Protein AF-0000000066872190 (afdb_homodimer)

Sequence (420 aa):
MRSRMASSSSAFLVICILHSLIAVTCGGLMMFYMKEVYTFGHGVQAATKLLGSTPHDQLLIKTSDSFSGLLLVAIGFLLFMVSFVKDRDFQVFFAKGCTLLHLFMAMWRVYFERKVEDLAWDWLRQTVGDFLLALSWVFFLVYSWRENWRRRCNPDGDDERVGLLSFGVLVLCAVKIQHLLYLKLLICNFTLICDCDLNIVNDHLMHFSRMRSRMASSSSAFLVICILHSLIAVTCGGLMMFYMKEVYTFGHGVQAATKLLGSTPHDQLLIKTSDSFSGLLLVAIGFLLFMVSFVKDRDFQVFFAKGCTLLHLFMAMWRVYFERKVEDLAWDWLRQTVGDFLLALSWVFFLVYSWRENWRRRCNPDGDDERVGLLSFGVLVLCAVKIQHLLYLKLLICNFTLICDCDLNIVNDHLMHFSR

Radius of gyration: 25.0 Å; Cα contacts (8 Å, |Δi|>4): 453; chains: 2; bounding box: 47×84×82 Å

Foldseek 3Di:
DVVQLVQLLVLLLLLLLLLLVLLLVVLVCQQPPVLLLLCLLQNDVLSVVQCDDDPVSNVVSNVVSNVVSVVSNVSSVVSNVCSPDSDVVVSLVVLVVLLVVLVVVLVCLVVPVVVVVSSPCSSVLVSVLSNLSSVLSVLSNVLSVVSVVCCVVPVPDPPRPPSNVVNVVSSVVNVVSSCVVVVSSVVSVVVVVVVVVVVVVVVVVVVVVD/DVVQLVQLLVLLLLLLLLLLVLLLVVLVCQQPPVLLLLCLLQNDVLSVVQCDDDPVSNVVSNVVSNVVSVVSNVSSVVSNVCSPDSDVVVSLVVLVVLLVVLVVVLVCLVVPVVVPVSC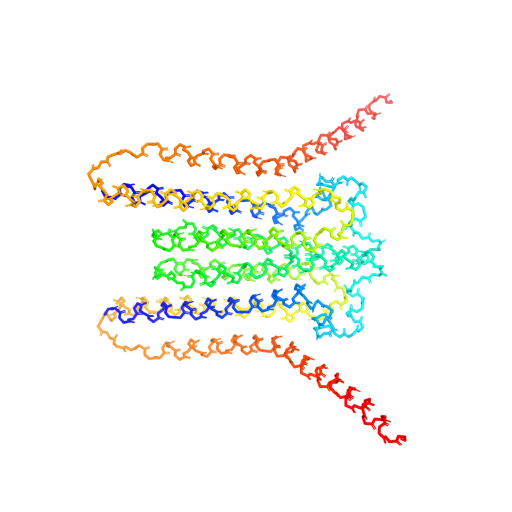PCSSVLVSVLSNLSSVLSVLSNVLSVVSVVCCVVPVPDPPRPPSNVVNVVSSVVNVVSSCVVVVSSVVSVVVVVVVVVVVVVVVVVVVVVD

Organism: Glycine max (NCBI:txid3847)

Secondary structure (DSSP, 8-state):
-HHHHHHHHHHHHHHHHHHHHHHHHHHHHHHH-HHHHHHHHH-HHHHHHHH-SSHHHHHHHHHHHHHHHHHHHHHHHHHHHHTT---HHHHHHHHHHHHHHHHHHHHHHHHTGGG-GGGTTHHHHHHHHHHHHHHHHHHHHHHHHHHHHHHHH-TT----HHHHHHHHHHHHHHHHHHHHHHHHHHHHHHHHHHHHHHHHHHHHHHHH--/-HHHHHHHHHHHHHHHHHHHHHHHHHHHHHHH-HHHHHHHHH-HHHHHHHH-SSHHHHHHHHHHHHHHHHHHHHHHHHHHHHTT---HHHHHHHHHHHHHHHHHHHHHHHHTGGG-GGGTTHHHHHHHHHHHHHHHHHHHHHHHHHHHHHHHH-TT----HHHHHHHHHHHHHHHHHHHHHHHHHHHHHHHHHHHHHHHHHHHHHHHH--

InterPro domains:
  IPR057187 Domain of unknown function DUF7865 [PF25266] (8-138)
  IPR057187 Domain of unknown function DUF7865 [PTHR34274] (8-149)

pLDDT: mean 73.6, std 22.57, range [24.55, 98.0]

Structure (mmCIF, N/CA/C/O backbone):
data_AF-0000000066872190-model_v1
#
loop_
_entity.id
_entity.type
_entity.pdbx_description
1 polymer 'DUF7865 domain-containing protein'
#
loop_
_atom_site.group_PDB
_atom_site.id
_atom_site.type_symbol
_atom_site.label_atom_id
_atom_site.label_alt_id
_atom_site.label_comp_id
_atom_site.label_asym_id
_atom_site.label_entity_id
_atom_site.label_seq_id
_atom_site.pdbx_PDB_ins_code
_atom_site.Cartn_x
_atom_site.Cartn_y
_atom_site.Cartn_z
_atom_site.occupancy
_atom_site.B_iso_or_equiv
_atom_site.auth_seq_id
_atom_site.auth_comp_id
_atom_site.auth_asym_id
_atom_site.auth_atom_id
_atom_site.pdbx_PDB_model_num
ATOM 1 N N . MET A 1 1 ? -8.445 23.25 26.359 1 37.09 1 MET A N 1
ATOM 2 C CA . MET A 1 1 ? -8.672 23.141 24.922 1 37.09 1 MET A CA 1
ATOM 3 C C . MET A 1 1 ? -7.637 22.219 24.297 1 37.09 1 MET A C 1
ATOM 5 O O . MET A 1 1 ? -7.957 21.453 23.375 1 37.09 1 MET A O 1
ATOM 9 N N . ARG A 1 2 ? -6.406 22.406 24.625 1 49 2 ARG A N 1
ATOM 10 C CA . ARG A 1 2 ? -5.215 21.719 24.125 1 49 2 ARG A CA 1
ATOM 11 C C . ARG A 1 2 ? -5.23 20.25 24.484 1 49 2 ARG A C 1
ATOM 13 O O . ARG A 1 2 ? -4.773 19.406 23.719 1 49 2 ARG A O 1
ATOM 20 N N . SER A 1 3 ? -5.887 19.891 25.594 1 46 3 SER A N 1
ATOM 21 C CA . SER A 1 3 ? -5.73 18.531 26.109 1 46 3 SER A CA 1
ATOM 22 C C . SER A 1 3 ? -6.562 17.531 25.297 1 46 3 SER A C 1
ATOM 24 O O . SER A 1 3 ? -6.113 16.422 25.031 1 46 3 SER A O 1
ATOM 26 N N . ARG A 1 4 ? -7.84 17.922 25.016 1 49.16 4 ARG A N 1
ATOM 27 C CA . ARG A 1 4 ? -8.789 17.016 24.375 1 49.16 4 ARG A CA 1
ATOM 28 C C . ARG A 1 4 ? -8.453 16.812 22.906 1 49.16 4 ARG A C 1
ATOM 30 O O . ARG A 1 4 ? -8.57 15.711 22.375 1 49.16 4 ARG A O 1
ATOM 37 N N . MET A 1 5 ? -8.156 17.891 22.172 1 52.16 5 MET A N 1
ATOM 38 C CA . MET A 1 5 ? -7.617 17.75 20.812 1 52.16 5 MET A CA 1
ATOM 39 C C . MET A 1 5 ? -6.473 16.75 20.781 1 52.16 5 MET A C 1
ATOM 41 O O . MET A 1 5 ? -6.309 16.016 19.797 1 52.16 5 MET A O 1
ATOM 45 N N . ALA A 1 6 ? -6.09 16.469 22.031 1 62.91 6 ALA A N 1
ATOM 46 C CA . ALA A 1 6 ? -4.957 15.578 22.234 1 62.91 6 ALA A CA 1
ATOM 47 C C . ALA A 1 6 ? -5.41 14.117 22.266 1 62.91 6 ALA A C 1
ATOM 49 O O . ALA A 1 6 ? -4.703 13.227 21.797 1 62.91 6 ALA A O 1
ATOM 50 N N . SER A 1 7 ? -6.816 14 22.688 1 73.06 7 SER A N 1
ATOM 51 C CA . SER A 1 7 ? -7.227 12.609 22.906 1 73.06 7 SER A CA 1
ATOM 52 C C . SER A 1 7 ? -7.512 11.914 21.578 1 73.06 7 SER A C 1
ATOM 54 O O . SER A 1 7 ? -7.039 10.797 21.344 1 73.06 7 SER A O 1
ATOM 56 N N . SER A 1 8 ? -8.344 12.555 20.719 1 78.25 8 SER A N 1
ATOM 57 C CA . SER A 1 8 ? -8.633 11.93 19.438 1 78.25 8 SER A CA 1
ATOM 58 C C . SER A 1 8 ? -7.363 11.766 18.609 1 78.25 8 SER A C 1
ATOM 60 O O . SER A 1 8 ? -7.195 10.758 17.922 1 78.25 8 SER A O 1
ATOM 62 N N . SER A 1 9 ? -6.555 12.609 18.75 1 83.56 9 SER A N 1
ATOM 63 C CA . SER A 1 9 ? -5.289 12.508 18.047 1 83.56 9 SER A CA 1
ATOM 64 C C . SER A 1 9 ? -4.453 11.344 18.562 1 83.56 9 SER A C 1
ATOM 66 O O . SER A 1 9 ? -3.77 10.664 17.797 1 83.56 9 SER A O 1
ATOM 68 N N . SER A 1 10 ? -4.613 11.195 19.859 1 85.62 10 SER A N 1
ATOM 69 C CA . SER A 1 10 ? -3.918 10.047 20.422 1 85.62 10 SER A CA 1
ATOM 70 C C . SER A 1 10 ? -4.516 8.734 19.922 1 85.62 10 SER A C 1
ATOM 72 O O . SER A 1 10 ? -3.785 7.781 19.641 1 85.62 10 SER A O 1
ATOM 74 N N . ALA A 1 11 ? -5.812 8.734 19.859 1 89.38 11 ALA A N 1
ATOM 75 C CA . ALA A 1 11 ? -6.469 7.543 19.328 1 89.38 11 ALA A CA 1
ATOM 76 C C . ALA A 1 11 ? -6.047 7.289 17.875 1 89.38 11 ALA A C 1
ATOM 78 O O . ALA A 1 11 ? -5.812 6.145 17.484 1 89.38 11 ALA A O 1
ATOM 79 N N . PHE A 1 12 ? -6.016 8.305 17.156 1 93.5 12 PHE A N 1
ATOM 80 C CA . PHE A 1 12 ? -5.578 8.188 15.766 1 93.5 12 PHE A CA 1
ATOM 81 C C . PHE A 1 12 ? -4.168 7.609 15.688 1 93.5 12 PHE A C 1
ATOM 83 O O . PHE A 1 12 ? -3.912 6.684 14.914 1 93.5 12 PHE A O 1
ATOM 90 N N . LEU A 1 13 ? -3.291 8.133 16.5 1 93.62 13 LEU A N 1
ATOM 91 C CA . LEU A 1 13 ? -1.912 7.66 16.531 1 93.62 13 LEU A CA 1
ATOM 92 C C . LEU A 1 13 ? -1.858 6.172 16.859 1 93.62 13 LEU A C 1
ATOM 94 O O . LEU A 1 13 ? -1.176 5.406 16.188 1 93.62 13 LEU A O 1
ATOM 98 N N . VAL A 1 14 ? -2.58 5.762 17.781 1 90.88 14 VAL A N 1
ATOM 99 C CA . VAL A 1 14 ? -2.543 4.379 18.25 1 90.88 14 VAL A CA 1
ATOM 100 C C . VAL A 1 14 ? -3.084 3.453 17.172 1 90.88 14 VAL A C 1
ATOM 102 O O . VAL A 1 14 ? -2.482 2.418 16.875 1 90.88 14 VAL A O 1
ATOM 105 N N . ILE A 1 15 ? -4.16 3.824 16.562 1 93.5 15 ILE A N 1
ATOM 106 C CA . ILE A 1 15 ? -4.766 2.988 15.531 1 93.5 15 ILE A CA 1
ATOM 107 C C . ILE A 1 15 ? -3.836 2.9 14.32 1 93.5 15 ILE A C 1
ATOM 109 O O . ILE A 1 15 ? -3.619 1.817 13.773 1 93.5 15 ILE A O 1
ATOM 113 N N . CYS A 1 16 ? -3.262 3.973 13.969 1 94.75 16 CYS A N 1
ATOM 114 C CA . CYS A 1 16 ? -2.324 3.977 12.852 1 94.75 16 CYS A CA 1
ATOM 115 C C . CYS A 1 16 ? -1.13 3.074 13.141 1 94.75 16 CYS A C 1
ATOM 117 O O . CYS A 1 16 ? -0.734 2.271 12.297 1 94.75 16 CYS A O 1
ATOM 119 N N . ILE A 1 17 ? -0.599 3.172 14.352 1 94.25 17 ILE A N 1
ATOM 120 C CA . ILE A 1 17 ? 0.58 2.387 14.703 1 94.25 17 ILE A CA 1
ATOM 121 C C . ILE A 1 17 ? 0.216 0.904 14.758 1 94.25 17 ILE A C 1
ATOM 123 O O . ILE A 1 17 ? 0.984 0.054 14.297 1 94.25 17 ILE A O 1
ATOM 127 N N . LEU A 1 18 ? -0.917 0.657 15.273 1 91.19 18 LEU A N 1
ATOM 128 C CA . LEU A 1 18 ? -1.369 -0.729 15.32 1 91.19 18 LEU A CA 1
ATOM 129 C C . LEU A 1 18 ? -1.511 -1.299 13.914 1 91.19 18 LEU A C 1
ATOM 131 O O . LEU A 1 18 ? -0.988 -2.377 13.617 1 91.19 18 LEU A O 1
ATOM 135 N N . HIS A 1 19 ? -2.238 -0.612 13.109 1 93.88 19 HIS A N 1
ATOM 136 C CA . HIS A 1 19 ? -2.406 -1.055 11.727 1 93.88 19 HIS A CA 1
ATOM 137 C C . HIS A 1 19 ? -1.062 -1.148 11.016 1 93.88 19 HIS A C 1
ATOM 139 O O . HIS A 1 19 ? -0.846 -2.057 10.203 1 93.88 19 HIS A O 1
ATOM 145 N N . SER A 1 20 ? -0.175 -0.269 11.297 1 95.19 20 SER A N 1
ATOM 146 C CA . SER A 1 20 ? 1.164 -0.295 10.711 1 95.19 20 SER A CA 1
ATOM 147 C C . SER A 1 20 ? 1.919 -1.555 11.125 1 95.19 20 SER A C 1
ATOM 149 O O . SER A 1 20 ? 2.471 -2.258 10.281 1 95.19 20 SER A O 1
ATOM 151 N N . LEU A 1 21 ? 1.897 -1.819 12.359 1 93.12 21 LEU A N 1
ATOM 152 C CA . LEU A 1 21 ? 2.611 -2.984 12.875 1 93.12 21 LEU A CA 1
ATOM 153 C C . LEU A 1 21 ? 2.053 -4.27 12.273 1 93.12 21 LEU A C 1
ATOM 155 O O . LEU A 1 21 ? 2.812 -5.172 11.906 1 93.12 21 LEU A O 1
ATOM 159 N N . ILE A 1 22 ? 0.803 -4.34 12.148 1 91.38 22 ILE A N 1
ATOM 160 C CA . ILE A 1 22 ? 0.165 -5.512 11.555 1 91.38 22 ILE A CA 1
ATOM 161 C C . ILE A 1 22 ? 0.606 -5.664 10.102 1 91.38 22 ILE A C 1
ATOM 163 O O . ILE A 1 22 ? 1.016 -6.746 9.68 1 91.38 22 ILE A O 1
ATOM 167 N N . ALA A 1 23 ? 0.556 -4.625 9.375 1 93.75 23 ALA A N 1
ATOM 168 C CA . ALA A 1 23 ? 0.906 -4.668 7.957 1 93.75 23 ALA A CA 1
ATOM 169 C C . ALA A 1 23 ? 2.381 -5.008 7.77 1 93.75 23 ALA A C 1
ATOM 171 O O . ALA A 1 23 ? 2.727 -5.871 6.957 1 93.75 23 ALA A O 1
ATOM 172 N N . VAL A 1 24 ? 3.238 -4.426 8.57 1 94.19 24 VAL A N 1
ATOM 173 C CA . VAL A 1 24 ? 4.676 -4.629 8.414 1 94.19 24 VAL A CA 1
ATOM 174 C C . VAL A 1 24 ? 5.043 -6.055 8.805 1 94.19 24 VAL A C 1
ATOM 176 O O . VAL A 1 24 ? 5.836 -6.711 8.125 1 94.19 24 VAL A O 1
ATOM 179 N N . THR A 1 25 ? 4.465 -6.492 9.859 1 90.31 25 THR A N 1
ATOM 180 C CA . THR A 1 25 ? 4.781 -7.84 10.312 1 90.31 25 THR A CA 1
ATOM 181 C C . THR A 1 25 ? 4.25 -8.883 9.32 1 90.31 25 THR A C 1
ATOM 183 O O . THR A 1 25 ? 4.977 -9.789 8.922 1 90.31 25 THR A O 1
ATOM 186 N N . CYS A 1 26 ? 2.994 -8.742 8.891 1 88.88 26 CYS A N 1
ATOM 187 C CA . CYS A 1 26 ? 2.426 -9.664 7.906 1 88.88 26 CYS A CA 1
ATOM 188 C C . CYS A 1 26 ? 3.207 -9.609 6.598 1 88.88 26 CYS A C 1
ATOM 190 O O . CYS A 1 26 ? 3.525 -10.656 6.02 1 88.88 26 CYS A O 1
ATOM 192 N N . GLY A 1 27 ? 3.525 -8.391 6.203 1 91.38 27 GLY A N 1
ATOM 193 C CA . GLY A 1 27 ? 4.289 -8.234 4.973 1 91.38 27 GLY A CA 1
ATOM 194 C C . GLY A 1 27 ? 5.676 -8.844 5.055 1 91.38 27 GLY A C 1
ATOM 195 O O . GLY A 1 27 ? 6.121 -9.516 4.121 1 91.38 27 GLY A O 1
ATOM 196 N N . GLY A 1 28 ? 6.348 -8.578 6.121 1 91.5 28 GLY A N 1
ATOM 197 C CA . GLY A 1 28 ? 7.664 -9.172 6.312 1 91.5 28 GLY A CA 1
ATOM 198 C C . GLY A 1 28 ? 7.641 -10.688 6.305 1 91.5 28 GLY A C 1
ATOM 199 O O . GLY A 1 28 ? 8.492 -11.328 5.676 1 91.5 28 GLY A O 1
ATOM 200 N N . LEU A 1 29 ? 6.684 -11.227 6.883 1 88.06 29 LEU A N 1
ATOM 201 C CA . LEU A 1 29 ? 6.57 -12.68 6.926 1 88.06 29 LEU A CA 1
ATOM 202 C C . LEU A 1 29 ? 6.266 -13.242 5.539 1 88.06 29 LEU A C 1
ATOM 204 O O . LEU A 1 29 ? 6.812 -14.281 5.152 1 88.06 29 LEU A O 1
ATOM 208 N N . MET A 1 30 ? 5.43 -12.578 4.859 1 86.81 30 MET A N 1
ATOM 209 C CA . MET A 1 30 ? 5.082 -13.023 3.51 1 86.81 30 MET A CA 1
ATOM 210 C C . MET A 1 30 ? 6.297 -12.953 2.59 1 86.81 30 MET A C 1
ATOM 212 O O . MET A 1 30 ? 6.449 -13.789 1.696 1 86.81 30 MET A O 1
ATOM 216 N N . MET A 1 31 ? 7.148 -11.977 2.826 1 88.75 31 MET A N 1
ATOM 217 C CA . MET A 1 31 ? 8.289 -11.766 1.939 1 88.75 31 MET A CA 1
ATOM 218 C C . MET A 1 31 ? 9.367 -12.812 2.18 1 88.75 31 MET A C 1
ATOM 220 O O . MET A 1 31 ? 9.977 -13.312 1.23 1 88.75 31 MET A O 1
ATOM 224 N N . PHE A 1 32 ? 9.523 -13.266 3.414 1 87 32 PHE A N 1
ATOM 225 C CA . PHE A 1 32 ? 10.727 -14.031 3.705 1 87 32 PHE A CA 1
ATOM 226 C C . PHE A 1 32 ? 10.367 -15.406 4.27 1 87 32 PHE A C 1
ATOM 228 O O . PHE A 1 32 ? 11.211 -16.312 4.297 1 87 32 PHE A O 1
ATOM 235 N N . TYR A 1 33 ? 9.188 -15.602 4.637 1 83.56 33 TYR A N 1
ATOM 236 C CA . TYR A 1 33 ? 8.82 -16.859 5.281 1 83.56 33 TYR A CA 1
ATOM 237 C C . TYR A 1 33 ? 7.496 -17.375 4.73 1 83.56 33 TYR A C 1
ATOM 239 O O . TYR A 1 33 ? 6.605 -17.75 5.496 1 83.56 33 TYR A O 1
ATOM 247 N N . MET A 1 34 ? 7.41 -17.406 3.449 1 81.12 34 MET A N 1
ATOM 248 C CA . MET A 1 34 ? 6.16 -17.766 2.785 1 81.12 34 MET A CA 1
ATOM 249 C C . MET A 1 34 ? 5.742 -19.188 3.156 1 81.12 34 MET A C 1
ATOM 251 O O . MET A 1 34 ? 4.582 -19.422 3.498 1 81.12 34 MET A O 1
ATOM 255 N N . LYS A 1 35 ? 6.672 -20.125 3.07 1 81.5 35 LYS A N 1
ATOM 256 C CA . LYS A 1 35 ? 6.344 -21.516 3.348 1 81.5 35 LYS A CA 1
ATOM 257 C C . LYS A 1 35 ? 5.785 -21.672 4.758 1 81.5 35 LYS A C 1
ATOM 259 O O . LYS A 1 35 ? 4.797 -22.391 4.961 1 81.5 35 LYS A O 1
ATOM 264 N N . GLU A 1 36 ? 6.414 -21.031 5.625 1 77.31 36 GLU A N 1
ATOM 265 C CA . GLU A 1 36 ? 5.984 -21.109 7.02 1 77.31 36 GLU A CA 1
ATOM 266 C C . GLU A 1 36 ? 4.613 -20.469 7.207 1 77.31 36 GLU A C 1
ATOM 268 O O . GLU A 1 36 ? 3.773 -20.984 7.945 1 77.31 36 GLU A O 1
ATOM 273 N N . VAL A 1 37 ? 4.402 -19.438 6.496 1 77.19 37 VAL A N 1
ATOM 274 C CA . VAL A 1 37 ? 3.129 -18.734 6.602 1 77.19 37 VAL A CA 1
ATOM 275 C C . VAL A 1 37 ? 2.01 -19.609 6.027 1 77.19 37 VAL A C 1
ATOM 277 O O . VAL A 1 37 ? 0.928 -19.703 6.609 1 77.19 37 VAL A O 1
ATOM 280 N N . TYR A 1 38 ? 2.289 -20.234 4.949 1 79.19 38 TYR A N 1
ATOM 281 C CA . TYR A 1 38 ? 1.28 -21.094 4.328 1 79.19 38 TYR A CA 1
ATOM 282 C C . TYR A 1 38 ? 1.001 -22.312 5.188 1 79.19 38 TYR A C 1
ATOM 284 O O . TYR A 1 38 ? -0.154 -22.719 5.352 1 79.19 38 TYR A O 1
ATOM 292 N N . THR A 1 39 ? 2.045 -22.891 5.629 1 79.75 39 THR A N 1
ATOM 293 C CA . THR A 1 39 ? 1.884 -24.094 6.449 1 79.75 39 THR A CA 1
ATOM 294 C C . THR A 1 39 ? 1.144 -23.766 7.742 1 79.75 39 THR A C 1
ATOM 296 O O . THR A 1 39 ? 0.251 -24.516 8.156 1 79.75 39 THR A O 1
ATOM 299 N N . PHE A 1 40 ? 1.491 -22.719 8.242 1 70.44 40 PHE A N 1
ATOM 300 C CA . PHE A 1 40 ? 0.87 -22.281 9.484 1 70.44 40 PHE A CA 1
ATOM 301 C C . PHE A 1 40 ? -0.572 -21.844 9.25 1 70.44 40 PHE A C 1
ATOM 303 O O . PHE A 1 40 ? -1.453 -22.125 10.062 1 70.44 40 PHE A O 1
ATOM 310 N N . GLY A 1 41 ? -0.776 -21.141 8.281 1 69 41 GLY A N 1
ATOM 311 C CA . GLY A 1 41 ? -2.076 -20.562 8 1 69 41 GLY A CA 1
ATOM 312 C C . GLY A 1 41 ? -3.072 -21.562 7.441 1 69 41 GLY A C 1
ATOM 313 O O . GLY A 1 41 ? -4.262 -21.5 7.77 1 69 41 GLY A O 1
ATOM 314 N N . HIS A 1 42 ? -2.582 -22.547 6.68 1 72.44 42 HIS A N 1
ATOM 315 C CA . HIS A 1 42 ? -3.516 -23.359 5.918 1 72.44 42 HIS A CA 1
ATOM 316 C C . HIS A 1 42 ? -3.295 -24.844 6.188 1 72.44 42 HIS A C 1
ATOM 318 O O . HIS A 1 42 ? -4.094 -25.688 5.77 1 72.44 42 HIS A O 1
ATOM 324 N N . GLY A 1 43 ? -2.182 -25.234 6.969 1 73.81 43 GLY A N 1
ATOM 325 C CA . GLY A 1 43 ? -1.813 -26.641 7.16 1 73.81 43 GLY A CA 1
ATOM 326 C C . GLY A 1 43 ? -0.823 -27.141 6.125 1 73.81 43 GLY A C 1
ATOM 327 O O . GLY A 1 43 ? -0.646 -26.516 5.078 1 73.81 43 GLY A O 1
ATOM 328 N N . VAL A 1 44 ? -0.249 -28.172 6.348 1 78.62 44 VAL A N 1
ATOM 329 C CA . VAL A 1 44 ? 0.84 -28.703 5.535 1 78.62 44 VAL A CA 1
ATOM 330 C C . VAL A 1 44 ? 0.307 -29.125 4.172 1 78.62 44 VAL A C 1
ATOM 332 O O . VAL A 1 44 ? 0.917 -28.828 3.139 1 78.62 44 VAL A O 1
ATOM 335 N N . GLN A 1 45 ? -0.805 -29.797 4.141 1 78.25 45 GLN A N 1
ATOM 336 C CA . GLN A 1 45 ? -1.342 -30.297 2.881 1 78.25 45 GLN A CA 1
ATOM 337 C C . GLN A 1 45 ? -1.728 -29.156 1.952 1 78.25 45 GLN A C 1
ATOM 339 O O . GLN A 1 45 ? -1.354 -29.141 0.777 1 78.25 45 GLN A O 1
ATOM 344 N N . ALA A 1 46 ? -2.414 -28.266 2.494 1 77.19 46 ALA A N 1
ATOM 345 C CA . ALA A 1 46 ? -2.826 -27.109 1.703 1 77.19 46 ALA A CA 1
ATOM 346 C C . ALA A 1 46 ? -1.62 -26.281 1.283 1 77.19 46 ALA A C 1
ATOM 348 O O . ALA A 1 46 ? -1.562 -25.781 0.154 1 77.19 46 ALA A O 1
ATOM 349 N N . ALA A 1 47 ? -0.652 -26.203 2.158 1 81.75 47 ALA A N 1
ATOM 350 C CA . ALA A 1 47 ? 0.539 -25.406 1.868 1 81.75 47 ALA A CA 1
ATOM 351 C C . ALA A 1 47 ? 1.294 -25.969 0.667 1 81.75 47 ALA A C 1
ATOM 353 O O . ALA A 1 47 ? 1.745 -25.203 -0.198 1 81.75 47 ALA A O 1
ATOM 354 N N . THR A 1 48 ? 1.408 -27.203 0.604 1 81.31 48 THR A N 1
ATOM 355 C CA . THR A 1 48 ? 2.125 -27.828 -0.501 1 81.31 48 THR A CA 1
ATOM 356 C C . THR A 1 48 ? 1.434 -27.531 -1.829 1 81.31 48 THR A C 1
ATOM 358 O O . THR A 1 48 ? 2.096 -27.281 -2.838 1 81.31 48 THR A O 1
ATOM 361 N N . LYS A 1 49 ? 0.16 -27.547 -1.763 1 81.88 49 LYS A N 1
ATOM 362 C CA . LYS A 1 49 ? -0.598 -27.266 -2.979 1 81.88 49 LYS A CA 1
ATOM 363 C C . LYS A 1 49 ? -0.515 -25.781 -3.35 1 81.88 49 LYS A C 1
ATOM 365 O O . LYS A 1 49 ? -0.538 -25.438 -4.531 1 81.88 49 LYS A O 1
ATOM 370 N N . LEU A 1 50 ? -0.385 -25.031 -2.342 1 82.62 50 LEU A N 1
ATOM 371 C CA . LEU A 1 50 ? -0.39 -23.578 -2.553 1 82.62 50 LEU A CA 1
ATOM 372 C C . LEU A 1 50 ? 0.983 -23.094 -3.004 1 82.62 50 LEU A C 1
ATOM 374 O O . LEU A 1 50 ? 1.108 -22 -3.547 1 82.62 50 LEU A O 1
ATOM 378 N N . LEU A 1 51 ? 1.997 -23.859 -2.84 1 85 51 LEU A N 1
ATOM 379 C CA . LEU A 1 51 ? 3.352 -23.453 -3.199 1 85 51 LEU A CA 1
ATOM 380 C C . LEU A 1 51 ? 3.598 -23.641 -4.691 1 85 51 LEU A C 1
ATOM 382 O O . LEU A 1 51 ? 4.523 -23.062 -5.25 1 85 51 LEU A O 1
ATOM 386 N N . GLY A 1 52 ? 2.752 -24.422 -5.379 1 85.62 52 GLY A N 1
ATOM 387 C CA . GLY A 1 52 ? 2.916 -24.641 -6.809 1 85.62 52 GLY A CA 1
ATOM 388 C C . GLY A 1 52 ? 3.354 -26.062 -7.152 1 85.62 52 GLY A C 1
ATOM 389 O O . GLY A 1 52 ? 3.951 -26.75 -6.324 1 85.62 52 GLY A O 1
ATOM 390 N N . SER A 1 53 ? 3.162 -26.438 -8.383 1 86.31 53 SER A N 1
ATOM 391 C CA . SER A 1 53 ? 3.342 -27.812 -8.789 1 86.31 53 SER A CA 1
ATOM 392 C C . SER A 1 53 ? 4.75 -28.062 -9.336 1 86.31 53 SER A C 1
ATOM 394 O O . SER A 1 53 ? 5.285 -29.156 -9.219 1 86.31 53 SER A O 1
ATOM 396 N N . THR A 1 54 ? 5.371 -27.078 -9.969 1 86.88 54 THR A N 1
ATOM 397 C CA . THR A 1 54 ? 6.719 -27.188 -10.523 1 86.88 54 THR A CA 1
ATOM 398 C C . THR A 1 54 ? 7.656 -26.188 -9.852 1 86.88 54 THR A C 1
ATOM 400 O O . THR A 1 54 ? 7.211 -25.188 -9.297 1 86.88 54 THR A O 1
ATOM 403 N N . PRO A 1 55 ? 8.977 -26.516 -9.883 1 87.44 55 PRO A N 1
ATOM 404 C CA . PRO A 1 55 ? 9.938 -25.547 -9.328 1 87.44 55 PRO A CA 1
ATOM 405 C C . PRO A 1 55 ? 9.797 -24.172 -9.961 1 87.44 55 PRO A C 1
ATOM 407 O O . PRO A 1 55 ? 9.969 -23.156 -9.273 1 87.44 55 PRO A O 1
ATOM 410 N N . HIS A 1 56 ? 9.539 -24.125 -11.172 1 86.88 56 HIS A N 1
ATOM 411 C CA . HIS A 1 56 ? 9.336 -22.844 -11.852 1 86.88 56 HIS A CA 1
ATOM 412 C C . HIS A 1 56 ? 8.109 -22.125 -11.32 1 86.88 56 HIS A C 1
ATOM 414 O O . HIS A 1 56 ? 8.164 -20.922 -11.023 1 86.88 56 HIS A O 1
ATOM 420 N N . ASP A 1 57 ? 7.008 -22.812 -11.211 1 87.25 57 ASP A N 1
ATOM 421 C CA . ASP A 1 57 ? 5.789 -22.203 -10.688 1 87.25 57 ASP A CA 1
ATOM 422 C C . ASP A 1 57 ? 5.973 -21.766 -9.234 1 87.25 57 ASP A C 1
ATOM 424 O O . ASP A 1 57 ? 5.434 -20.734 -8.812 1 87.25 57 ASP A O 1
ATOM 428 N N . GLN A 1 58 ? 6.695 -22.562 -8.531 1 84.94 58 GLN A N 1
ATOM 429 C CA . GLN A 1 58 ? 6.973 -22.219 -7.145 1 84.94 58 GLN A CA 1
ATOM 430 C C . GLN A 1 58 ? 7.742 -20.891 -7.043 1 84.94 58 GLN A C 1
ATOM 432 O O . GLN A 1 58 ? 7.453 -20.062 -6.18 1 84.94 58 GLN A O 1
ATOM 437 N N . LEU A 1 59 ? 8.727 -20.797 -7.871 1 88.12 59 LEU A N 1
ATOM 438 C CA . LEU A 1 59 ? 9.492 -19.547 -7.887 1 88.12 59 LEU A CA 1
ATOM 439 C C . LEU A 1 59 ? 8.594 -18.359 -8.242 1 88.12 59 LEU A C 1
ATOM 441 O O . LEU A 1 59 ? 8.711 -17.297 -7.641 1 88.12 59 LEU A O 1
ATOM 445 N N . LEU A 1 60 ? 7.688 -18.562 -9.18 1 85.62 60 LEU A N 1
ATOM 446 C CA . LEU A 1 60 ? 6.777 -17.484 -9.578 1 85.62 60 LEU A CA 1
ATOM 447 C C . LEU A 1 60 ? 5.855 -17.109 -8.422 1 85.62 60 LEU A C 1
ATOM 449 O O . LEU A 1 60 ? 5.668 -15.922 -8.148 1 85.62 60 LEU A O 1
ATOM 453 N N . ILE A 1 61 ? 5.332 -18.047 -7.793 1 85.12 61 ILE A N 1
ATOM 454 C CA . ILE A 1 61 ? 4.414 -17.812 -6.684 1 85.12 61 ILE A CA 1
ATOM 455 C C . ILE A 1 61 ? 5.164 -17.156 -5.527 1 85.12 61 ILE A C 1
ATOM 457 O O . ILE A 1 61 ? 4.684 -16.188 -4.934 1 85.12 61 ILE A O 1
ATOM 461 N N . LYS A 1 62 ? 6.332 -17.641 -5.254 1 85.56 62 LYS A N 1
ATOM 462 C CA . LYS A 1 62 ? 7.156 -17.047 -4.199 1 85.56 62 LYS A CA 1
ATOM 463 C C . LYS A 1 62 ? 7.473 -15.586 -4.492 1 85.56 62 LYS A C 1
ATOM 465 O O . LYS A 1 62 ? 7.422 -14.742 -3.596 1 85.56 62 LYS A O 1
ATOM 470 N N . THR A 1 63 ? 7.82 -15.32 -5.672 1 87.12 63 THR A N 1
ATOM 471 C CA . THR A 1 63 ? 8.141 -13.953 -6.055 1 87.12 63 THR A CA 1
ATOM 472 C C . THR A 1 63 ? 6.914 -13.055 -5.957 1 87.12 63 THR A C 1
ATOM 474 O O . THR A 1 63 ? 6.996 -11.93 -5.457 1 87.12 63 THR A O 1
ATOM 477 N N . SER A 1 64 ? 5.805 -13.555 -6.406 1 86.88 64 SER A N 1
ATOM 478 C CA . SER A 1 64 ? 4.57 -12.789 -6.324 1 86.88 64 SER A CA 1
ATOM 479 C C . SER A 1 64 ? 4.172 -12.531 -4.875 1 86.88 64 SER A C 1
ATOM 481 O O . SER A 1 64 ? 3.781 -11.414 -4.523 1 86.88 64 SER A O 1
ATOM 483 N N . ASP A 1 65 ? 4.32 -13.492 -4.074 1 87.44 65 ASP A N 1
ATOM 484 C CA . ASP A 1 65 ? 4.004 -13.344 -2.658 1 87.44 65 ASP A CA 1
ATOM 485 C C . ASP A 1 65 ? 4.973 -12.383 -1.977 1 87.44 65 ASP A C 1
ATOM 487 O O . ASP A 1 65 ? 4.574 -11.602 -1.112 1 87.44 65 ASP A O 1
ATOM 491 N N . SER A 1 66 ? 6.195 -12.539 -2.334 1 90.31 66 SER A N 1
ATOM 492 C CA . SER A 1 66 ? 7.188 -11.625 -1.784 1 90.31 66 SER A CA 1
ATOM 493 C C . SER A 1 66 ? 6.883 -10.18 -2.174 1 90.31 66 SER A C 1
ATOM 495 O O . SER A 1 66 ? 7.082 -9.258 -1.379 1 90.31 66 SER A O 1
ATOM 497 N N . PHE A 1 67 ? 6.414 -9.977 -3.361 1 91.62 67 PHE A N 1
ATOM 498 C CA . PHE A 1 67 ? 6.035 -8.648 -3.814 1 91.62 67 PHE A CA 1
ATOM 499 C C . PHE A 1 67 ? 4.84 -8.125 -3.021 1 91.62 67 PHE A C 1
ATOM 501 O O . PHE A 1 67 ? 4.832 -6.973 -2.586 1 91.62 67 PHE A O 1
ATOM 508 N N . SER A 1 68 ? 3.857 -8.945 -2.859 1 90.56 68 SER A N 1
ATOM 509 C CA . SER A 1 68 ? 2.721 -8.57 -2.023 1 90.56 68 SER A CA 1
ATOM 510 C C . SER A 1 68 ? 3.172 -8.18 -0.618 1 90.56 68 SER A C 1
ATOM 512 O O . SER A 1 68 ? 2.664 -7.219 -0.04 1 90.56 68 SER A O 1
ATOM 514 N N . GLY A 1 69 ? 4.113 -8.992 -0.13 1 92.31 69 GLY A N 1
ATOM 515 C CA . GLY A 1 69 ? 4.664 -8.68 1.178 1 92.31 69 GLY A CA 1
ATOM 516 C C . GLY A 1 69 ? 5.328 -7.312 1.23 1 92.31 69 GLY A C 1
ATOM 517 O O . GLY A 1 69 ? 5.133 -6.559 2.184 1 92.31 69 GLY A O 1
ATOM 518 N N . LEU A 1 70 ? 6.102 -6.996 0.284 1 94.06 70 LEU A N 1
ATOM 519 C CA . LEU A 1 70 ? 6.746 -5.688 0.208 1 94.06 70 LEU A CA 1
ATOM 520 C C . LEU A 1 70 ? 5.707 -4.57 0.19 1 94.06 70 LEU A C 1
ATOM 522 O O . LEU A 1 70 ? 5.871 -3.553 0.863 1 94.06 70 LEU A O 1
ATOM 526 N N . LEU A 1 71 ? 4.656 -4.75 -0.583 1 94.19 71 LEU A N 1
ATOM 527 C CA . LEU A 1 71 ? 3.611 -3.736 -0.671 1 94.19 71 LEU A CA 1
ATOM 528 C C . LEU A 1 71 ? 2.906 -3.566 0.67 1 94.19 71 LEU A C 1
ATOM 530 O O . LEU A 1 71 ? 2.543 -2.449 1.047 1 94.19 71 LEU A O 1
ATOM 534 N N . LEU A 1 72 ? 2.75 -4.652 1.39 1 94.75 72 LEU A N 1
ATOM 535 C CA . LEU A 1 72 ? 2.174 -4.559 2.727 1 94.75 72 LEU A CA 1
ATOM 536 C C . LEU A 1 72 ? 3.096 -3.783 3.662 1 94.75 72 LEU A C 1
ATOM 538 O O . LEU A 1 72 ? 2.633 -2.955 4.449 1 94.75 72 LEU A O 1
ATOM 542 N N . VAL A 1 73 ? 4.312 -4.023 3.58 1 95.12 73 VAL A N 1
ATOM 543 C CA . VAL A 1 73 ? 5.277 -3.283 4.387 1 95.12 73 VAL A CA 1
ATOM 544 C C . VAL A 1 73 ? 5.223 -1.801 4.027 1 95.12 73 VAL A C 1
ATOM 546 O O . VAL A 1 73 ? 5.277 -0.939 4.906 1 95.12 73 VAL A O 1
ATOM 549 N N . ALA A 1 74 ? 5.133 -1.553 2.754 1 96.62 74 ALA A N 1
ATOM 550 C CA . ALA A 1 74 ? 5.02 -0.165 2.312 1 96.62 74 ALA A CA 1
ATOM 551 C C . ALA A 1 74 ? 3.777 0.497 2.898 1 96.62 74 ALA A C 1
ATOM 553 O O . ALA A 1 74 ? 3.836 1.632 3.375 1 96.62 74 ALA A O 1
ATOM 554 N N . ILE A 1 75 ? 2.666 -0.173 2.875 1 97.25 75 ILE A N 1
ATOM 555 C CA . ILE A 1 75 ? 1.43 0.345 3.449 1 97.25 75 ILE A CA 1
ATOM 556 C C . ILE A 1 75 ? 1.622 0.598 4.941 1 97.25 75 ILE A C 1
ATOM 558 O O . ILE A 1 75 ? 1.221 1.644 5.457 1 97.25 75 ILE A O 1
ATOM 562 N N . GLY A 1 76 ? 2.227 -0.381 5.598 1 97.19 76 GLY A N 1
ATOM 563 C CA . GLY A 1 76 ? 2.516 -0.178 7.008 1 97.19 76 GLY A CA 1
ATOM 564 C C . GLY A 1 76 ? 3.385 1.037 7.273 1 97.19 76 GLY A C 1
ATOM 565 O O . GLY A 1 76 ? 3.145 1.785 8.219 1 97.19 76 GLY A O 1
ATOM 566 N N . PHE A 1 77 ? 4.359 1.212 6.473 1 97.44 77 PHE A N 1
ATOM 567 C CA . PHE A 1 77 ? 5.258 2.352 6.602 1 97.44 77 PHE A CA 1
ATOM 568 C C . PHE A 1 77 ? 4.512 3.66 6.371 1 97.44 77 PHE A C 1
ATOM 570 O O . PHE A 1 77 ? 4.738 4.641 7.078 1 97.44 77 PHE A O 1
ATOM 577 N N . LEU A 1 78 ? 3.664 3.688 5.398 1 97.94 78 LEU A N 1
ATOM 578 C CA . LEU A 1 78 ? 2.861 4.875 5.137 1 97.94 78 LEU A CA 1
ATOM 579 C C . LEU A 1 78 ? 1.95 5.188 6.32 1 97.94 78 LEU A C 1
ATOM 581 O O . LEU A 1 78 ? 1.838 6.348 6.73 1 97.94 78 LEU A O 1
ATOM 585 N N . LEU A 1 79 ? 1.333 4.145 6.859 1 97.81 79 LEU A N 1
ATOM 586 C CA . LEU A 1 79 ? 0.471 4.332 8.016 1 97.81 79 LEU A CA 1
ATOM 587 C C . LEU A 1 79 ? 1.268 4.855 9.211 1 97.81 79 LEU A C 1
ATOM 589 O O . LEU A 1 79 ? 0.783 5.707 9.961 1 97.81 79 LEU A O 1
ATOM 593 N N . PHE A 1 80 ? 2.477 4.355 9.367 1 97.94 80 PHE A N 1
ATOM 594 C CA . PHE A 1 80 ? 3.346 4.848 10.43 1 97.94 80 PHE A CA 1
ATOM 595 C C . PHE A 1 80 ? 3.607 6.34 10.273 1 97.94 80 PHE A C 1
ATOM 597 O O . PHE A 1 80 ? 3.492 7.102 11.234 1 97.94 80 PHE A O 1
ATOM 604 N N . MET A 1 81 ? 3.926 6.738 9.094 1 97.56 81 MET A N 1
ATOM 605 C CA . MET A 1 81 ? 4.219 8.148 8.852 1 97.56 81 MET A CA 1
ATOM 606 C C . MET A 1 81 ? 2.975 9.008 9.07 1 97.56 81 MET A C 1
ATOM 608 O O . MET A 1 81 ? 3.051 10.078 9.672 1 97.56 81 MET A O 1
ATOM 612 N N . VAL A 1 82 ? 1.802 8.555 8.586 1 97.56 82 VAL A N 1
ATOM 613 C CA . VAL A 1 82 ? 0.558 9.312 8.672 1 97.56 82 VAL A CA 1
ATOM 614 C C . VAL A 1 82 ? 0.142 9.453 10.133 1 97.56 82 VAL A C 1
ATOM 616 O O . VAL A 1 82 ? -0.59 10.375 10.492 1 97.56 82 VAL A O 1
ATOM 619 N N . SER A 1 83 ? 0.683 8.57 10.969 1 96.25 83 SER A N 1
ATOM 620 C CA . SER A 1 83 ? 0.305 8.609 12.375 1 96.25 83 SER A CA 1
ATOM 621 C C . SER A 1 83 ? 0.762 9.906 13.039 1 96.25 83 SER A C 1
ATOM 623 O O . SER A 1 83 ? 0.244 10.281 14.086 1 96.25 83 SER A O 1
ATOM 625 N N . PHE A 1 84 ? 1.629 10.625 12.438 1 94.88 84 PHE A N 1
ATOM 626 C CA . PHE A 1 84 ? 2.197 11.82 13.055 1 94.88 84 PHE A CA 1
ATOM 627 C C . PHE A 1 84 ? 1.436 13.07 12.617 1 94.88 84 PHE A C 1
ATOM 629 O O . PHE A 1 84 ? 1.742 14.172 13.062 1 94.88 84 PHE A O 1
ATOM 636 N N . VAL A 1 85 ? 0.461 12.891 11.758 1 94.25 85 VAL A N 1
ATOM 637 C CA . VAL A 1 85 ? -0.355 14.031 11.359 1 94.25 85 VAL A CA 1
ATOM 638 C C . VAL A 1 85 ? -1.263 14.445 12.516 1 94.25 85 VAL A C 1
ATOM 640 O O . VAL A 1 85 ? -1.977 13.617 13.086 1 94.25 85 VAL A O 1
ATOM 643 N N . LYS A 1 86 ? -1.312 15.719 12.797 1 90 86 LYS A N 1
ATOM 644 C CA . LYS A 1 86 ? -2.049 16.203 13.961 1 90 86 LYS A CA 1
ATOM 645 C C . LYS A 1 86 ? -3.346 16.891 13.547 1 90 86 LYS A C 1
ATOM 647 O O . LYS A 1 86 ? -4.227 17.125 14.375 1 90 86 LYS A O 1
ATOM 652 N N . ASP A 1 87 ? -3.494 17.203 12.289 1 91.56 87 ASP A N 1
ATOM 653 C CA . ASP A 1 87 ? -4.699 17.844 11.789 1 91.56 87 ASP A CA 1
ATOM 654 C C . ASP A 1 87 ? -5.918 16.938 11.93 1 91.56 87 ASP A C 1
ATOM 656 O O . ASP A 1 87 ? -6.008 15.906 11.266 1 91.56 87 ASP A O 1
ATOM 660 N N . ARG A 1 88 ? -6.852 17.312 12.711 1 90.06 88 ARG A N 1
ATOM 661 C CA . ARG A 1 88 ? -8.008 16.484 13.047 1 90.06 88 ARG A CA 1
ATOM 662 C C . ARG A 1 88 ? -8.898 16.281 11.82 1 90.06 88 ARG A C 1
ATOM 664 O O . ARG A 1 88 ? -9.484 15.203 11.648 1 90.06 88 ARG A O 1
ATOM 671 N N . ASP A 1 89 ? -9.047 17.328 11.078 1 91.5 89 ASP A N 1
ATOM 672 C CA . ASP A 1 89 ? -9.859 17.172 9.875 1 91.5 89 ASP A CA 1
ATOM 673 C C . ASP A 1 89 ? -9.273 16.125 8.945 1 91.5 89 ASP A C 1
ATOM 675 O O . ASP A 1 89 ? -10.016 15.328 8.352 1 91.5 89 ASP A O 1
ATOM 679 N N . PHE A 1 90 ? -8.008 16.156 8.805 1 94.69 90 PHE A N 1
ATOM 680 C CA . PHE A 1 90 ? -7.355 15.133 7.984 1 94.69 90 PHE A CA 1
ATOM 681 C C . PHE A 1 90 ? -7.535 13.75 8.602 1 94.69 90 PHE A C 1
ATOM 683 O O . PHE A 1 90 ? -7.773 12.781 7.883 1 94.69 90 PHE A O 1
ATOM 690 N N . GLN A 1 91 ? -7.398 13.719 9.906 1 95 91 GLN A N 1
ATOM 691 C CA . GLN A 1 91 ? 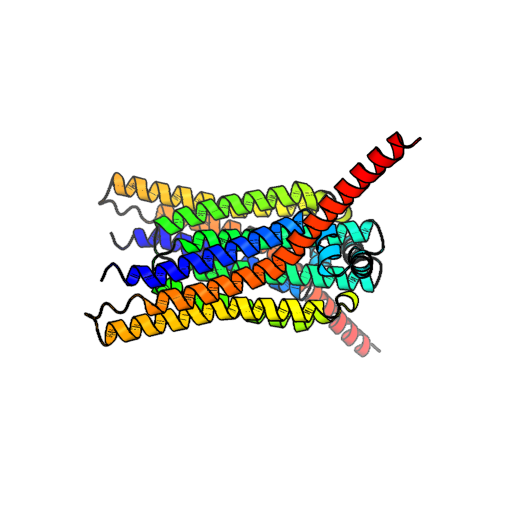-7.516 12.43 10.578 1 95 91 GLN A CA 1
ATOM 692 C C . GLN A 1 91 ? -8.883 11.797 10.32 1 95 91 GLN A C 1
ATOM 694 O O . GLN A 1 91 ? -8.969 10.594 10.047 1 95 91 GLN A O 1
ATOM 699 N N . VAL A 1 92 ? -9.914 12.547 10.383 1 94.31 92 VAL A N 1
ATOM 700 C CA . VAL A 1 92 ? -11.258 12.055 10.109 1 94.31 92 VAL A CA 1
ATOM 701 C C . VAL A 1 92 ? -11.375 11.641 8.641 1 94.31 92 VAL A C 1
ATOM 703 O O . VAL A 1 92 ? -11.891 10.57 8.328 1 94.31 92 VAL A O 1
ATOM 706 N N . PHE A 1 93 ? -10.883 12.438 7.785 1 96.19 93 PHE A N 1
ATOM 707 C CA . PHE A 1 93 ? -10.859 12.148 6.355 1 96.19 93 PHE A CA 1
ATOM 708 C C . PHE A 1 93 ? -10.109 10.852 6.078 1 96.19 93 PHE A C 1
ATOM 710 O O . PHE A 1 93 ? -10.594 10 5.332 1 96.19 93 PHE A O 1
ATOM 717 N N . PHE A 1 94 ? -9.008 10.711 6.656 1 97.56 94 PHE A N 1
ATOM 718 C CA . PHE A 1 94 ? -8.148 9.547 6.449 1 97.56 94 PHE A CA 1
ATOM 719 C C . PHE A 1 94 ? -8.812 8.289 6.988 1 97.56 94 PHE A C 1
ATOM 721 O O . PHE A 1 94 ? -8.75 7.23 6.359 1 97.56 94 PHE A O 1
ATOM 728 N N . ALA A 1 95 ? -9.438 8.406 8.102 1 96.5 95 ALA A N 1
ATOM 729 C CA . ALA A 1 95 ? -10.117 7.262 8.711 1 96.5 95 ALA A CA 1
ATOM 730 C C . ALA A 1 95 ? -11.258 6.766 7.828 1 96.5 95 ALA A C 1
ATOM 732 O O . ALA A 1 95 ? -11.469 5.559 7.691 1 96.5 95 ALA A O 1
ATOM 733 N N . LYS A 1 96 ? -12.016 7.645 7.281 1 96.81 96 LYS A N 1
ATOM 734 C CA . LYS A 1 96 ? -13.078 7.262 6.355 1 96.81 96 LYS A CA 1
ATOM 735 C C . LYS A 1 96 ? -12.516 6.477 5.172 1 96.81 96 LYS A C 1
ATOM 737 O O . LYS A 1 96 ? -13.086 5.465 4.762 1 96.81 96 LYS A O 1
ATOM 742 N N . GLY A 1 97 ? -11.445 7.012 4.672 1 96.69 97 GLY A N 1
ATOM 743 C CA . GLY A 1 97 ? -10.797 6.324 3.566 1 96.69 97 GLY A CA 1
ATOM 744 C C . GLY A 1 97 ? -10.305 4.938 3.936 1 96.69 97 GLY A C 1
ATOM 745 O O . GLY A 1 97 ? -10.461 3.99 3.164 1 96.69 97 GLY A O 1
ATOM 746 N N . CYS A 1 98 ? -9.711 4.797 5.055 1 96.25 98 CYS A N 1
ATOM 747 C CA . CYS A 1 98 ? -9.211 3.502 5.504 1 96.25 98 CYS A CA 1
ATOM 748 C C . CYS A 1 98 ? -10.359 2.518 5.707 1 96.25 98 CYS A C 1
ATOM 750 O O . CYS A 1 98 ? -10.211 1.324 5.434 1 96.25 98 CYS A O 1
ATOM 752 N N . THR A 1 99 ? -11.5 3.014 6.262 1 95.38 99 THR A N 1
ATOM 753 C CA . THR A 1 99 ? -12.672 2.158 6.383 1 95.38 99 THR A CA 1
ATOM 754 C C . THR A 1 99 ? -13.07 1.595 5.02 1 95.38 99 THR A C 1
ATOM 756 O O . THR A 1 99 ? -13.281 0.388 4.879 1 95.38 99 THR A O 1
ATOM 759 N N . LEU A 1 100 ? -13.117 2.467 4.062 1 96.31 100 LEU A N 1
ATOM 760 C CA . LEU A 1 100 ? -13.484 2.062 2.711 1 96.31 100 LEU A CA 1
ATOM 761 C C . LEU A 1 100 ? -12.484 1.053 2.154 1 96.31 100 LEU A C 1
ATOM 763 O O . LEU A 1 100 ? -12.875 0.07 1.521 1 96.31 100 LEU A O 1
ATOM 767 N N . LEU A 1 101 ? -11.242 1.292 2.391 1 95.69 101 LEU A N 1
ATOM 768 C CA . LEU A 1 101 ? -10.203 0.397 1.895 1 95.69 101 LEU A CA 1
ATOM 769 C C . LEU A 1 101 ? -10.367 -1.003 2.475 1 95.69 101 LEU A C 1
ATOM 771 O O . LEU A 1 101 ? -10.219 -1.998 1.762 1 95.69 101 LEU A O 1
ATOM 775 N N . HIS A 1 102 ? -10.664 -1.086 3.717 1 93.69 102 HIS A N 1
ATOM 776 C CA . HIS A 1 102 ? -10.828 -2.398 4.332 1 93.69 102 HIS A CA 1
ATOM 777 C C . HIS A 1 102 ? -12.07 -3.105 3.807 1 93.69 102 HIS A C 1
ATOM 779 O O . HIS A 1 102 ? -12.086 -4.332 3.682 1 93.69 102 HIS A O 1
ATOM 785 N N . LEU A 1 103 ? -13.086 -2.393 3.488 1 93.5 103 LEU A N 1
ATOM 786 C CA . LEU A 1 103 ? -14.273 -2.998 2.885 1 93.5 103 LEU A CA 1
ATOM 787 C C . LEU A 1 103 ? -13.953 -3.531 1.49 1 93.5 103 LEU A C 1
ATOM 789 O O . LEU A 1 103 ? -14.406 -4.617 1.121 1 93.5 103 LEU A O 1
ATOM 793 N N . PHE A 1 104 ? -13.164 -2.799 0.788 1 93.56 104 PHE A N 1
ATOM 794 C CA . PHE A 1 104 ? -12.742 -3.256 -0.529 1 93.56 104 PHE A CA 1
ATOM 795 C C . PHE A 1 104 ? -11.898 -4.523 -0.415 1 93.56 104 PHE A C 1
ATOM 797 O O . PHE A 1 104 ? -12.031 -5.438 -1.234 1 93.56 104 PHE A O 1
ATOM 804 N N . MET A 1 105 ? -11.062 -4.547 0.565 1 92.62 105 MET A N 1
ATOM 805 C CA . MET A 1 105 ? -10.25 -5.738 0.785 1 92.62 105 MET A CA 1
ATOM 806 C C . MET A 1 105 ? -11.125 -6.957 1.06 1 92.62 105 MET A C 1
ATOM 808 O O . MET A 1 105 ? -10.883 -8.039 0.519 1 92.62 105 MET A O 1
ATOM 812 N N . ALA A 1 106 ? -12.102 -6.793 1.864 1 90.31 106 ALA A N 1
ATOM 813 C CA . ALA A 1 106 ? -13.023 -7.879 2.17 1 90.31 106 ALA A CA 1
ATOM 814 C C . ALA A 1 106 ? -13.75 -8.352 0.913 1 90.31 106 ALA A C 1
ATOM 816 O O . ALA A 1 106 ? -13.875 -9.562 0.677 1 90.31 106 ALA A O 1
ATOM 817 N N . MET A 1 107 ? -14.18 -7.434 0.131 1 92.19 107 MET A N 1
ATOM 818 C CA . MET A 1 107 ? -14.859 -7.77 -1.115 1 92.19 107 MET A CA 1
ATOM 819 C C . MET A 1 107 ? -13.93 -8.516 -2.062 1 92.19 107 MET A C 1
ATOM 821 O O . MET A 1 107 ? -14.344 -9.469 -2.727 1 92.19 107 MET A O 1
ATOM 825 N N . TRP A 1 108 ? -12.742 -8.055 -2.16 1 90 108 TRP A N 1
ATOM 826 C CA . TRP A 1 108 ? -11.742 -8.711 -2.998 1 90 108 TRP A CA 1
ATOM 827 C C . TRP A 1 108 ? -11.57 -10.172 -2.582 1 90 108 TRP A C 1
ATOM 829 O O . TRP A 1 108 ? -11.461 -11.055 -3.434 1 90 108 TRP A O 1
ATOM 839 N N . ARG A 1 109 ? -11.555 -10.43 -1.296 1 87.31 109 ARG A N 1
ATOM 840 C CA . ARG A 1 109 ? -11.375 -11.797 -0.805 1 87.31 109 ARG A CA 1
ATOM 841 C C . ARG A 1 109 ? -12.531 -12.688 -1.227 1 87.31 109 ARG A C 1
ATOM 843 O O . ARG A 1 109 ? -12.32 -13.82 -1.68 1 87.31 109 ARG A O 1
ATOM 850 N N . VAL A 1 110 ? -13.695 -12.188 -1.113 1 86.38 110 VAL A N 1
ATOM 851 C CA . VAL A 1 110 ? -14.883 -12.953 -1.477 1 86.38 110 VAL A CA 1
ATOM 852 C C . VAL A 1 110 ? -14.891 -13.211 -2.98 1 86.38 110 VAL A C 1
ATOM 854 O O . VAL A 1 110 ? -15.211 -14.32 -3.426 1 86.38 110 VAL A O 1
ATOM 857 N N . TYR A 1 111 ? -14.422 -12.289 -3.695 1 86.38 111 TYR A N 1
ATOM 858 C CA . TYR A 1 111 ? -14.516 -12.383 -5.148 1 86.38 111 TYR A CA 1
ATOM 859 C C . TYR A 1 111 ? -13.344 -13.18 -5.719 1 86.38 111 TYR A C 1
ATOM 861 O O . TYR A 1 111 ? -13.523 -13.961 -6.656 1 86.38 111 TYR A O 1
ATOM 869 N N . PHE A 1 112 ? -12.195 -13.07 -5.188 1 84.38 112 PHE A N 1
ATOM 870 C CA . PHE A 1 112 ? -11.008 -13.664 -5.793 1 84.38 112 PHE A CA 1
ATOM 871 C C . PHE A 1 112 ? -10.492 -14.82 -4.953 1 84.38 112 PHE A C 1
ATOM 873 O O . PHE A 1 112 ? -10.25 -15.914 -5.477 1 84.38 112 PHE A O 1
ATOM 880 N N . GLU A 1 113 ? -10.328 -14.656 -3.699 1 84.06 113 GLU A N 1
ATOM 881 C CA . GLU A 1 113 ? -9.695 -15.656 -2.846 1 84.06 113 GLU A CA 1
ATOM 882 C C . GLU A 1 113 ? -10.594 -16.875 -2.656 1 84.06 113 GLU A C 1
ATOM 884 O O . GLU A 1 113 ? -10.109 -18 -2.512 1 84.06 113 GLU A O 1
ATOM 889 N N . ARG A 1 114 ? -11.836 -16.688 -2.705 1 83.56 114 ARG A N 1
ATOM 890 C CA . ARG A 1 114 ? -12.781 -17.781 -2.531 1 83.56 114 ARG A CA 1
ATOM 891 C C . ARG A 1 114 ? -12.656 -18.797 -3.662 1 83.56 114 ARG A C 1
ATOM 893 O O . ARG A 1 114 ? -12.977 -19.984 -3.48 1 83.56 114 ARG A O 1
ATOM 900 N N . LYS A 1 115 ? -12.188 -18.422 -4.754 1 86 115 LYS A N 1
ATOM 901 C CA . LYS A 1 115 ? -12.07 -19.312 -5.914 1 86 115 LYS A CA 1
ATOM 902 C C . LYS A 1 115 ? -10.953 -20.328 -5.711 1 86 115 LYS A C 1
ATOM 904 O O . LYS A 1 115 ? -10.906 -21.344 -6.414 1 86 115 LYS A O 1
ATOM 909 N N . VAL A 1 116 ? -10.047 -19.969 -4.812 1 84.44 116 VAL A N 1
ATOM 910 C CA . VAL A 1 116 ? -8.969 -20.906 -4.52 1 84.44 116 VAL A CA 1
ATOM 911 C C . VAL A 1 116 ? -9.461 -21.953 -3.523 1 84.44 116 VAL A C 1
ATOM 913 O O . VAL A 1 116 ? -9.43 -21.734 -2.312 1 84.44 116 VAL A O 1
ATOM 916 N N . GLU A 1 117 ? -9.82 -23.094 -4.031 1 76 117 GLU A N 1
ATOM 917 C CA . GLU A 1 117 ? -10.477 -24.141 -3.25 1 76 117 GLU A CA 1
ATOM 918 C C . GLU A 1 117 ? -9.578 -24.609 -2.113 1 76 117 GLU A C 1
ATOM 920 O O . GLU A 1 117 ? -10.062 -24.938 -1.027 1 76 117 GLU A O 1
ATOM 925 N N . ASP A 1 118 ? -8.344 -24.625 -2.379 1 75.56 118 ASP A N 1
ATOM 926 C CA . ASP A 1 118 ? -7.422 -25.156 -1.372 1 75.56 118 ASP A CA 1
ATOM 927 C C . ASP A 1 118 ? -7.387 -24.25 -0.139 1 75.56 118 ASP A C 1
ATOM 929 O O . ASP A 1 118 ? -6.93 -24.672 0.927 1 75.56 118 ASP A O 1
ATOM 933 N N . LEU A 1 119 ? -7.844 -23 -0.322 1 71.19 119 LEU A N 1
ATOM 934 C CA . LEU A 1 119 ? -7.875 -22.094 0.813 1 71.19 119 LEU A CA 1
ATOM 935 C C . LEU A 1 119 ? -9.094 -22.344 1.69 1 71.19 119 LEU A C 1
ATOM 937 O O . LEU A 1 119 ? -9.156 -21.875 2.828 1 71.19 119 LEU A O 1
ATOM 941 N N . ALA A 1 120 ? -9.945 -23.219 1.368 1 67.81 120 ALA A N 1
ATOM 942 C CA . ALA A 1 120 ? -11.117 -23.641 2.125 1 67.81 120 ALA A CA 1
ATOM 943 C C . ALA A 1 120 ? -11.734 -22.469 2.891 1 67.81 120 ALA A C 1
ATOM 945 O O . ALA A 1 120 ? -12.195 -21.5 2.285 1 67.81 120 ALA A O 1
ATOM 946 N N . TRP A 1 121 ? -11.625 -22.438 4.203 1 72.94 121 TRP A N 1
ATOM 947 C CA . TRP A 1 121 ? -12.297 -21.484 5.09 1 72.94 121 TRP A CA 1
ATOM 948 C C . TRP A 1 121 ? -11.352 -20.359 5.492 1 72.94 121 TRP A C 1
ATOM 950 O O . TRP A 1 121 ? -11.758 -19.422 6.18 1 72.94 121 TRP A O 1
ATOM 960 N N . ASP A 1 122 ? -10.258 -20.344 4.957 1 74.38 122 ASP A N 1
ATOM 961 C CA . ASP A 1 122 ? -9.289 -19.312 5.32 1 74.38 122 ASP A CA 1
ATOM 962 C C . ASP A 1 122 ? -9.719 -17.953 4.781 1 74.38 122 ASP A C 1
ATOM 964 O O . ASP A 1 122 ? -9.477 -16.922 5.414 1 74.38 122 ASP A O 1
ATOM 968 N N . TRP A 1 123 ? -10.375 -18 3.646 1 77.62 123 TRP A N 1
ATOM 969 C CA . TRP A 1 123 ? -10.836 -16.734 3.09 1 77.62 123 TRP A CA 1
ATOM 970 C C . TRP A 1 123 ? -11.859 -16.078 4.008 1 77.62 123 TRP A C 1
ATOM 972 O O . TRP A 1 123 ? -11.867 -14.852 4.172 1 77.62 123 TRP A O 1
ATOM 982 N N . LEU A 1 124 ? -12.688 -16.828 4.695 1 80.06 124 LEU A N 1
ATOM 983 C CA . LEU A 1 124 ? -13.688 -16.297 5.609 1 80.06 124 LEU A CA 1
ATOM 984 C C . LEU A 1 124 ? -13.023 -15.672 6.836 1 80.06 124 LEU A C 1
ATOM 986 O O . LEU A 1 124 ? -13.406 -14.586 7.27 1 80.06 124 LEU A O 1
ATOM 990 N N . ARG A 1 125 ? -12.102 -16.328 7.344 1 77.75 125 ARG A N 1
ATOM 991 C CA . ARG A 1 125 ? -11.367 -15.805 8.492 1 77.75 125 ARG A CA 1
ATOM 992 C C . ARG A 1 125 ? -10.695 -14.484 8.164 1 77.75 125 ARG A C 1
ATOM 994 O O . ARG A 1 125 ? -10.742 -13.539 8.953 1 77.75 125 ARG A O 1
ATOM 1001 N N . GLN A 1 126 ? -10.086 -14.414 7.055 1 80.5 126 GLN A N 1
ATOM 1002 C CA . GLN A 1 126 ? -9.414 -13.188 6.641 1 80.5 126 GLN A CA 1
ATOM 1003 C C . GLN A 1 126 ? -10.422 -12.07 6.387 1 80.5 126 GLN A C 1
ATOM 1005 O O . GLN A 1 126 ? -10.148 -10.906 6.676 1 80.5 126 GLN A O 1
ATOM 1010 N N . THR A 1 127 ? -11.547 -12.422 5.898 1 86.12 127 THR A N 1
ATOM 1011 C CA . THR A 1 127 ? -12.602 -11.438 5.68 1 86.12 127 THR A CA 1
ATOM 1012 C C . THR A 1 127 ? -13.078 -10.852 7.004 1 86.12 127 THR A C 1
ATOM 1014 O O . THR A 1 127 ? -13.258 -9.641 7.125 1 86.12 127 THR A O 1
ATOM 1017 N N . VAL A 1 128 ? -13.188 -11.648 7.953 1 84.25 128 VAL A N 1
ATOM 1018 C CA . VAL A 1 128 ? -13.57 -11.195 9.289 1 84.25 128 VAL A CA 1
ATOM 1019 C C . VAL A 1 128 ? -12.492 -10.258 9.836 1 84.25 128 VAL A C 1
ATOM 1021 O O . VAL A 1 128 ? -12.812 -9.227 10.43 1 84.25 128 VAL A O 1
ATOM 1024 N N . GLY A 1 129 ? -11.258 -10.594 9.625 1 84.31 129 GLY A N 1
ATOM 1025 C CA . GLY A 1 129 ? -10.164 -9.719 10.016 1 84.31 129 GLY A CA 1
ATOM 1026 C C . GLY A 1 129 ? -10.242 -8.352 9.367 1 84.31 129 GLY A C 1
ATOM 1027 O O . GLY A 1 129 ? -10.047 -7.332 10.031 1 84.31 129 GLY A O 1
ATOM 1028 N N . ASP A 1 130 ? -10.555 -8.336 8.102 1 88.94 130 ASP A N 1
ATOM 1029 C CA . ASP A 1 130 ? -10.711 -7.074 7.383 1 88.94 130 ASP A CA 1
ATOM 1030 C C . ASP A 1 130 ? -11.836 -6.234 7.988 1 88.94 130 ASP A C 1
ATOM 1032 O O . ASP A 1 130 ? -11.695 -5.016 8.133 1 88.94 130 ASP A O 1
ATOM 1036 N N . PHE A 1 131 ? -12.898 -6.891 8.359 1 88.88 131 PHE A N 1
ATOM 1037 C CA . PHE A 1 131 ? -14.023 -6.184 8.953 1 88.88 131 PHE A CA 1
ATOM 1038 C C . PHE A 1 131 ? -13.648 -5.617 10.32 1 88.88 131 PHE A C 1
ATOM 1040 O O . PHE A 1 131 ? -14.039 -4.5 10.664 1 88.88 131 PHE A O 1
ATOM 1047 N N . LEU A 1 132 ? -12.914 -6.34 11.031 1 88.38 132 LEU A N 1
ATOM 1048 C CA . LEU A 1 132 ? -12.477 -5.867 12.336 1 88.38 132 LEU A CA 1
ATOM 1049 C C . LEU A 1 132 ? -11.57 -4.652 12.203 1 88.38 132 LEU A C 1
ATOM 1051 O O . LEU A 1 132 ? -11.688 -3.693 12.977 1 88.38 132 LEU A O 1
ATOM 1055 N N . LEU A 1 133 ? -10.688 -4.699 11.305 1 91.31 133 LEU A N 1
ATOM 1056 C CA . LEU A 1 133 ? -9.812 -3.555 11.078 1 91.31 133 LEU A CA 1
ATOM 1057 C C . LEU A 1 133 ? -10.617 -2.342 10.617 1 91.31 133 LEU A C 1
ATOM 1059 O O . LEU A 1 133 ? -10.367 -1.221 11.062 1 91.31 133 LEU A O 1
ATOM 1063 N N . ALA A 1 134 ? -11.609 -2.582 9.758 1 92.69 134 ALA A N 1
ATOM 1064 C CA . ALA A 1 134 ? -12.5 -1.498 9.359 1 92.69 134 ALA A CA 1
ATOM 1065 C C . ALA A 1 134 ? -13.242 -0.92 10.562 1 92.69 134 ALA A C 1
ATOM 1067 O O . ALA A 1 134 ? -13.383 0.298 10.68 1 92.69 134 ALA A O 1
ATOM 1068 N N . LEU A 1 135 ? -13.648 -1.779 11.414 1 92.38 135 LEU A N 1
ATOM 1069 C CA . LEU A 1 135 ? -14.422 -1.366 12.586 1 92.38 135 LEU A CA 1
ATOM 1070 C C . LEU A 1 135 ? -13.578 -0.485 13.508 1 92.38 135 LEU A C 1
ATOM 1072 O O . LEU A 1 135 ? -14.102 0.432 14.141 1 92.38 135 LEU A O 1
ATOM 1076 N N . SER A 1 136 ? -12.297 -0.752 13.609 1 90.88 136 SER A N 1
ATOM 10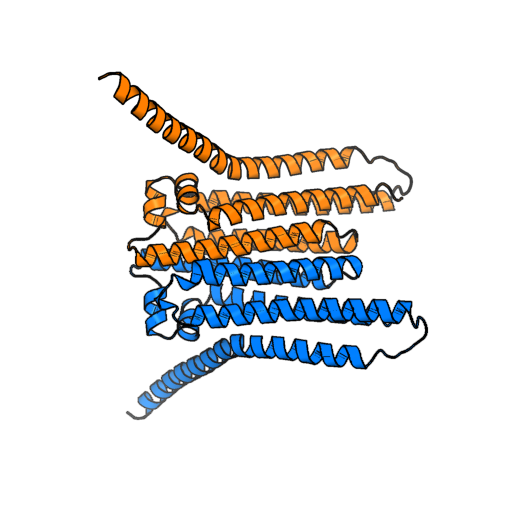77 C CA . SER A 1 136 ? -11.445 0.1 14.438 1 90.88 136 SER A CA 1
ATOM 1078 C C . SER A 1 136 ? -11.453 1.54 13.938 1 90.88 136 SER A C 1
ATOM 1080 O O . SER A 1 136 ? -11.453 2.48 14.734 1 90.88 136 SER A O 1
ATOM 1082 N N . TRP A 1 137 ? -11.484 1.749 12.617 1 93.31 137 TRP A N 1
ATOM 1083 C CA . TRP A 1 137 ? -11.562 3.096 12.062 1 93.31 137 TRP A CA 1
ATOM 1084 C C . TRP A 1 137 ? -12.938 3.703 12.305 1 93.31 137 TRP A C 1
ATOM 1086 O O . TRP A 1 137 ? -13.062 4.902 12.562 1 93.31 137 TRP A O 1
ATOM 1096 N N . VAL A 1 138 ? -13.961 2.893 12.18 1 92.69 138 VAL A N 1
ATOM 1097 C CA . VAL A 1 138 ? -15.312 3.373 12.453 1 92.69 138 VAL A CA 1
ATOM 1098 C C . VAL A 1 138 ? -15.414 3.824 13.906 1 92.69 138 VAL A C 1
ATOM 1100 O O . VAL A 1 138 ? -16.031 4.852 14.203 1 92.69 138 VAL A O 1
ATOM 1103 N N . PHE A 1 139 ? -14.875 3.086 14.758 1 90.19 139 PHE A N 1
ATOM 1104 C CA . PHE A 1 139 ? -14.852 3.465 16.172 1 90.19 139 PHE A CA 1
ATOM 1105 C C . PHE A 1 139 ? -14.156 4.809 16.359 1 90.19 139 PHE A C 1
ATOM 1107 O O . PHE A 1 139 ? -14.609 5.645 17.141 1 90.19 139 PHE A O 1
ATOM 1114 N N . PHE A 1 140 ? -13.07 4.938 15.719 1 92.31 140 PHE A N 1
ATOM 1115 C CA . PHE A 1 140 ? -12.391 6.227 15.766 1 92.31 140 PHE A CA 1
ATOM 1116 C C . PHE A 1 140 ? -13.312 7.344 15.289 1 92.31 140 PHE A C 1
ATOM 1118 O O . PHE A 1 140 ? -13.367 8.414 15.898 1 92.31 140 PHE A O 1
ATOM 1125 N N . LEU A 1 141 ? -14 7.113 14.195 1 92.62 141 LEU A N 1
ATOM 1126 C CA . LEU A 1 141 ? -14.891 8.125 13.633 1 92.62 141 LEU A CA 1
ATOM 1127 C C . LEU A 1 141 ? -16.016 8.469 14.617 1 92.62 141 LEU A C 1
ATOM 1129 O O . LEU A 1 141 ? -16.328 9.641 14.812 1 92.62 141 LEU A O 1
ATOM 1133 N N . VAL A 1 142 ? -16.562 7.48 15.172 1 90.44 142 VAL A N 1
ATOM 1134 C CA . VAL A 1 142 ? -17.625 7.695 16.156 1 90.44 142 VAL A CA 1
ATOM 1135 C C . VAL A 1 142 ? -17.078 8.461 17.359 1 90.44 142 VAL A C 1
ATOM 1137 O O . VAL A 1 142 ? -17.703 9.406 17.828 1 90.44 142 VAL A O 1
ATOM 1140 N N . TYR A 1 143 ? -15.914 8.039 17.781 1 85.19 143 TYR A N 1
ATOM 1141 C CA . TYR A 1 143 ? -15.266 8.703 18.891 1 85.19 143 TYR A CA 1
ATOM 1142 C C . TYR A 1 143 ? -14.984 10.172 18.562 1 85.19 143 TYR A C 1
ATOM 1144 O O . TYR A 1 143 ? -15.242 11.055 19.391 1 85.19 143 TYR A O 1
ATOM 1152 N N . SER A 1 144 ? -14.469 10.375 17.453 1 86.25 144 SER A N 1
ATOM 1153 C CA . SER A 1 144 ? -14.172 11.734 17.016 1 86.25 144 SER A CA 1
ATOM 1154 C C . SER A 1 144 ? -15.445 12.57 16.922 1 86.25 144 SER A C 1
ATOM 1156 O O . SER A 1 144 ? -15.445 13.758 17.281 1 86.25 144 SER A O 1
ATOM 1158 N N . TRP A 1 145 ? -16.484 11.992 16.422 1 86.62 145 TRP A N 1
ATOM 1159 C CA . TRP A 1 145 ? -17.766 12.68 16.297 1 86.62 145 TRP A CA 1
ATOM 1160 C C . TRP A 1 145 ? -18.312 13.039 17.672 1 86.62 145 TRP A C 1
ATOM 1162 O O . TRP A 1 145 ? -18.797 14.148 17.891 1 86.62 145 TRP A O 1
ATOM 1172 N N . ARG A 1 146 ? -18.266 12.164 18.578 1 83.25 146 ARG A N 1
ATOM 1173 C CA . ARG A 1 146 ? -18.75 12.398 19.938 1 83.25 146 ARG A CA 1
ATOM 1174 C C . ARG A 1 146 ? -17.969 13.516 20.609 1 83.25 146 ARG A C 1
ATOM 1176 O O . ARG A 1 146 ? -18.562 14.359 21.297 1 83.25 146 ARG A O 1
ATOM 1183 N N . GLU A 1 147 ? -16.703 13.398 20.422 1 80.62 147 GLU A N 1
ATOM 1184 C CA . GLU A 1 147 ? -15.859 14.445 21 1 80.62 147 GLU A CA 1
ATOM 1185 C C . GLU A 1 147 ? -16.219 15.812 20.422 1 80.62 147 GLU A C 1
ATOM 1187 O O . GLU A 1 147 ? -16.266 16.812 21.156 1 80.62 147 GLU A O 1
ATOM 1192 N N . ASN A 1 148 ? -16.438 15.812 19.172 1 80.75 148 ASN A N 1
ATOM 1193 C CA . ASN A 1 148 ? -16.812 17.062 18.547 1 80.75 148 ASN A CA 1
ATOM 1194 C C . ASN A 1 148 ? -18.156 17.562 19.062 1 80.75 148 ASN A C 1
ATOM 1196 O O . ASN A 1 148 ? -18.344 18.766 19.281 1 80.75 148 ASN A O 1
ATOM 1200 N N . TRP A 1 149 ? -19.062 16.688 19.141 1 77.44 149 TRP A N 1
ATOM 1201 C CA . TRP A 1 149 ? -20.375 17.031 19.656 1 77.44 149 TRP A CA 1
ATOM 1202 C C . TRP A 1 149 ? -20.297 17.547 21.094 1 77.44 149 TRP A C 1
ATOM 1204 O O . TRP A 1 149 ? -20.938 18.547 21.438 1 77.44 149 TRP A O 1
ATOM 1214 N N . ARG A 1 150 ? -19.672 16.859 21.906 1 74.31 150 ARG A N 1
ATOM 1215 C CA . ARG A 1 150 ? -19.516 17.266 23.297 1 74.31 150 ARG A CA 1
ATOM 1216 C C . ARG A 1 150 ? -18.875 18.656 23.391 1 74.31 150 ARG A C 1
ATOM 1218 O O . ARG A 1 150 ? -19.266 19.469 24.219 1 74.31 150 ARG A O 1
ATOM 1225 N N . ARG A 1 151 ? -17.859 18.891 22.562 1 73.56 151 ARG A N 1
ATOM 1226 C CA . ARG A 1 151 ? -17.203 20.188 22.531 1 73.56 151 ARG A CA 1
ATOM 1227 C C . ARG A 1 151 ? -18.188 21.297 22.156 1 73.56 151 ARG A C 1
ATOM 1229 O O . ARG A 1 151 ? -18.109 22.406 22.672 1 73.56 151 ARG A O 1
ATOM 1236 N N . ARG A 1 152 ? -18.984 20.922 21.281 1 71.56 152 ARG A N 1
ATOM 1237 C CA . ARG A 1 152 ? -19.969 21.906 20.828 1 71.56 152 ARG A CA 1
ATOM 1238 C C . ARG A 1 152 ? -21 22.188 21.938 1 71.56 152 ARG A C 1
ATOM 1240 O O . ARG A 1 152 ? -21.406 23.328 22.125 1 71.56 152 ARG A O 1
ATOM 1247 N N . CYS A 1 153 ? -21.359 21.141 22.625 1 72.19 153 CYS A N 1
ATOM 1248 C CA . CYS A 1 153 ? -22.406 21.266 23.656 1 72.19 153 CYS A CA 1
ATOM 1249 C C . CYS A 1 153 ? -21.812 21.797 24.953 1 72.19 153 CYS A C 1
ATOM 1251 O O . CYS A 1 153 ? -22.484 22.5 25.703 1 72.19 153 CYS A O 1
ATOM 1253 N N . ASN A 1 154 ? -20.75 21.109 25.484 1 62.47 154 ASN A N 1
ATOM 1254 C CA . ASN A 1 154 ? -20.141 21.562 26.734 1 62.47 154 ASN A CA 1
ATOM 1255 C C . ASN A 1 154 ? -18.703 22.031 26.516 1 62.47 154 ASN A C 1
ATOM 1257 O O . ASN A 1 154 ? -17.766 21.281 26.797 1 62.47 154 ASN A O 1
ATOM 1261 N N . PRO A 1 155 ? -18.453 23.141 25.906 1 59.69 155 PRO A N 1
ATOM 1262 C CA . PRO A 1 155 ? -17.078 23.594 25.688 1 59.69 155 PRO A CA 1
ATOM 1263 C C . PRO A 1 155 ? -16.219 23.516 26.953 1 59.69 155 PRO A C 1
ATOM 1265 O O . PRO A 1 155 ? -15 23.391 26.875 1 59.69 155 PRO A O 1
ATOM 1268 N N . ASP A 1 156 ? -16.828 23.562 28.156 1 55.06 156 ASP A N 1
ATOM 1269 C CA . ASP A 1 156 ? -16.109 23.641 29.422 1 55.06 156 ASP A CA 1
ATOM 1270 C C . ASP A 1 156 ? -15.922 22.266 30.031 1 55.06 156 ASP A C 1
ATOM 1272 O O . ASP A 1 156 ? -15.234 22.109 31.047 1 55.06 156 ASP A O 1
ATOM 1276 N N . GLY A 1 157 ? -16.578 21.125 29.734 1 51.25 157 GLY A N 1
ATOM 1277 C CA . GLY A 1 157 ? -16.703 19.953 30.594 1 51.25 157 GLY A CA 1
ATOM 1278 C C . GLY A 1 157 ? -15.641 18.906 30.328 1 51.25 157 GLY A C 1
ATOM 1279 O O . GLY A 1 157 ? -15.188 18.734 29.203 1 51.25 157 GLY A O 1
ATOM 1280 N N . ASP A 1 158 ? -14.773 18.438 31.344 1 46.91 158 ASP A N 1
ATOM 1281 C CA . ASP A 1 158 ? -13.617 17.578 31.578 1 46.91 158 ASP A CA 1
ATOM 1282 C C . ASP A 1 158 ? -13.969 16.125 31.312 1 46.91 158 ASP A C 1
ATOM 1284 O O . ASP A 1 158 ? -13.266 15.219 31.797 1 46.91 158 ASP A O 1
ATOM 1288 N N . ASP A 1 159 ? -15.031 15.719 30.797 1 47.09 159 ASP A N 1
ATOM 1289 C CA . ASP A 1 159 ? -15.344 14.289 30.875 1 47.09 159 ASP A CA 1
ATOM 1290 C C . ASP A 1 159 ? -14.406 13.477 29.984 1 47.09 159 ASP A C 1
ATOM 1292 O O . ASP A 1 159 ? -14.812 12.992 28.922 1 47.09 159 ASP A O 1
ATOM 1296 N N . GLU A 1 160 ? -13.148 13.57 29.969 1 49.12 160 GLU A N 1
ATOM 1297 C CA . GLU A 1 160 ? -12.102 13.016 29.109 1 49.12 160 GLU A CA 1
ATOM 1298 C C . GLU A 1 160 ? -11.992 11.5 29.281 1 49.12 160 GLU A C 1
ATOM 1300 O O . GLU A 1 160 ? -11.43 10.812 28.438 1 49.12 160 GLU A O 1
ATOM 1305 N N . ARG A 1 161 ? -12.25 10.977 30.406 1 46.56 161 ARG A N 1
ATOM 1306 C CA . ARG A 1 161 ? -11.758 9.656 30.812 1 46.56 161 ARG A CA 1
ATOM 1307 C C . ARG A 1 161 ? -12.531 8.547 30.109 1 46.56 161 ARG A C 1
ATOM 1309 O O . ARG A 1 161 ? -11.961 7.5 29.781 1 46.56 161 ARG A O 1
ATOM 1316 N N . VAL A 1 162 ? -13.758 8.539 29.891 1 45.62 162 VAL A N 1
ATOM 1317 C CA . VAL A 1 162 ? -14.539 7.391 29.438 1 45.62 162 VAL A CA 1
ATOM 1318 C C . VAL A 1 162 ? -14.195 7.074 27.984 1 45.62 162 VAL A C 1
ATOM 1320 O O . VAL A 1 162 ? -14.297 5.926 27.547 1 45.62 162 VAL A O 1
ATOM 1323 N N . GLY A 1 163 ? -13.914 7.969 27.219 1 45.91 163 GLY A N 1
ATOM 1324 C CA . GLY A 1 163 ? -13.672 7.758 25.797 1 45.91 163 GLY A CA 1
ATOM 1325 C C . GLY A 1 163 ? -12.367 7.023 25.531 1 45.91 163 GLY A C 1
ATOM 1326 O O . GLY A 1 163 ? -12.289 6.227 24.578 1 45.91 163 GLY A O 1
ATOM 1327 N N . LEU A 1 164 ? -11.414 7.199 26.344 1 47.56 164 LEU A N 1
ATOM 1328 C CA . LEU A 1 164 ? -10.117 6.559 26.172 1 47.56 164 LEU A CA 1
ATOM 1329 C C . LEU A 1 164 ? -10.203 5.066 26.484 1 47.56 164 LEU A C 1
ATOM 1331 O O . LEU A 1 164 ? -9.57 4.25 25.828 1 47.56 164 LEU A O 1
ATOM 1335 N N . LEU A 1 165 ? -10.938 4.66 27.453 1 45.97 165 LEU A N 1
ATOM 1336 C CA . LEU A 1 165 ? -11.055 3.258 27.828 1 45.97 165 LEU A CA 1
ATOM 1337 C C . LEU A 1 165 ? -11.719 2.445 26.719 1 45.97 165 LEU A C 1
ATOM 1339 O O . LEU A 1 165 ? -11.289 1.329 26.422 1 45.97 165 LEU A O 1
ATOM 1343 N N . SER A 1 166 ? -12.711 3 26.219 1 45.12 166 SER A N 1
ATOM 1344 C CA . SER A 1 166 ? -13.398 2.246 25.172 1 45.12 166 SER A CA 1
ATOM 1345 C C . SER A 1 166 ? -12.516 2.096 23.938 1 45.12 166 SER A C 1
ATOM 1347 O O . SER A 1 166 ? -12.516 1.045 23.297 1 45.12 166 SER A O 1
ATOM 1349 N N . PHE A 1 167 ? -11.805 3.049 23.703 1 52.59 167 PHE A N 1
ATOM 1350 C CA . PHE A 1 167 ? -10.891 2.986 22.562 1 52.59 167 PHE A CA 1
ATOM 1351 C C . PHE A 1 167 ? -9.766 1.989 22.844 1 52.59 167 PHE A C 1
ATOM 1353 O O . PHE A 1 167 ? -9.344 1.26 21.938 1 52.59 167 PHE A O 1
ATOM 1360 N N . GLY A 1 168 ? -9.391 1.904 24.047 1 48.69 168 GLY A N 1
ATOM 1361 C CA . GLY A 1 168 ? -8.383 0.937 24.438 1 48.69 168 GLY A CA 1
ATOM 1362 C C . GLY A 1 168 ? -8.836 -0.501 24.266 1 48.69 168 GLY A C 1
ATOM 1363 O O . GLY A 1 168 ? -8.07 -1.347 23.797 1 48.69 168 GLY A O 1
ATOM 1364 N N . VAL A 1 169 ? -10.023 -0.729 24.562 1 49.06 169 VAL A N 1
ATOM 1365 C CA . VAL A 1 169 ? -10.555 -2.078 24.406 1 49.06 169 VAL A CA 1
ATOM 1366 C C . VAL A 1 169 ? -10.617 -2.438 22.922 1 49.06 169 VAL A C 1
ATOM 1368 O O . VAL A 1 169 ? -10.305 -3.566 22.531 1 49.06 169 VAL A O 1
ATOM 1371 N N . LEU A 1 170 ? -11 -1.538 22.219 1 49.69 170 LEU A N 1
ATOM 1372 C CA . LEU A 1 170 ? -11.109 -1.806 20.781 1 49.69 170 LEU A CA 1
ATOM 1373 C C . LEU A 1 170 ? -9.742 -2.047 20.172 1 49.69 170 LEU A C 1
ATOM 1375 O O . LEU A 1 170 ? -9.578 -2.938 19.328 1 49.69 170 LEU A O 1
ATOM 1379 N N . VAL A 1 171 ? -8.797 -1.248 20.688 1 52.25 171 VAL A N 1
ATOM 1380 C CA . VAL A 1 171 ? -7.418 -1.454 20.25 1 52.25 171 VAL A CA 1
ATOM 1381 C C . VAL A 1 171 ? -6.926 -2.82 20.734 1 52.25 171 VAL A C 1
ATOM 1383 O O . VAL A 1 171 ? -6.273 -3.547 19.969 1 52.25 171 VAL A O 1
ATOM 1386 N N . LEU A 1 172 ? -7.281 -3.148 21.844 1 47.06 172 LEU A N 1
ATOM 1387 C CA . LEU A 1 172 ? -6.879 -4.445 22.375 1 47.06 172 LEU A CA 1
ATOM 1388 C C . LEU A 1 172 ? -7.531 -5.582 21.594 1 47.06 172 LEU A C 1
ATOM 1390 O O . LEU A 1 172 ? -6.891 -6.598 21.312 1 47.06 172 LEU A O 1
ATOM 1394 N N . CYS A 1 173 ? -8.68 -5.367 21.281 1 44.34 173 CYS A N 1
ATOM 1395 C CA . CYS A 1 173 ? -9.367 -6.391 20.5 1 44.34 173 CYS A CA 1
ATOM 1396 C C . CYS A 1 173 ? -8.75 -6.52 19.109 1 44.34 173 CYS A C 1
ATOM 1398 O O . CYS A 1 173 ? -8.578 -7.633 18.594 1 44.34 173 CYS A O 1
ATOM 1400 N N . ALA A 1 174 ? -8.492 -5.434 18.641 1 45.56 174 ALA A N 1
ATOM 1401 C CA . ALA A 1 174 ? -7.832 -5.473 17.328 1 45.56 174 ALA A CA 1
ATOM 1402 C C . ALA A 1 174 ? -6.465 -6.137 17.438 1 45.56 174 ALA A C 1
ATOM 1404 O O . ALA A 1 174 ? -6.082 -6.918 16.547 1 45.56 174 ALA A O 1
ATOM 1405 N N . VAL A 1 175 ? -5.77 -5.855 18.562 1 46 175 VAL A N 1
ATOM 1406 C CA . VAL A 1 175 ? -4.477 -6.492 18.797 1 46 175 VAL A CA 1
ATOM 1407 C C . VAL A 1 175 ? -4.672 -7.988 19.016 1 46 175 VAL A C 1
ATOM 1409 O O . VAL A 1 175 ? -3.889 -8.805 18.516 1 46 175 VAL A O 1
ATOM 1412 N N . LYS A 1 176 ? -5.664 -8.328 19.75 1 41.41 176 LYS A N 1
ATOM 1413 C CA . LYS A 1 176 ? -5.922 -9.75 19.969 1 41.41 176 LYS A CA 1
ATOM 1414 C C . LYS A 1 176 ? -6.262 -10.469 18.672 1 41.41 176 LYS A C 1
ATOM 1416 O O . LYS A 1 176 ? -5.828 -11.602 18.453 1 41.41 176 LYS A O 1
ATOM 1421 N N . ILE A 1 177 ? -7.055 -9.766 18.031 1 42.47 177 ILE A N 1
ATOM 1422 C CA . ILE A 1 177 ? -7.367 -10.375 16.75 1 42.47 177 ILE A CA 1
ATOM 1423 C C . ILE A 1 177 ? -6.105 -10.445 15.891 1 42.47 177 ILE A C 1
ATOM 1425 O O . ILE A 1 177 ? -5.859 -11.453 15.227 1 42.47 177 ILE A O 1
ATOM 1429 N N . GLN A 1 178 ? -5.324 -9.438 16.031 1 39.12 178 GLN A N 1
ATOM 1430 C CA . GLN A 1 178 ? -4.008 -9.461 15.391 1 39.12 178 GLN A CA 1
ATOM 1431 C C . GLN A 1 178 ? -3.111 -10.516 16.047 1 39.12 178 GLN A C 1
ATOM 1433 O O . GLN A 1 178 ? -2.355 -11.203 15.352 1 39.12 178 GLN A O 1
ATOM 1438 N N . HIS A 1 179 ? -3.145 -10.531 17.297 1 38.94 179 HIS A N 1
ATOM 1439 C CA . HIS A 1 179 ? -2.447 -11.617 17.984 1 38.94 179 HIS A CA 1
ATOM 1440 C C . HIS A 1 179 ? -2.99 -12.977 17.562 1 38.94 179 HIS A C 1
ATOM 1442 O O . HIS A 1 179 ? -2.227 -13.93 17.406 1 38.94 179 HIS A O 1
ATOM 1448 N N . LEU A 1 180 ? -4.242 -13.07 17.5 1 35.97 180 LEU A N 1
ATOM 1449 C CA . LEU A 1 180 ? -4.75 -14.336 17 1 35.97 180 LEU A CA 1
ATOM 1450 C C . LEU A 1 180 ? -4.262 -14.586 15.57 1 35.97 180 LEU A C 1
ATOM 1452 O O . LEU A 1 180 ? -3.896 -15.711 15.227 1 35.97 180 LEU A O 1
ATOM 1456 N N . LEU A 1 181 ? -4.293 -13.562 14.93 1 39.22 181 LEU A N 1
ATOM 1457 C CA . LEU A 1 181 ? -3.752 -13.75 13.586 1 39.22 181 LEU A CA 1
ATOM 1458 C C . LEU A 1 181 ? -2.236 -13.906 13.633 1 39.22 181 LEU A C 1
ATOM 1460 O O . LEU A 1 181 ? -1.679 -14.766 12.945 1 39.22 181 LEU A O 1
ATOM 1464 N N . TYR A 1 182 ? -1.604 -13.07 14.406 1 36.97 182 TYR A N 1
ATOM 1465 C CA . TYR A 1 182 ? -0.169 -13.18 14.641 1 36.97 182 TYR A CA 1
ATOM 1466 C C . TYR A 1 182 ? 0.139 -14.367 15.547 1 36.97 182 TYR A C 1
ATOM 1468 O O . TYR A 1 182 ? 1.123 -15.086 15.336 1 36.97 182 TYR A O 1
ATOM 1476 N N . LEU A 1 183 ? -0.598 -14.531 16.625 1 34.22 183 LEU A N 1
ATOM 1477 C CA . LEU A 1 183 ? -0.378 -15.688 17.5 1 34.22 183 LEU A CA 1
ATOM 1478 C C . LEU A 1 183 ? -0.492 -16.984 16.703 1 34.22 183 LEU A C 1
ATOM 1480 O O . LEU A 1 183 ? 0.292 -17.906 16.906 1 34.22 183 LEU A O 1
ATOM 1484 N N . LYS A 1 184 ? -1.388 -17.062 15.945 1 35.56 184 LYS A N 1
ATOM 1485 C CA . LYS A 1 184 ? -1.334 -18.266 15.125 1 35.56 184 LYS A CA 1
ATOM 1486 C C . LYS A 1 184 ? -0.042 -18.312 14.312 1 35.56 184 LYS A C 1
ATOM 1488 O O . LYS A 1 184 ? 0.56 -19.375 14.164 1 35.56 184 LYS A O 1
ATOM 1493 N N . LEU A 1 185 ? 0.321 -17.203 14 1 34.5 185 LEU A N 1
ATOM 1494 C CA . LEU A 1 185 ? 1.616 -17.188 13.328 1 34.5 185 LEU A CA 1
ATOM 1495 C C . LEU A 1 185 ? 2.75 -17.375 14.328 1 34.5 185 LEU A C 1
ATOM 1497 O O . LEU A 1 185 ? 3.709 -18.109 14.055 1 34.5 185 LEU A O 1
ATOM 1501 N N . LEU A 1 186 ? 2.721 -16.688 15.445 1 31.25 186 LEU A N 1
ATOM 1502 C CA . LEU A 1 186 ? 3.719 -16.859 16.5 1 31.25 186 LEU A CA 1
ATOM 1503 C C . LEU A 1 186 ? 3.609 -18.234 17.141 1 31.25 186 LEU A C 1
ATOM 1505 O O . LEU A 1 186 ? 4.625 -18.875 17.406 1 31.25 186 LEU A O 1
ATOM 1509 N N . ILE A 1 187 ? 2.484 -18.688 17.438 1 32.03 187 ILE A N 1
ATOM 1510 C CA . ILE A 1 187 ? 2.373 -20 18.047 1 32.03 187 ILE A CA 1
ATOM 1511 C C . ILE A 1 187 ? 2.93 -21.062 17.094 1 32.03 187 ILE A C 1
ATOM 1513 O O . ILE A 1 187 ? 3.646 -21.969 17.516 1 32.03 187 ILE A O 1
ATOM 1517 N N . CYS A 1 188 ? 2.664 -20.922 15.93 1 29.88 188 CYS A N 1
ATOM 1518 C CA . CYS A 1 188 ? 3.236 -21.938 15.055 1 29.88 188 CYS A CA 1
ATOM 1519 C C . CYS A 1 188 ? 4.75 -21.781 14.945 1 29.88 188 CYS A C 1
ATOM 1521 O O . CYS A 1 188 ? 5.469 -22.766 14.773 1 29.88 188 CYS A O 1
ATOM 1523 N N . ASN A 1 189 ? 5.266 -20.578 15.047 1 33.38 189 ASN A N 1
ATOM 1524 C CA . ASN A 1 189 ? 6.715 -20.484 15.141 1 33.38 189 ASN A CA 1
ATOM 1525 C C . ASN A 1 189 ? 7.227 -21.016 16.469 1 33.38 189 ASN A C 1
ATOM 1527 O O . ASN A 1 189 ? 8.312 -21.594 16.547 1 33.38 189 ASN A O 1
ATOM 1531 N N . PHE A 1 190 ? 6.52 -20.844 17.5 1 31.36 190 PHE A N 1
ATOM 1532 C CA . PHE A 1 190 ? 6.949 -21.453 18.766 1 31.36 190 PHE A CA 1
ATOM 1533 C C . PHE A 1 190 ? 6.867 -22.969 18.688 1 31.36 190 PHE A C 1
ATOM 1535 O O . PHE A 1 190 ? 7.746 -23.672 19.188 1 31.36 190 PHE A O 1
ATOM 1542 N N . THR A 1 191 ? 5.918 -23.453 18.016 1 31.88 191 THR A N 1
ATOM 1543 C CA . THR A 1 191 ? 5.875 -24.906 17.891 1 31.88 191 THR A CA 1
ATOM 1544 C C . THR A 1 191 ? 6.918 -25.391 16.891 1 31.88 191 THR A C 1
ATOM 1546 O O . THR A 1 191 ? 7.523 -26.453 17.094 1 31.88 191 THR A O 1
ATOM 1549 N N . LEU A 1 192 ? 7.219 -24.656 15.93 1 31.94 192 LEU A N 1
ATOM 1550 C CA . LEU A 1 192 ? 8.273 -25.062 15.016 1 31.94 192 LEU A CA 1
ATOM 1551 C C . LEU A 1 192 ? 9.648 -24.844 15.633 1 31.94 192 LEU A C 1
ATOM 1553 O O . LEU A 1 192 ? 10.555 -25.656 15.461 1 31.94 192 LEU A O 1
ATOM 1557 N N . ILE A 1 193 ? 9.836 -23.797 16.359 1 33.28 193 ILE A N 1
ATOM 1558 C CA . ILE A 1 193 ? 11.086 -23.672 17.109 1 33.28 193 ILE A CA 1
ATOM 1559 C C . ILE A 1 193 ? 11.156 -24.781 18.156 1 33.28 193 ILE A C 1
ATOM 1561 O O . ILE A 1 193 ? 12.203 -25.391 18.344 1 33.28 193 ILE A O 1
ATOM 1565 N N . CYS A 1 194 ? 10.031 -25.062 18.703 1 31.11 194 CYS A N 1
ATOM 1566 C CA . CYS A 1 194 ? 10.031 -26.125 19.688 1 31.11 194 CYS A CA 1
ATOM 1567 C C . CYS A 1 194 ? 10.203 -27.484 19.016 1 31.11 194 CYS A C 1
ATOM 1569 O O . CYS A 1 194 ? 10.922 -28.344 19.516 1 31.11 194 CYS A O 1
ATOM 1571 N N . ASP A 1 195 ? 9.609 -27.625 17.922 1 34.41 195 ASP A N 1
ATOM 1572 C CA . ASP A 1 195 ? 9.812 -28.922 17.266 1 34.41 195 ASP A CA 1
ATOM 1573 C C . ASP A 1 195 ? 11.195 -29 16.625 1 34.41 195 ASP A C 1
ATOM 1575 O O . ASP A 1 195 ? 11.836 -30.062 16.672 1 34.41 195 ASP A O 1
ATOM 1579 N N . CYS A 1 196 ? 11.703 -27.891 16.125 1 33.03 196 CYS A N 1
ATOM 1580 C CA . CYS A 1 196 ? 13.078 -27.938 15.641 1 33.03 196 CYS A CA 1
ATOM 1581 C C . CYS A 1 196 ? 14.062 -28.078 16.797 1 33.03 196 CYS A C 1
ATOM 1583 O O . CYS A 1 196 ? 15.031 -28.828 16.703 1 33.03 196 CYS A O 1
ATOM 1585 N N . ASP A 1 197 ? 13.805 -27.359 17.844 1 34.41 197 ASP A N 1
ATOM 1586 C CA . ASP A 1 197 ? 14.656 -27.578 19.016 1 34.41 197 ASP A CA 1
ATOM 1587 C C . ASP A 1 197 ? 14.438 -28.969 19.609 1 34.41 197 ASP A C 1
ATOM 1589 O O . ASP A 1 197 ? 15.391 -29.625 20.047 1 34.41 197 ASP A O 1
ATOM 1593 N N . LEU A 1 198 ? 13.203 -29.406 19.469 1 32.97 198 LEU A N 1
ATOM 1594 C CA . LEU A 1 198 ? 12.969 -30.766 19.953 1 32.97 198 LEU A CA 1
ATOM 1595 C C . LEU A 1 198 ? 13.617 -31.797 19.047 1 32.97 198 LEU A C 1
ATOM 1597 O O . LEU A 1 198 ? 14.148 -32.812 19.516 1 32.97 198 LEU A O 1
ATOM 1601 N N . ASN A 1 199 ? 13.547 -31.453 17.781 1 37.03 199 ASN A N 1
ATOM 1602 C CA . ASN A 1 199 ? 14.227 -32.406 16.922 1 37.03 199 ASN A CA 1
ATOM 1603 C C . ASN A 1 199 ? 15.742 -32.344 17.078 1 37.03 199 ASN A C 1
ATOM 1605 O O . ASN A 1 199 ? 16.438 -33.375 17.062 1 37.03 199 ASN A O 1
ATOM 1609 N N . ILE A 1 200 ? 16.234 -31.141 17.25 1 35.97 200 ILE A N 1
ATOM 1610 C CA . ILE A 1 200 ? 17.672 -31.031 17.516 1 35.97 200 ILE A CA 1
ATOM 1611 C C . ILE A 1 200 ? 17.984 -31.641 18.875 1 35.97 200 ILE A C 1
ATOM 1613 O O . ILE A 1 200 ? 18.984 -32.375 19.016 1 35.97 200 ILE A O 1
ATOM 1617 N N . VAL A 1 201 ? 17.062 -31.312 19.781 1 35.94 201 VAL A N 1
ATOM 1618 C CA . VAL A 1 201 ? 17.281 -31.906 21.094 1 35.94 201 VAL A CA 1
ATOM 1619 C C . VAL A 1 201 ? 17.094 -33.406 21.016 1 35.94 201 VAL A C 1
ATOM 1621 O O . VAL A 1 201 ? 17.859 -34.188 21.609 1 35.94 201 VAL A O 1
ATOM 1624 N N . ASN A 1 202 ? 16.109 -33.75 20.266 1 35.31 202 ASN A N 1
ATOM 1625 C CA . ASN A 1 202 ? 15.898 -35.188 20.141 1 35.31 202 ASN A CA 1
ATOM 1626 C C . ASN A 1 202 ? 17.047 -35.875 19.391 1 35.31 202 ASN A C 1
ATOM 1628 O O . ASN A 1 202 ? 17.469 -36.969 19.75 1 35.31 202 ASN A O 1
ATOM 1632 N N . ASP A 1 203 ? 17.516 -35.125 18.391 1 38.59 203 ASP A N 1
ATOM 1633 C CA . ASP A 1 203 ? 18.641 -35.719 17.672 1 38.59 203 ASP A CA 1
ATOM 1634 C C . ASP A 1 203 ? 19.891 -35.781 18.562 1 38.59 203 ASP A C 1
ATOM 1636 O O . ASP A 1 203 ? 20.641 -36.75 18.516 1 38.59 203 ASP A O 1
ATOM 1640 N N . HIS A 1 204 ? 20.062 -34.719 19.312 1 36.81 204 HIS A N 1
ATOM 1641 C CA . HIS A 1 204 ? 21.219 -34.75 20.219 1 36.81 204 HIS A CA 1
ATOM 1642 C C . HIS A 1 204 ? 21.031 -35.812 21.297 1 36.81 204 HIS A C 1
ATOM 1644 O O . HIS A 1 204 ? 22.016 -36.406 21.766 1 36.81 204 HIS A O 1
ATOM 1650 N N . LEU A 1 205 ? 19.797 -35.906 21.719 1 34 205 LEU A N 1
ATOM 1651 C CA . LEU A 1 205 ? 19.562 -36.906 22.75 1 34 205 LEU A CA 1
ATOM 1652 C C . LEU A 1 205 ? 19.719 -38.312 22.188 1 34 205 LEU A C 1
ATOM 1654 O O . LEU A 1 205 ? 20.188 -39.219 22.891 1 34 205 LEU A O 1
ATOM 1658 N N . MET A 1 206 ? 19.328 -38.438 20.984 1 36.16 206 MET A N 1
ATOM 1659 C CA . MET A 1 206 ? 19.469 -39.781 20.453 1 36.16 206 MET A CA 1
ATOM 1660 C C . MET A 1 206 ? 20.938 -40.125 20.234 1 36.16 206 MET A C 1
ATOM 1662 O O . MET A 1 206 ? 21.281 -41.312 20.078 1 36.16 206 MET A O 1
ATOM 1666 N N . HIS A 1 207 ? 21.766 -39.125 19.922 1 38.41 207 HIS A N 1
ATOM 1667 C CA . HIS A 1 207 ? 23.156 -39.5 19.734 1 38.41 207 HIS A CA 1
ATOM 1668 C C . HIS A 1 207 ? 23.812 -39.906 21.047 1 38.41 207 HIS A C 1
ATOM 1670 O O . HIS A 1 207 ? 24.859 -40.562 21.047 1 38.41 207 HIS A O 1
ATOM 1676 N N . PHE A 1 208 ? 23.312 -39.375 22.141 1 34.03 208 PHE A N 1
ATOM 1677 C CA . PHE A 1 208 ? 23.969 -39.75 23.391 1 34.03 208 PHE A CA 1
ATOM 1678 C C . PHE A 1 208 ? 23.547 -41.156 23.781 1 34.03 208 PHE A C 1
ATOM 1680 O O . PHE A 1 208 ? 24.188 -41.781 24.641 1 34.03 208 PHE A O 1
ATOM 1687 N N . SER A 1 209 ? 22.406 -41.594 23.406 1 27.64 209 SER A N 1
ATOM 1688 C CA . SER A 1 209 ? 22 -42.875 23.938 1 27.64 209 SER A CA 1
ATOM 1689 C C . SER A 1 209 ? 22.672 -44.031 23.172 1 27.64 209 SER A C 1
ATOM 1691 O O . SER A 1 209 ? 22.453 -45.188 23.484 1 27.64 209 SER A O 1
ATOM 1693 N N . ARG A 1 210 ? 23.391 -43.781 22.125 1 24.67 210 ARG A N 1
ATOM 1694 C CA . ARG A 1 210 ? 24.172 -44.938 21.688 1 24.67 210 ARG A CA 1
ATOM 1695 C C . ARG A 1 210 ? 25.531 -45 22.359 1 24.67 210 ARG A C 1
ATOM 1697 O O . ARG A 1 210 ? 26.172 -43.938 22.531 1 24.67 210 ARG A O 1
ATOM 1704 N N . MET B 1 1 ? 3.537 35.812 2.414 1 37.22 1 MET B N 1
ATOM 1705 C CA . MET B 1 1 ? 3.861 34.688 3.252 1 37.22 1 MET B CA 1
ATOM 1706 C C . MET B 1 1 ? 3.025 33.469 2.857 1 37.22 1 MET B C 1
ATOM 1708 O O . MET B 1 1 ? 3.529 32.344 2.83 1 37.22 1 MET B O 1
ATOM 1712 N N . ARG B 1 2 ? 1.771 33.656 2.678 1 48.16 2 ARG B N 1
ATOM 1713 C CA . ARG B 1 2 ? 0.735 32.688 2.383 1 48.16 2 ARG B CA 1
ATOM 1714 C C . ARG B 1 2 ? 0.936 32.062 1.001 1 48.16 2 ARG B C 1
ATOM 1716 O O . ARG B 1 2 ? 0.651 30.875 0.79 1 48.16 2 ARG B O 1
ATOM 1723 N N . SER B 1 3 ? 1.551 32.812 0.116 1 45.78 3 SER B N 1
ATOM 1724 C CA . SER B 1 3 ? 1.566 32.344 -1.271 1 45.78 3 SER B CA 1
ATOM 1725 C C . SER B 1 3 ? 2.594 31.234 -1.482 1 45.78 3 SER B C 1
ATOM 1727 O O . SER B 1 3 ? 2.344 30.281 -2.223 1 45.78 3 SER B O 1
ATOM 1729 N N . ARG B 1 4 ? 3.803 31.438 -0.886 1 50.12 4 ARG B N 1
ATOM 1730 C CA . ARG B 1 4 ? 4.918 30.531 -1.123 1 50.12 4 ARG B CA 1
ATOM 1731 C C . ARG B 1 4 ? 4.723 29.219 -0.377 1 50.12 4 ARG B C 1
ATOM 1733 O O . ARG B 1 4 ? 5.035 28.141 -0.902 1 50.12 4 ARG B O 1
ATOM 1740 N N . MET B 1 5 ? 4.324 29.266 0.884 1 52.09 5 MET B N 1
ATOM 1741 C CA . MET B 1 5 ? 3.9 28.062 1.588 1 52.09 5 MET B CA 1
ATOM 1742 C C . MET B 1 5 ? 2.924 27.25 0.743 1 52.09 5 MET B C 1
ATOM 1744 O O . MET B 1 5 ? 2.936 26.016 0.78 1 52.09 5 MET B O 1
ATOM 1748 N N . ALA B 1 6 ? 2.518 27.984 -0.285 1 62.97 6 ALA B N 1
ATOM 1749 C CA . ALA B 1 6 ? 1.521 27.422 -1.194 1 62.97 6 ALA B CA 1
ATOM 1750 C C . ALA B 1 6 ? 2.186 26.625 -2.316 1 62.97 6 ALA B C 1
ATOM 1752 O O . ALA B 1 6 ? 1.653 25.609 -2.762 1 62.97 6 ALA B O 1
ATOM 1753 N N . SER B 1 7 ? 3.566 27.078 -2.576 1 73.25 7 SER B N 1
ATOM 1754 C CA . SER B 1 7 ? 4.164 26.453 -3.752 1 73.25 7 SER B CA 1
ATOM 1755 C C . SER B 1 7 ? 4.648 25.047 -3.443 1 73.25 7 SER B C 1
ATOM 1757 O O . SER B 1 7 ? 4.375 24.109 -4.195 1 73.25 7 SER B O 1
ATOM 1759 N N . SER B 1 8 ? 5.426 24.906 -2.348 1 78.44 8 SER B N 1
ATOM 1760 C CA . SER B 1 8 ? 5.898 23.578 -2.008 1 78.44 8 SER B CA 1
ATOM 1761 C C . SER B 1 8 ? 4.734 22.641 -1.701 1 78.44 8 SER B C 1
ATOM 1763 O O . SER B 1 8 ? 4.766 21.453 -2.059 1 78.44 8 SER B O 1
ATOM 1765 N N . SER B 1 9 ? 3.799 23.156 -1.182 1 83.75 9 SER B N 1
ATOM 1766 C CA . SER B 1 9 ? 2.617 22.344 -0.905 1 83.75 9 SER B CA 1
ATOM 1767 C C . SER B 1 9 ? 1.925 21.922 -2.195 1 83.75 9 SER B C 1
ATOM 1769 O O . SER B 1 9 ? 1.408 20.797 -2.287 1 83.75 9 SER B O 1
ATOM 1771 N N . SER B 1 10 ? 2.016 22.844 -3.1 1 85.5 10 SER B N 1
ATOM 1772 C CA . SER B 1 10 ? 1.458 22.484 -4.398 1 85.5 10 SER B CA 1
ATOM 1773 C C . SER B 1 10 ? 2.275 21.375 -5.062 1 85.5 10 SER B C 1
ATOM 1775 O O . SER B 1 10 ? 1.714 20.453 -5.664 1 85.5 10 SER B O 1
ATOM 1777 N N . ALA B 1 11 ? 3.557 21.516 -4.941 1 89.19 11 ALA B N 1
ATOM 1778 C CA . ALA B 1 11 ? 4.414 20.469 -5.484 1 89.19 11 ALA B CA 1
ATOM 1779 C C . ALA B 1 11 ? 4.145 19.125 -4.801 1 89.19 11 ALA B C 1
ATOM 1781 O O . ALA B 1 11 ? 4.105 18.078 -5.453 1 89.19 11 ALA B O 1
ATOM 1782 N N . PHE B 1 12 ? 4.012 19.172 -3.557 1 93.44 12 PHE B N 1
ATOM 1783 C CA . PHE B 1 12 ? 3.697 17.969 -2.807 1 93.44 12 PHE B CA 1
ATOM 1784 C C . PHE B 1 12 ? 2.398 17.344 -3.301 1 93.44 12 PHE B C 1
ATOM 1786 O O . PHE B 1 12 ? 2.336 16.141 -3.551 1 93.44 12 PHE B O 1
ATOM 1793 N N . LEU B 1 13 ? 1.396 18.156 -3.455 1 93.69 13 LEU B N 1
ATOM 1794 C CA . LEU B 1 13 ? 0.101 17.703 -3.947 1 93.69 13 LEU B CA 1
ATOM 1795 C C . LEU B 1 13 ? 0.242 17.031 -5.309 1 93.69 13 LEU B C 1
ATOM 1797 O O . LEU B 1 13 ? -0.272 15.938 -5.523 1 93.69 13 LEU B O 1
ATOM 1801 N N . VAL B 1 14 ? 0.945 17.609 -6.156 1 90.81 14 VAL B N 1
ATOM 1802 C CA . VAL B 1 14 ? 1.077 17.109 -7.523 1 90.81 14 VAL B CA 1
ATOM 1803 C C . VAL B 1 14 ? 1.827 15.781 -7.523 1 90.81 14 VAL B C 1
ATOM 1805 O O . VAL B 1 14 ? 1.409 14.828 -8.18 1 90.81 14 VAL B O 1
ATOM 1808 N N . ILE B 1 15 ? 2.877 15.695 -6.781 1 93.31 15 ILE B N 1
ATOM 1809 C CA . ILE B 1 15 ? 3.674 14.469 -6.734 1 93.31 15 ILE B CA 1
ATOM 1810 C C . ILE B 1 15 ? 2.857 13.344 -6.109 1 93.31 15 ILE B C 1
ATOM 1812 O O . ILE B 1 15 ? 2.846 12.219 -6.617 1 93.31 15 ILE B O 1
ATOM 1816 N N . CYS B 1 16 ? 2.158 13.641 -5.094 1 94.69 16 CYS B N 1
ATOM 1817 C CA . CYS B 1 16 ? 1.312 12.641 -4.461 1 94.69 16 CYS B CA 1
ATOM 1818 C C . CYS B 1 16 ? 0.248 12.133 -5.426 1 94.69 16 CYS B C 1
ATOM 1820 O O . CYS B 1 16 ? 0.039 10.922 -5.543 1 94.69 16 CYS B O 1
ATOM 1822 N N . ILE B 1 17 ? -0.373 13.047 -6.148 1 94.31 17 ILE B N 1
ATOM 1823 C CA . ILE B 1 17 ? -1.441 12.664 -7.062 1 94.31 17 ILE B CA 1
ATOM 1824 C C . ILE B 1 17 ? -0.864 11.844 -8.211 1 94.31 17 ILE B C 1
ATOM 1826 O O . ILE B 1 17 ? -1.463 10.852 -8.641 1 94.31 17 ILE B O 1
ATOM 1830 N N . LEU B 1 18 ? 0.252 12.273 -8.664 1 91.25 18 LEU B N 1
ATOM 1831 C CA . LEU B 1 18 ? 0.904 11.523 -9.734 1 91.25 18 LEU B CA 1
ATOM 1832 C C . LEU B 1 18 ? 1.228 10.102 -9.281 1 91.25 18 LEU B C 1
ATOM 1834 O O . LEU B 1 18 ? 0.896 9.133 -9.969 1 91.25 18 LEU B O 1
ATOM 1838 N N . HIS B 1 19 ? 1.903 10.008 -8.172 1 93.81 19 HIS B N 1
ATOM 1839 C CA . HIS B 1 19 ? 2.232 8.695 -7.641 1 93.81 19 HIS B CA 1
ATOM 1840 C C . HIS B 1 19 ? 0.972 7.883 -7.359 1 93.81 19 HIS B C 1
ATOM 1842 O O . HIS B 1 19 ? 0.952 6.668 -7.57 1 93.81 19 HIS B O 1
ATOM 1848 N N . SER B 1 20 ? -0.061 8.508 -6.922 1 95.19 20 SER B N 1
ATOM 1849 C CA . SER B 1 20 ? -1.337 7.84 -6.676 1 95.19 20 SER B CA 1
ATOM 1850 C C . SER B 1 20 ? -1.924 7.277 -7.965 1 95.19 20 SER B C 1
ATOM 1852 O O . SER B 1 20 ? -2.307 6.105 -8.023 1 95.19 20 SER B O 1
ATOM 1854 N N . LEU B 1 21 ? -1.957 8.07 -8.945 1 93.06 21 LEU B N 1
ATOM 1855 C CA . LEU B 1 21 ? -2.521 7.652 -10.219 1 93.06 21 LEU B CA 1
ATOM 1856 C C . LEU B 1 21 ? -1.74 6.477 -10.805 1 93.06 21 LEU B C 1
ATOM 1858 O O . LEU B 1 21 ? -2.332 5.531 -11.328 1 93.06 21 LEU B O 1
ATOM 1862 N N . ILE B 1 22 ? -0.478 6.52 -10.688 1 91.38 22 ILE B N 1
ATOM 1863 C CA . ILE B 1 22 ? 0.365 5.434 -11.18 1 91.38 22 ILE B CA 1
ATOM 1864 C C . ILE B 1 22 ? 0.056 4.152 -10.414 1 91.38 22 ILE B C 1
ATOM 1866 O O . ILE B 1 22 ? -0.157 3.098 -11.023 1 91.38 22 ILE B O 1
ATOM 1870 N N . ALA B 1 23 ? -0.001 4.234 -9.148 1 93.81 23 ALA B N 1
ATOM 1871 C CA . ALA B 1 23 ? -0.237 3.057 -8.32 1 93.81 23 ALA B CA 1
ATOM 1872 C C . ALA B 1 23 ? -1.628 2.48 -8.57 1 93.81 23 ALA B C 1
ATOM 1874 O O . ALA B 1 23 ? -1.782 1.271 -8.75 1 93.81 23 ALA B O 1
ATOM 1875 N N . VAL B 1 24 ? -2.617 3.33 -8.68 1 94.19 24 VAL B N 1
ATOM 1876 C CA . VAL B 1 24 ? -3.994 2.869 -8.844 1 94.19 24 VAL B CA 1
ATOM 1877 C C . VAL B 1 24 ? -4.172 2.248 -10.227 1 94.19 24 VAL B C 1
ATOM 1879 O O . VAL B 1 24 ? -4.805 1.199 -10.367 1 94.19 24 VAL B O 1
ATOM 1882 N N . THR B 1 25 ? -3.607 2.893 -11.172 1 90.38 25 THR B N 1
ATOM 1883 C CA . THR B 1 25 ? -3.746 2.369 -12.523 1 90.38 25 THR B CA 1
ATOM 1884 C C . THR B 1 25 ? -3 1.047 -12.672 1 90.38 25 THR B C 1
ATOM 1886 O O . THR B 1 25 ? -3.553 0.068 -13.18 1 90.38 25 THR B O 1
ATOM 1889 N N . CYS B 1 26 ? -1.747 0.973 -12.203 1 88.94 26 CYS B N 1
ATOM 1890 C CA . CYS B 1 26 ? -0.98 -0.267 -12.258 1 88.94 26 CYS B CA 1
ATOM 1891 C C . CYS B 1 26 ? -1.67 -1.369 -11.461 1 88.94 26 CYS B C 1
ATOM 1893 O O . CYS B 1 26 ? -1.786 -2.502 -11.938 1 88.94 26 CYS B O 1
ATOM 1895 N N . GLY B 1 27 ? -2.141 -0.969 -10.289 1 91.5 27 GLY B N 1
ATOM 1896 C CA . GLY B 1 27 ? -2.832 -1.942 -9.461 1 91.5 27 GLY B CA 1
ATOM 1897 C C . GLY B 1 27 ? -4.113 -2.457 -10.086 1 91.5 27 GLY B C 1
ATOM 1898 O O . GLY B 1 27 ? -4.383 -3.66 -10.062 1 91.5 27 GLY B O 1
ATOM 1899 N N . GLY B 1 28 ? -4.895 -1.571 -10.594 1 91.69 28 GLY B N 1
ATOM 1900 C CA . GLY B 1 28 ? -6.117 -1.98 -11.273 1 91.69 28 GLY B CA 1
ATOM 1901 C C . GLY B 1 28 ? -5.867 -2.91 -12.445 1 91.69 28 GLY B C 1
ATOM 1902 O O . GLY B 1 28 ? -6.566 -3.912 -12.609 1 91.69 28 GLY B O 1
ATOM 1903 N N . LEU B 1 29 ? -4.883 -2.648 -13.156 1 88.12 29 LEU B N 1
ATOM 1904 C CA . LEU B 1 29 ? -4.559 -3.486 -14.305 1 88.12 29 LEU B CA 1
ATOM 1905 C C . LEU B 1 29 ? -4.078 -4.863 -13.852 1 88.12 29 LEU B C 1
ATOM 1907 O O . LEU B 1 29 ? -4.434 -5.875 -14.453 1 88.12 29 LEU B O 1
ATOM 1911 N N . MET B 1 30 ? -3.309 -4.859 -12.859 1 87 30 MET B N 1
ATOM 1912 C CA . MET B 1 30 ? -2.801 -6.125 -12.336 1 87 30 MET B CA 1
ATOM 1913 C C . MET B 1 30 ? -3.939 -6.984 -11.789 1 87 30 MET B C 1
ATOM 1915 O O . MET B 1 30 ? -3.9 -8.211 -11.891 1 87 30 MET B O 1
ATOM 1919 N N . MET B 1 31 ? -4.941 -6.328 -11.234 1 88.75 31 MET B N 1
ATOM 1920 C CA . MET B 1 31 ? -6.031 -7.059 -10.594 1 88.75 31 MET B CA 1
ATOM 1921 C C . MET B 1 31 ? -6.957 -7.676 -11.633 1 88.75 31 MET B C 1
ATOM 1923 O O . MET B 1 31 ? -7.418 -8.805 -11.469 1 88.75 31 MET B O 1
ATOM 1927 N N . PHE B 1 32 ? -7.125 -7.008 -12.766 1 87.25 32 PHE B N 1
ATOM 1928 C CA . PHE B 1 32 ? -8.227 -7.43 -13.625 1 87.25 32 PHE B CA 1
ATOM 1929 C C . PHE B 1 32 ? -7.715 -7.781 -15.023 1 87.25 32 PHE B C 1
ATOM 1931 O O . PHE B 1 32 ? -8.414 -8.43 -15.797 1 87.25 32 PHE B O 1
ATOM 1938 N N . TYR B 1 33 ? -6.547 -7.438 -15.32 1 84.12 33 TYR B N 1
ATOM 1939 C CA . TYR B 1 33 ? -6.043 -7.652 -16.672 1 84.12 33 TYR B CA 1
ATOM 1940 C C . TYR B 1 33 ? -4.621 -8.203 -16.641 1 84.12 33 TYR B C 1
ATOM 1942 O O . TYR B 1 33 ? -3.742 -7.707 -17.359 1 84.12 33 TYR B O 1
ATOM 1950 N N . MET B 1 34 ? -4.438 -9.188 -15.859 1 81.31 34 MET B N 1
ATOM 1951 C CA . MET B 1 34 ? -3.102 -9.734 -15.633 1 81.31 34 MET B CA 1
ATOM 1952 C C . MET B 1 34 ? -2.5 -10.25 -16.938 1 81.31 34 MET B C 1
ATOM 1954 O O . MET B 1 34 ? -1.346 -9.961 -17.25 1 81.31 34 MET B O 1
ATOM 1958 N N . LYS B 1 35 ? -3.26 -11.031 -17.672 1 82 35 LYS B N 1
ATOM 1959 C CA . LYS B 1 35 ? -2.744 -11.617 -18.906 1 82 35 LYS B CA 1
ATOM 1960 C C . LYS B 1 35 ? -2.275 -10.539 -19.875 1 82 35 LYS B C 1
ATOM 1962 O O . LYS B 1 35 ? -1.208 -10.664 -20.484 1 82 35 LYS B O 1
ATOM 1967 N N . GLU B 1 36 ? -3.055 -9.562 -19.953 1 78 36 GLU B N 1
ATOM 1968 C CA . GLU B 1 36 ? -2.719 -8.461 -20.844 1 78 36 GLU B CA 1
ATOM 1969 C C . GLU B 1 36 ? -1.476 -7.719 -20.375 1 78 36 GLU B C 1
ATOM 1971 O O . GLU B 1 36 ? -0.624 -7.336 -21.172 1 78 36 GLU B O 1
ATOM 1976 N N . VAL B 1 37 ? -1.371 -7.621 -19.125 1 77.88 37 VAL B N 1
ATOM 1977 C CA . VAL B 1 37 ? -0.228 -6.918 -18.547 1 77.88 37 VAL B CA 1
ATOM 1978 C C . VAL B 1 37 ? 1.047 -7.727 -18.781 1 77.88 37 VAL B C 1
ATOM 1980 O O . VAL B 1 37 ? 2.084 -7.168 -19.156 1 77.88 37 VAL B O 1
ATOM 1983 N N . TYR B 1 38 ? 0.943 -8.992 -18.625 1 80.06 38 TYR B N 1
ATOM 1984 C CA . TYR B 1 38 ? 2.111 -9.844 -18.828 1 80.06 38 TYR B CA 1
ATOM 1985 C C . TYR B 1 38 ? 2.51 -9.883 -20.297 1 80.06 38 TYR B C 1
ATOM 1987 O O . TYR B 1 38 ? 3.695 -9.828 -20.625 1 80.06 38 TYR B O 1
ATOM 1995 N N . THR B 1 39 ? 1.546 -10.062 -21.094 1 80.44 39 THR B N 1
ATOM 1996 C CA . THR B 1 39 ? 1.822 -10.133 -22.531 1 80.44 39 THR B CA 1
ATOM 1997 C C . THR B 1 39 ? 2.41 -8.812 -23.031 1 80.44 39 THR B C 1
ATOM 1999 O O . THR B 1 39 ? 3.371 -8.812 -23.797 1 80.44 39 THR B O 1
ATOM 2002 N N . PHE B 1 40 ? 1.877 -7.828 -22.547 1 71.38 40 PHE B N 1
ATOM 2003 C CA . PHE B 1 40 ? 2.338 -6.5 -22.938 1 71.38 40 PHE B CA 1
ATOM 2004 C C . PHE B 1 40 ? 3.711 -6.207 -22.359 1 71.38 40 PHE B C 1
ATOM 2006 O O . PHE B 1 40 ? 4.562 -5.613 -23.016 1 71.38 40 PHE B O 1
ATOM 2013 N N . GLY B 1 41 ? 3.881 -6.5 -21.203 1 69.62 41 GLY B N 1
ATOM 2014 C CA . GLY B 1 41 ? 5.094 -6.168 -20.469 1 69.62 41 GLY B CA 1
ATOM 2015 C C . GLY B 1 41 ? 6.266 -7.062 -20.828 1 69.62 41 GLY B C 1
ATOM 2016 O O . GLY B 1 41 ? 7.406 -6.605 -20.891 1 69.62 41 GLY B O 1
ATOM 2017 N N . HIS B 1 42 ? 5.98 -8.328 -21.141 1 73.19 42 HIS B N 1
ATOM 2018 C CA . HIS B 1 42 ? 7.074 -9.281 -21.234 1 73.19 42 H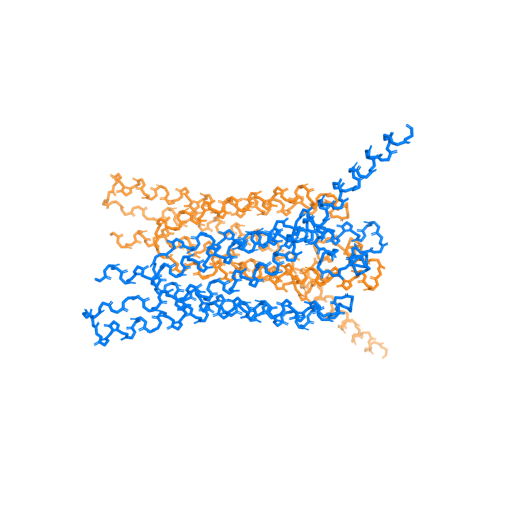IS B CA 1
ATOM 2019 C C . HIS B 1 42 ? 7.062 -10.016 -22.578 1 73.19 42 HIS B C 1
ATOM 2021 O O . HIS B 1 42 ? 8.008 -10.734 -22.906 1 73.19 42 HIS B O 1
ATOM 2027 N N . GLY B 1 43 ? 5.977 -9.805 -23.453 1 74.38 43 GLY B N 1
ATOM 2028 C CA . GLY B 1 43 ? 5.809 -10.57 -24.672 1 74.38 43 GLY B CA 1
ATOM 2029 C C . GLY B 1 43 ? 4.977 -11.82 -24.484 1 74.38 43 GLY B C 1
ATOM 2030 O O . GLY B 1 43 ? 4.789 -12.289 -23.359 1 74.38 43 GLY B O 1
ATOM 2031 N N . VAL B 1 44 ? 4.531 -12.367 -25.469 1 79.12 44 VAL B N 1
ATOM 2032 C CA . VAL B 1 44 ? 3.592 -13.484 -25.453 1 79.12 44 VAL B CA 1
ATOM 2033 C C . VAL B 1 44 ? 4.273 -14.727 -24.891 1 79.12 44 VAL B C 1
ATOM 2035 O O . VAL B 1 44 ? 3.703 -15.43 -24.062 1 79.12 44 VAL B O 1
ATOM 2038 N N . GLN B 1 45 ? 5.477 -15 -25.328 1 78.81 45 GLN B N 1
ATOM 2039 C CA . GLN B 1 45 ? 6.168 -16.203 -24.891 1 78.81 45 GLN B CA 1
ATOM 2040 C C . GLN B 1 45 ? 6.453 -16.156 -23.391 1 78.81 45 GLN B C 1
ATOM 2042 O O . GLN B 1 45 ? 6.168 -17.125 -22.672 1 78.81 45 GLN B O 1
ATOM 2047 N N . ALA B 1 46 ? 6.969 -15.109 -23 1 77.69 46 ALA B N 1
ATOM 2048 C CA . ALA B 1 46 ? 7.27 -14.953 -21.578 1 77.69 46 ALA B CA 1
ATOM 2049 C C . ALA B 1 46 ? 5.988 -14.945 -20.75 1 77.69 46 ALA B C 1
ATOM 2051 O O . ALA B 1 46 ? 5.941 -15.531 -19.656 1 77.69 46 ALA B O 1
ATOM 2052 N N . ALA B 1 47 ? 4.953 -14.359 -21.297 1 82.19 47 ALA B N 1
ATOM 2053 C CA . ALA B 1 47 ? 3.686 -14.273 -20.578 1 82.19 47 ALA B CA 1
ATOM 2054 C C . ALA B 1 47 ? 3.109 -15.664 -20.312 1 82.19 47 ALA B C 1
ATOM 2056 O O . ALA B 1 47 ? 2.617 -15.938 -19.219 1 82.19 47 ALA B O 1
ATOM 2057 N N . THR B 1 48 ? 3.182 -16.484 -21.25 1 81.44 48 THR B N 1
ATOM 2058 C CA . THR B 1 48 ? 2.646 -17.828 -21.094 1 81.44 48 THR B CA 1
ATOM 2059 C C . THR B 1 48 ? 3.381 -18.578 -19.984 1 81.44 48 THR B C 1
ATOM 2061 O O . THR B 1 48 ? 2.762 -19.312 -19.203 1 81.44 48 THR B O 1
ATOM 2064 N N . LYS B 1 49 ? 4.637 -18.344 -19.953 1 82 49 LYS B N 1
ATOM 2065 C CA . LYS B 1 49 ? 5.434 -19.016 -18.922 1 82 49 LYS B CA 1
ATOM 2066 C C . LYS B 1 49 ? 5.16 -18.406 -17.547 1 82 49 LYS B C 1
ATOM 2068 O O . LYS B 1 49 ? 5.219 -19.109 -16.531 1 82 49 LYS B O 1
ATOM 2073 N N . LEU B 1 50 ? 4.852 -17.188 -17.594 1 82.81 50 LEU B N 1
ATOM 2074 C CA . LEU B 1 50 ? 4.66 -16.453 -16.344 1 82.81 50 LEU B CA 1
ATOM 2075 C C . LEU B 1 50 ? 3.264 -16.719 -15.781 1 82.81 50 LEU B C 1
ATOM 2077 O O . LEU B 1 50 ? 3.016 -16.469 -14.594 1 82.81 50 LEU B O 1
ATOM 2081 N N . LEU B 1 51 ? 2.355 -17.219 -16.547 1 85.44 51 LEU B N 1
ATOM 2082 C CA . LEU B 1 51 ? 0.985 -17.438 -16.094 1 85.44 51 LEU B CA 1
ATOM 2083 C C . LEU B 1 51 ? 0.874 -18.766 -15.336 1 85.44 51 LEU B C 1
ATOM 2085 O O . LEU B 1 51 ? -0.091 -18.969 -14.602 1 85.44 51 LEU B O 1
ATOM 2089 N N . GLY B 1 52 ? 1.889 -19.625 -15.461 1 85.75 52 GLY B N 1
ATOM 2090 C CA . GLY B 1 52 ? 1.86 -20.906 -14.75 1 85.75 52 GLY B CA 1
ATOM 2091 C C . GLY B 1 52 ? 1.657 -22.094 -15.664 1 85.75 52 GLY B C 1
ATOM 2092 O O . GLY B 1 52 ? 1.106 -21.953 -16.766 1 85.75 52 GLY B O 1
ATOM 2093 N N . SER B 1 53 ? 1.987 -23.25 -15.18 1 86.44 53 SER B N 1
ATOM 2094 C CA . SER B 1 53 ? 2.041 -24.438 -16.016 1 86.44 53 SER B CA 1
ATOM 2095 C C . SER B 1 53 ? 0.729 -25.219 -15.969 1 86.44 53 SER B C 1
ATOM 2097 O O . SER B 1 53 ? 0.347 -25.859 -16.938 1 86.44 53 SER B O 1
ATOM 2099 N N . THR B 1 54 ? 0.031 -25.219 -14.852 1 86.94 54 THR B N 1
ATOM 2100 C CA . THR B 1 54 ? -1.236 -25.922 -14.68 1 86.94 54 THR B CA 1
ATOM 2101 C C . THR B 1 54 ? -2.363 -24.938 -14.383 1 86.94 54 THR B C 1
ATOM 2103 O O . THR B 1 54 ? -2.113 -23.828 -13.914 1 86.94 54 THR B O 1
ATOM 2106 N N . PRO B 1 55 ? -3.631 -25.359 -14.711 1 87.5 55 PRO B N 1
ATOM 2107 C CA . PRO B 1 55 ? -4.758 -24.5 -14.367 1 87.5 55 PRO B CA 1
ATOM 2108 C C . PRO B 1 55 ? -4.781 -24.109 -12.891 1 87.5 55 PRO B C 1
ATOM 2110 O O . PRO B 1 55 ? -5.148 -22.984 -12.539 1 87.5 55 PRO B O 1
ATOM 2113 N N . HIS B 1 56 ? -4.426 -24.984 -12.086 1 87.06 56 HIS B N 1
ATOM 2114 C CA . HIS B 1 56 ? -4.367 -24.703 -10.648 1 87.06 56 HIS B CA 1
ATOM 2115 C C . HIS B 1 56 ? -3.299 -23.672 -10.336 1 87.06 56 HIS B C 1
ATOM 2117 O O . HIS B 1 56 ? -3.553 -22.719 -9.594 1 87.06 56 HIS B O 1
ATOM 2123 N N . ASP B 1 57 ? -2.123 -23.828 -10.859 1 87.56 57 ASP B N 1
ATOM 2124 C CA . ASP B 1 57 ? -1.051 -22.859 -10.633 1 87.56 57 ASP B CA 1
ATOM 2125 C C . ASP B 1 57 ? -1.41 -21.5 -11.211 1 87.56 57 ASP B C 1
ATOM 2127 O O . ASP B 1 57 ? -1.061 -20.469 -10.641 1 87.56 57 ASP B O 1
ATOM 2131 N N . GLN B 1 58 ? -2.066 -21.547 -12.312 1 84.94 58 GLN B N 1
ATOM 2132 C CA . GLN B 1 58 ? -2.496 -20.297 -12.93 1 84.94 58 GLN B CA 1
ATOM 2133 C C . GLN B 1 58 ? -3.457 -19.531 -12.023 1 84.94 58 GLN B C 1
ATOM 2135 O O . GLN B 1 58 ? -3.365 -18.312 -11.898 1 84.94 58 GLN B O 1
ATOM 2140 N N . LEU B 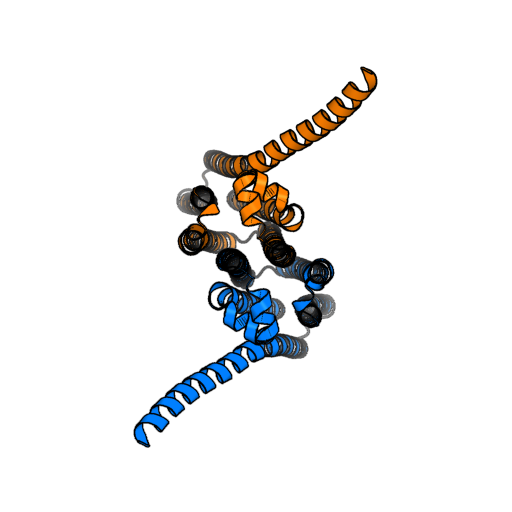1 59 ? -4.375 -20.266 -11.492 1 88.38 59 LEU B N 1
ATOM 2141 C CA . LEU B 1 59 ? -5.312 -19.641 -10.57 1 88.38 59 LEU B CA 1
ATOM 2142 C C . LEU B 1 59 ? -4.578 -19.047 -9.367 1 88.38 59 LEU B C 1
ATOM 2144 O O . LEU B 1 59 ? -4.902 -17.953 -8.914 1 88.38 59 LEU B O 1
ATOM 2148 N N . LEU B 1 60 ? -3.584 -19.75 -8.867 1 85.88 60 LEU B N 1
ATOM 2149 C CA . LEU B 1 60 ? -2.818 -19.281 -7.723 1 85.88 60 LEU B CA 1
ATOM 2150 C C . LEU B 1 60 ? -2.057 -18 -8.07 1 85.88 60 LEU B C 1
ATOM 2152 O O . LEU B 1 60 ? -2.076 -17.031 -7.312 1 85.88 60 LEU B O 1
ATOM 2156 N N . ILE B 1 61 ? -1.442 -18 -9.164 1 85.19 61 ILE B N 1
ATOM 2157 C CA . ILE B 1 61 ? -0.66 -16.859 -9.602 1 85.19 61 ILE B CA 1
ATOM 2158 C C . ILE B 1 61 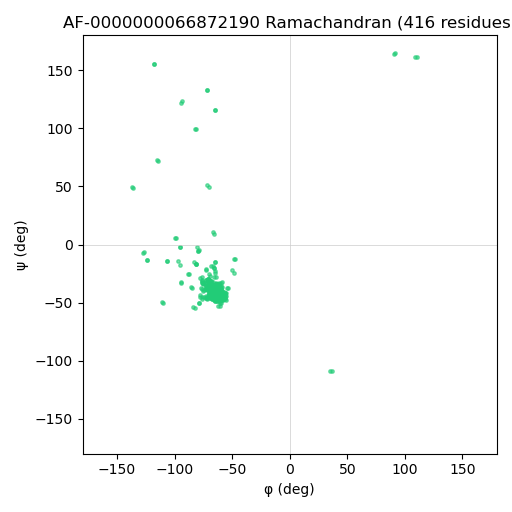? -1.589 -15.672 -9.867 1 85.19 61 ILE B C 1
ATOM 2160 O O . ILE B 1 61 ? -1.305 -14.547 -9.453 1 85.19 61 ILE B O 1
ATOM 2164 N N . LYS B 1 62 ? -2.691 -15.938 -10.492 1 85.5 62 LYS B N 1
ATOM 2165 C CA . LYS B 1 62 ? -3.67 -14.883 -10.766 1 85.5 62 LYS B CA 1
ATOM 2166 C C . LYS B 1 62 ? -4.184 -14.266 -9.469 1 85.5 62 LYS B C 1
ATOM 2168 O O . LYS B 1 62 ? -4.332 -13.047 -9.367 1 85.5 62 LYS B O 1
ATOM 2173 N N . THR B 1 63 ? -4.477 -15.07 -8.547 1 87.19 63 THR B N 1
ATOM 2174 C CA . THR B 1 63 ? -4.973 -14.586 -7.266 1 87.19 63 THR B CA 1
ATOM 2175 C C . THR B 1 63 ? -3.904 -13.773 -6.543 1 87.19 63 THR B C 1
ATOM 2177 O O . THR B 1 63 ? -4.191 -12.711 -5.988 1 87.19 63 THR B O 1
ATOM 2180 N N . SER B 1 64 ? -2.699 -14.266 -6.57 1 86.69 64 SER B N 1
ATOM 2181 C CA . SER B 1 64 ? -1.604 -13.539 -5.934 1 86.69 64 SER B CA 1
ATOM 2182 C C . SER B 1 64 ? -1.358 -12.195 -6.613 1 86.69 64 SER B C 1
ATOM 2184 O O . SER B 1 64 ? -1.174 -11.18 -5.941 1 86.69 64 SER B O 1
ATOM 2186 N N . ASP B 1 65 ? -1.411 -12.188 -7.875 1 87.69 65 ASP B N 1
ATOM 2187 C CA . ASP B 1 65 ? -1.226 -10.945 -8.625 1 87.69 65 ASP B CA 1
ATOM 2188 C C . ASP B 1 65 ? -2.379 -9.977 -8.375 1 87.69 65 ASP B C 1
ATOM 2190 O O . ASP B 1 65 ? -2.168 -8.766 -8.281 1 87.69 65 ASP B O 1
ATOM 2194 N N . SER B 1 66 ? -3.535 -10.539 -8.367 1 90.38 66 SER B N 1
ATOM 2195 C CA . SER B 1 66 ? -4.691 -9.703 -8.07 1 90.38 66 SER B CA 1
ATOM 2196 C C . SER B 1 66 ? -4.582 -9.07 -6.684 1 90.38 66 SER B C 1
ATOM 2198 O O . SER B 1 66 ? -4.973 -7.922 -6.484 1 90.38 66 SER B O 1
ATOM 2200 N N . PHE B 1 67 ? -4.059 -9.797 -5.75 1 91.75 67 PHE B N 1
ATOM 2201 C CA . PHE B 1 67 ? -3.85 -9.273 -4.402 1 91.75 67 PHE B CA 1
ATOM 2202 C C . PHE B 1 67 ? -2.809 -8.156 -4.41 1 91.75 67 PHE B C 1
ATOM 2204 O O . PHE B 1 67 ? -3.006 -7.113 -3.785 1 91.75 67 PHE B O 1
ATOM 2211 N N . SER B 1 68 ? -1.732 -8.391 -5.078 1 90.62 68 SER B N 1
ATOM 2212 C CA . SER B 1 68 ? -0.729 -7.344 -5.23 1 90.62 68 SER B CA 1
ATOM 2213 C C . SER B 1 68 ? -1.334 -6.086 -5.844 1 90.62 68 SER B C 1
ATOM 2215 O O . SER B 1 68 ? -1.019 -4.973 -5.426 1 90.62 68 SER B O 1
ATOM 2217 N N . GLY B 1 69 ? -2.18 -6.344 -6.852 1 92.38 69 GLY B N 1
ATOM 2218 C CA . GLY B 1 69 ? -2.865 -5.219 -7.465 1 92.38 69 GLY B CA 1
ATOM 2219 C C . GLY B 1 69 ? -3.729 -4.441 -6.488 1 92.38 69 GLY B C 1
ATOM 2220 O O . GLY B 1 69 ? -3.719 -3.209 -6.484 1 92.38 69 GLY B O 1
ATOM 2221 N N . LEU B 1 70 ? -4.461 -5.098 -5.699 1 94.06 70 LEU B N 1
ATOM 2222 C CA . LEU B 1 70 ? -5.285 -4.453 -4.68 1 94.06 70 LEU B CA 1
ATOM 2223 C C . LEU B 1 70 ? -4.426 -3.629 -3.729 1 94.06 70 LEU B C 1
ATOM 2225 O O . LEU B 1 70 ? -4.789 -2.51 -3.367 1 94.06 70 LEU B O 1
ATOM 2229 N N . LEU B 1 71 ? -3.314 -4.18 -3.311 1 94.19 71 LEU B N 1
ATOM 2230 C CA . LEU B 1 71 ? -2.426 -3.471 -2.396 1 94.19 71 LEU B CA 1
ATOM 2231 C C . LEU B 1 71 ? -1.854 -2.217 -3.053 1 94.19 71 LEU B C 1
ATOM 2233 O O . LEU B 1 71 ? -1.69 -1.187 -2.396 1 94.19 71 LEU B O 1
ATOM 2237 N N . LEU B 1 72 ? -1.593 -2.297 -4.34 1 94.75 72 LEU B N 1
ATOM 2238 C CA . LEU B 1 72 ? -1.139 -1.116 -5.066 1 94.75 72 LEU B CA 1
ATOM 2239 C C . LEU B 1 72 ? -2.23 -0.053 -5.113 1 94.75 72 LEU B C 1
ATOM 2241 O O . LEU B 1 72 ? -1.955 1.135 -4.93 1 94.75 72 LEU B O 1
ATOM 2245 N N . VAL B 1 73 ? -3.395 -0.447 -5.328 1 95.06 73 VAL B N 1
ATOM 2246 C CA . VAL B 1 73 ? -4.516 0.488 -5.328 1 95.06 73 VAL B CA 1
ATOM 2247 C C . VAL B 1 73 ? -4.648 1.126 -3.945 1 95.06 73 VAL B C 1
ATOM 2249 O O . VAL B 1 73 ? -4.898 2.33 -3.832 1 95.06 73 VAL B O 1
ATOM 2252 N N . ALA B 1 74 ? -4.504 0.296 -2.949 1 96.62 74 ALA B N 1
ATOM 2253 C CA . ALA B 1 74 ? -4.562 0.822 -1.588 1 96.62 74 ALA B CA 1
ATOM 2254 C C . ALA B 1 74 ? -3.475 1.866 -1.356 1 96.62 74 ALA B C 1
ATOM 2256 O O . ALA B 1 74 ? -3.734 2.928 -0.784 1 96.62 74 ALA B O 1
ATOM 2257 N N . ILE B 1 75 ? -2.279 1.608 -1.778 1 97.19 75 ILE B N 1
ATOM 2258 C CA . ILE B 1 75 ? -1.178 2.555 -1.65 1 97.19 75 ILE B CA 1
ATOM 2259 C C . ILE B 1 75 ? -1.513 3.842 -2.402 1 97.19 75 ILE B C 1
ATOM 2261 O O . ILE B 1 75 ? -1.307 4.941 -1.886 1 97.19 75 ILE B O 1
ATOM 2265 N N . GLY B 1 76 ? -2.02 3.66 -3.619 1 97.12 76 GLY B N 1
ATOM 2266 C CA . GLY B 1 76 ? -2.438 4.836 -4.363 1 97.12 76 GLY B CA 1
ATOM 2267 C C . GLY B 1 76 ? -3.49 5.656 -3.645 1 97.12 76 GLY B C 1
ATOM 2268 O O . GLY B 1 76 ? -3.432 6.887 -3.641 1 97.12 76 GLY B O 1
ATOM 2269 N N . PHE B 1 77 ? -4.414 4.996 -3.076 1 97.38 77 PHE B N 1
ATOM 2270 C CA . PHE B 1 77 ? -5.477 5.66 -2.336 1 97.38 77 PHE B CA 1
ATOM 2271 C C . PHE B 1 77 ? -4.918 6.395 -1.122 1 97.38 77 PHE B C 1
ATOM 2273 O O . PHE B 1 77 ? -5.336 7.512 -0.818 1 97.38 77 PHE B O 1
ATOM 2280 N N . LEU B 1 78 ? -4.02 5.789 -0.436 1 97.94 78 LEU B N 1
ATOM 2281 C CA . LEU B 1 78 ? -3.381 6.43 0.708 1 97.94 78 LEU B CA 1
ATOM 2282 C C . LEU B 1 78 ? -2.615 7.676 0.274 1 97.94 78 LEU B C 1
ATOM 2284 O O . LEU B 1 78 ? -2.705 8.727 0.92 1 97.94 78 LEU B O 1
ATOM 2288 N N . LEU B 1 79 ? -1.89 7.543 -0.83 1 97.81 79 LEU B N 1
ATOM 2289 C CA . LEU B 1 79 ? -1.148 8.688 -1.352 1 97.81 79 LEU B CA 1
ATOM 2290 C C . LEU B 1 79 ? -2.098 9.812 -1.75 1 97.81 79 LEU B C 1
ATOM 2292 O O . LEU B 1 79 ? -1.797 10.984 -1.53 1 97.81 79 LEU B O 1
ATOM 2296 N N . PHE B 1 80 ? -3.23 9.445 -2.326 1 98 80 PHE B N 1
ATOM 2297 C CA . PHE B 1 80 ? -4.234 10.445 -2.676 1 98 80 PHE B CA 1
ATOM 2298 C C . PHE B 1 80 ? -4.703 11.195 -1.438 1 98 80 PHE B C 1
ATOM 2300 O O . PHE B 1 80 ? -4.777 12.43 -1.444 1 98 80 PHE B O 1
ATOM 2307 N N . MET B 1 81 ? -4.98 10.477 -0.412 1 97.56 81 MET B N 1
ATOM 2308 C CA . MET B 1 81 ? -5.461 11.117 0.81 1 97.56 81 MET B CA 1
ATOM 2309 C C . MET B 1 81 ? -4.375 11.992 1.427 1 97.56 81 MET B C 1
ATOM 2311 O O . MET B 1 81 ? -4.652 13.102 1.877 1 97.56 81 MET B O 1
ATOM 2315 N N . VAL B 1 82 ? -3.133 11.516 1.464 1 97.56 82 VAL B N 1
ATOM 2316 C CA . VAL B 1 82 ? -2.021 12.234 2.08 1 97.56 82 VAL B CA 1
ATOM 2317 C C . VAL B 1 82 ? -1.738 13.516 1.298 1 97.56 82 VAL B C 1
ATOM 2319 O O . VAL B 1 82 ? -1.18 14.469 1.841 1 97.56 82 VAL B O 1
ATOM 2322 N N . SER B 1 83 ? -2.201 13.539 0.067 1 96.25 83 SER B N 1
ATOM 2323 C CA . SER B 1 83 ? -1.937 14.711 -0.764 1 96.25 83 SER B CA 1
ATOM 2324 C C . SER B 1 83 ? -2.625 15.953 -0.207 1 96.25 83 SER B C 1
ATOM 2326 O O . SER B 1 83 ? -2.246 17.078 -0.534 1 96.25 83 SER B O 1
ATOM 2328 N N . PHE B 1 84 ? -3.533 15.805 0.663 1 94.94 84 PHE B N 1
ATOM 2329 C CA . PHE B 1 84 ? -4.316 16.922 1.164 1 94.94 84 PHE B CA 1
ATOM 2330 C C . PHE B 1 84 ? -3.717 17.469 2.457 1 94.94 84 PHE B C 1
ATOM 2332 O O . PHE B 1 84 ? -4.215 18.453 3.014 1 94.94 84 PHE B O 1
ATOM 2339 N N . VAL B 1 85 ? -2.664 16.844 2.926 1 94.44 85 VAL B N 1
ATOM 2340 C CA . VAL B 1 85 ? -1.999 17.359 4.117 1 94.44 85 VAL B CA 1
ATOM 2341 C C . VAL B 1 85 ? -1.251 18.641 3.775 1 94.44 85 VAL B C 1
ATOM 2343 O O . VAL B 1 85 ? -0.464 18.688 2.826 1 94.44 85 VAL B O 1
ATOM 2346 N N . LYS B 1 86 ? -1.413 19.656 4.598 1 90.06 86 LYS B N 1
ATOM 2347 C CA . LYS B 1 86 ? -0.844 20.969 4.293 1 90.06 86 LYS B CA 1
ATOM 2348 C C . LYS B 1 86 ? 0.362 21.25 5.184 1 90.06 86 LYS B C 1
ATOM 2350 O O . LYS B 1 86 ? 1.134 22.172 4.906 1 90.06 86 LYS B O 1
ATOM 2355 N N . ASP B 1 87 ? 0.554 20.5 6.219 1 91.5 87 ASP B N 1
ATOM 2356 C CA . ASP B 1 87 ? 1.685 20.688 7.125 1 91.5 87 ASP B CA 1
ATOM 2357 C C . ASP B 1 87 ? 3.008 20.422 6.41 1 91.5 87 ASP B C 1
ATOM 2359 O O . ASP B 1 87 ? 3.301 19.281 6.031 1 91.5 87 ASP B O 1
ATOM 2363 N N . ARG B 1 88 ? 3.807 21.391 6.281 1 90 88 ARG B N 1
ATOM 2364 C CA . ARG B 1 88 ? 5.047 21.328 5.512 1 90 88 ARG B CA 1
ATOM 2365 C C . ARG B 1 88 ? 6.043 20.375 6.18 1 90 88 ARG B C 1
ATOM 2367 O O . ARG B 1 88 ? 6.785 19.672 5.496 1 90 88 ARG B O 1
ATOM 2374 N N . ASP B 1 89 ? 6.082 20.453 7.48 1 91.5 89 ASP B N 1
ATOM 2375 C CA . ASP B 1 89 ? 6.996 19.547 8.172 1 91.5 89 ASP B CA 1
ATOM 2376 C C . ASP B 1 89 ? 6.645 18.094 7.898 1 91.5 89 ASP B C 1
ATOM 2378 O O . ASP B 1 89 ? 7.535 17.266 7.711 1 91.5 89 ASP B O 1
ATOM 2382 N N . PHE B 1 90 ? 5.414 17.828 7.918 1 94.69 90 PHE B N 1
ATOM 2383 C CA . PHE B 1 90 ? 4.98 16.469 7.594 1 94.69 90 PHE B CA 1
ATOM 2384 C C . PHE B 1 90 ? 5.32 16.125 6.148 1 94.69 90 PHE B C 1
ATOM 2386 O O . PHE B 1 90 ? 5.75 15.008 5.859 1 94.69 90 PHE B O 1
ATOM 2393 N N . GLN B 1 91 ? 5.086 17.094 5.289 1 94.94 91 GLN B N 1
ATOM 2394 C CA . GLN B 1 91 ? 5.348 16.844 3.877 1 94.94 91 GLN B CA 1
ATOM 2395 C C . GLN B 1 91 ? 6.805 16.453 3.646 1 94.94 91 GLN B C 1
ATOM 2397 O O . GLN B 1 91 ? 7.094 15.523 2.898 1 94.94 91 GLN B O 1
ATOM 2402 N N . VAL B 1 92 ? 7.707 17.125 4.258 1 94.38 92 VAL B N 1
ATOM 2403 C CA . VAL B 1 92 ? 9.125 16.812 4.141 1 94.38 92 VAL B CA 1
ATOM 2404 C C . VAL B 1 92 ? 9.406 15.438 4.75 1 94.38 92 VAL B C 1
ATOM 2406 O O . VAL B 1 92 ? 10.102 14.617 4.152 1 94.38 92 VAL B O 1
ATOM 2409 N N . PHE B 1 93 ? 8.867 15.188 5.871 1 96.19 93 PHE B N 1
ATOM 2410 C CA . PHE B 1 93 ? 8.992 13.906 6.547 1 96.19 93 PHE B CA 1
ATOM 2411 C C . PHE B 1 93 ? 8.469 12.773 5.664 1 96.19 93 PHE B C 1
ATOM 2413 O O . PHE B 1 93 ? 9.133 11.75 5.504 1 96.19 93 PHE B O 1
ATOM 2420 N N . PHE B 1 94 ? 7.359 12.969 5.117 1 97.56 94 PHE B N 1
ATOM 2421 C CA . PHE B 1 94 ? 6.703 11.961 4.289 1 97.56 94 PHE B CA 1
ATOM 2422 C C . PHE B 1 94 ? 7.504 11.703 3.018 1 97.56 94 PHE B C 1
ATOM 2424 O O . PHE B 1 94 ? 7.648 10.555 2.592 1 97.56 94 PHE B O 1
ATOM 2431 N N . ALA B 1 95 ? 8.016 12.734 2.449 1 96.5 95 ALA B N 1
ATOM 2432 C CA . ALA B 1 95 ? 8.812 12.60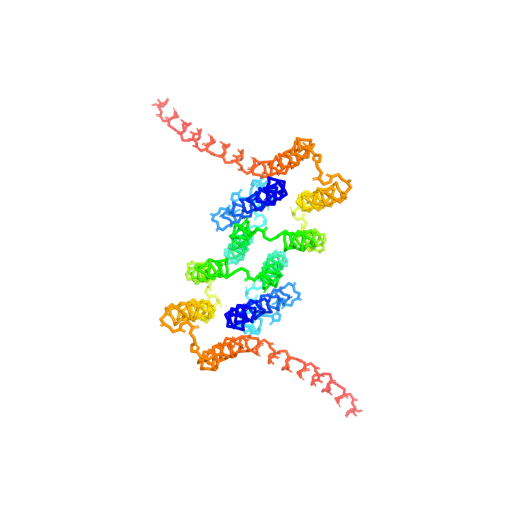9 1.23 1 96.5 95 ALA B CA 1
ATOM 2433 C C . ALA B 1 95 ? 10.07 11.789 1.482 1 96.5 95 ALA B C 1
ATOM 2435 O O . ALA B 1 95 ? 10.469 10.969 0.647 1 96.5 95 ALA B O 1
ATOM 2436 N N . LYS B 1 96 ? 10.727 12.023 2.559 1 96.81 96 LYS B N 1
ATOM 2437 C CA . LYS B 1 96 ? 11.898 11.219 2.918 1 96.81 96 LYS B CA 1
ATOM 2438 C C . LYS B 1 96 ? 11.539 9.742 3.016 1 96.81 96 LYS B C 1
ATOM 2440 O O . LYS B 1 96 ? 12.281 8.883 2.531 1 96.81 96 LYS B O 1
ATOM 2445 N N . GLY B 1 97 ? 10.445 9.531 3.66 1 96.75 97 GLY B N 1
ATOM 2446 C CA . GLY B 1 97 ? 9.984 8.156 3.777 1 96.75 97 GLY B CA 1
ATOM 2447 C C . GLY B 1 97 ? 9.68 7.516 2.438 1 96.75 97 GLY B C 1
ATOM 2448 O O . GLY B 1 97 ? 10.031 6.355 2.203 1 96.75 97 GLY B O 1
ATOM 2449 N N . CYS B 1 98 ? 9.023 8.195 1.6 1 96.25 98 CYS B N 1
ATOM 2450 C CA . CYS B 1 98 ? 8.695 7.676 0.279 1 96.25 98 CYS B CA 1
ATOM 2451 C C . CYS B 1 98 ? 9.961 7.398 -0.529 1 96.25 98 CYS B C 1
ATOM 2453 O O . CYS B 1 98 ? 10.016 6.43 -1.29 1 96.25 98 CYS B O 1
ATOM 2455 N N . THR B 1 99 ? 10.969 8.297 -0.428 1 95.44 99 THR B N 1
ATOM 2456 C CA . THR B 1 99 ? 12.25 8.047 -1.081 1 95.44 99 THR B CA 1
ATOM 2457 C C . THR B 1 99 ? 12.828 6.703 -0.632 1 95.44 99 THR B C 1
ATOM 2459 O O . THR B 1 99 ? 13.227 5.883 -1.461 1 95.44 99 THR B O 1
ATOM 2462 N N . LEU B 1 100 ? 12.805 6.512 0.655 1 96.31 100 LEU B N 1
ATOM 2463 C CA . LEU B 1 100 ? 13.328 5.27 1.221 1 96.31 100 LEU B CA 1
ATOM 2464 C C . LEU B 1 100 ? 12.539 4.07 0.716 1 96.31 100 LEU B C 1
ATOM 2466 O O . LEU B 1 100 ? 13.117 3.033 0.386 1 96.31 100 LEU B O 1
ATOM 2470 N N . LEU B 1 101 ? 11.258 4.207 0.655 1 95.69 101 LEU B N 1
ATOM 2471 C CA . LEU B 1 101 ? 10.406 3.117 0.199 1 95.69 101 LEU B CA 1
ATOM 2472 C C . LEU B 1 101 ? 10.742 2.73 -1.238 1 95.69 101 LEU B C 1
ATOM 2474 O O . LEU B 1 101 ? 10.789 1.544 -1.569 1 95.69 101 LEU B O 1
ATOM 2478 N N . HIS B 1 102 ? 10.969 3.682 -2.057 1 93.56 102 HIS B N 1
ATOM 2479 C CA . HIS B 1 102 ? 11.281 3.377 -3.447 1 93.56 102 HIS B CA 1
ATOM 2480 C C . HIS B 1 102 ? 12.656 2.719 -3.57 1 93.56 102 HIS B C 1
ATOM 2482 O O . HIS B 1 102 ? 12.859 1.869 -4.441 1 93.56 102 HIS B O 1
ATOM 2488 N N . LEU B 1 103 ? 13.57 3.068 -2.746 1 93.44 103 LEU B N 1
ATOM 2489 C CA . LEU B 1 103 ? 14.867 2.408 -2.746 1 93.44 103 LEU B CA 1
ATOM 2490 C C . LEU B 1 103 ? 14.742 0.952 -2.311 1 93.44 103 LEU B C 1
ATOM 2492 O O . LEU B 1 103 ? 15.375 0.067 -2.889 1 93.44 103 LEU B O 1
ATOM 2496 N N . PHE B 1 104 ? 13.898 0.737 -1.357 1 93.56 104 PHE B N 1
ATOM 2497 C CA . PHE B 1 104 ? 13.648 -0.629 -0.918 1 93.56 104 PHE B CA 1
ATOM 2498 C C . PHE B 1 104 ? 13 -1.442 -2.031 1 93.56 104 PHE B C 1
ATOM 2500 O O . PHE B 1 104 ? 13.312 -2.619 -2.215 1 93.56 104 PHE B O 1
ATOM 2507 N N . MET B 1 105 ? 12.109 -0.813 -2.729 1 92.62 105 MET B N 1
ATOM 2508 C CA . MET B 1 105 ? 11.461 -1.494 -3.848 1 92.62 105 MET B CA 1
ATOM 2509 C C . MET B 1 105 ? 12.492 -1.902 -4.902 1 92.62 105 MET B C 1
ATOM 2511 O O . MET B 1 105 ? 12.445 -3.023 -5.414 1 92.62 105 MET B O 1
ATOM 2515 N N . ALA B 1 106 ? 13.359 -1.044 -5.203 1 90.31 106 ALA B N 1
ATOM 2516 C CA . ALA B 1 106 ? 14.414 -1.342 -6.172 1 90.31 106 ALA B CA 1
ATOM 2517 C C . ALA B 1 106 ? 15.289 -2.5 -5.695 1 90.31 106 ALA B C 1
ATOM 2519 O O . ALA B 1 106 ? 15.602 -3.406 -6.469 1 90.31 106 ALA B O 1
ATOM 2520 N N . MET B 1 107 ? 15.641 -2.477 -4.457 1 92.19 107 MET B N 1
ATOM 2521 C CA . MET B 1 107 ? 16.453 -3.551 -3.885 1 92.19 107 MET B CA 1
ATOM 2522 C C . MET B 1 107 ? 15.703 -4.879 -3.938 1 92.19 107 MET B C 1
ATOM 2524 O O . MET B 1 107 ? 16.297 -5.922 -4.223 1 92.19 107 MET B O 1
ATOM 2528 N N . TRP B 1 108 ? 14.453 -4.844 -3.607 1 90 108 TRP B N 1
ATOM 2529 C CA . TRP B 1 108 ? 13.633 -6.047 -3.67 1 90 108 TRP B CA 1
ATOM 2530 C C . TRP B 1 108 ? 13.648 -6.645 -5.074 1 90 108 TRP B C 1
ATOM 2532 O O . TRP B 1 108 ? 13.734 -7.863 -5.234 1 90 108 TRP B O 1
ATOM 2542 N N . ARG B 1 109 ? 13.586 -5.805 -6.082 1 87.38 109 ARG B N 1
ATOM 2543 C CA . ARG B 1 109 ? 13.578 -6.285 -7.461 1 87.38 109 ARG B CA 1
ATOM 2544 C C . ARG B 1 109 ? 14.891 -6.992 -7.801 1 87.38 109 ARG B C 1
ATOM 2546 O O . ARG B 1 109 ? 14.883 -8.07 -8.406 1 87.38 109 ARG B O 1
ATOM 2553 N N . VAL B 1 110 ? 15.961 -6.422 -7.395 1 86.31 110 VAL B N 1
ATOM 2554 C CA . VAL B 1 110 ? 17.266 -7 -7.672 1 86.31 110 VAL B CA 1
ATOM 2555 C C . VAL B 1 110 ? 17.422 -8.328 -6.93 1 86.31 110 VAL B C 1
ATOM 2557 O O . VAL B 1 110 ? 17.938 -9.305 -7.48 1 86.31 110 VAL B O 1
ATOM 2560 N N . TYR B 1 111 ? 16.875 -8.391 -5.797 1 86.5 111 TYR B N 1
ATOM 2561 C CA . TYR B 1 111 ? 17.078 -9.562 -4.953 1 86.5 111 TYR B CA 1
ATOM 2562 C C . TYR B 1 111 ? 16.094 -10.664 -5.309 1 86.5 111 TYR B C 1
ATOM 2564 O O . TYR B 1 111 ? 16.438 -11.844 -5.312 1 86.5 111 TYR B O 1
ATOM 2572 N N . PHE B 1 112 ? 14.891 -10.352 -5.637 1 84.56 112 PHE B N 1
ATOM 2573 C CA . PHE B 1 112 ? 13.852 -11.359 -5.809 1 84.56 112 PHE B CA 1
ATOM 2574 C C . PHE B 1 112 ? 13.461 -11.492 -7.277 1 84.56 112 PHE B C 1
ATOM 2576 O O . PHE B 1 112 ? 13.438 -12.602 -7.82 1 84.56 112 PHE B O 1
ATOM 2583 N N . GLU B 1 113 ? 13.18 -10.438 -7.941 1 84.12 113 GLU B N 1
ATOM 2584 C CA . GLU B 1 113 ? 12.648 -10.484 -9.305 1 84.12 113 GLU B CA 1
ATOM 2585 C C . GLU B 1 113 ? 13.711 -10.945 -10.297 1 84.12 113 GLU B C 1
ATOM 2587 O O . GLU B 1 113 ? 13.391 -11.594 -11.297 1 84.12 113 GLU B O 1
ATOM 2592 N N . ARG B 1 114 ? 14.914 -10.68 -10.031 1 83.5 114 ARG B N 1
ATOM 2593 C CA . ARG B 1 114 ? 16 -11.07 -10.922 1 83.5 114 ARG B CA 1
ATOM 2594 C C . ARG B 1 114 ? 16.125 -12.586 -11.008 1 83.5 114 ARG B C 1
ATOM 2596 O O . ARG B 1 114 ? 16.594 -13.117 -12.016 1 83.5 114 ARG B O 1
ATOM 2603 N N . LYS B 1 115 ? 15.68 -13.281 -10.086 1 86.12 115 LYS B N 1
ATOM 2604 C CA . LYS B 1 115 ? 15.781 -14.734 -10.047 1 86.12 115 LYS B CA 1
ATOM 2605 C C . LYS B 1 115 ? 14.828 -15.375 -11.055 1 86.12 115 LYS B C 1
ATOM 2607 O O . LYS B 1 115 ? 14.977 -16.547 -11.398 1 86.12 115 LYS B O 1
ATOM 2612 N N . VAL B 1 116 ? 13.812 -14.586 -11.406 1 84.81 116 VAL B N 1
ATOM 2613 C CA . VAL B 1 116 ? 12.875 -15.102 -12.398 1 84.81 116 VAL B CA 1
ATOM 2614 C C . VAL B 1 116 ? 13.438 -14.891 -13.805 1 84.81 116 VAL B C 1
ATOM 2616 O O . VAL B 1 116 ? 13.289 -13.82 -14.391 1 84.81 116 VAL B O 1
ATOM 2619 N N . GLU B 1 117 ? 14 -15.906 -14.344 1 75.88 117 GLU B N 1
ATOM 2620 C CA . GLU B 1 117 ? 14.742 -15.836 -15.594 1 75.88 117 GLU B CA 1
ATOM 2621 C C . GLU B 1 117 ? 13.844 -15.383 -16.75 1 75.88 117 GLU B C 1
ATOM 2623 O O . GLU B 1 117 ? 14.289 -14.664 -17.641 1 75.88 117 GLU B O 1
ATOM 2628 N N . ASP B 1 118 ? 12.656 -15.773 -16.672 1 75.38 118 ASP B N 1
ATOM 2629 C CA . ASP B 1 118 ? 11.758 -15.453 -17.781 1 75.38 118 ASP B CA 1
ATOM 2630 C C . ASP B 1 118 ? 11.492 -13.953 -17.844 1 75.38 118 ASP B C 1
ATOM 2632 O O . ASP B 1 118 ? 11.016 -13.445 -18.859 1 75.38 118 ASP B O 1
ATOM 2636 N N . LEU B 1 119 ? 11.773 -13.273 -16.734 1 71.38 119 LEU B N 1
ATOM 2637 C CA . LEU B 1 119 ? 11.586 -11.828 -16.719 1 71.38 119 LEU B CA 1
ATOM 2638 C C . LEU B 1 119 ? 12.758 -11.125 -17.406 1 71.38 119 LEU B C 1
ATOM 2640 O O . LEU B 1 119 ? 12.656 -9.953 -17.766 1 71.38 119 LEU B O 1
ATOM 2644 N N . ALA B 1 120 ? 13.758 -11.781 -17.797 1 67.69 120 ALA B N 1
ATOM 2645 C CA . ALA B 1 120 ? 14.914 -11.273 -18.516 1 67.69 120 ALA B CA 1
ATOM 2646 C C . ALA B 1 120 ? 15.297 -9.875 -18.047 1 67.69 120 ALA B C 1
ATOM 2648 O O . ALA B 1 120 ? 15.641 -9.68 -16.875 1 67.69 120 ALA B O 1
ATOM 2649 N N . TRP B 1 121 ? 15.078 -8.852 -18.859 1 72.88 121 TRP B N 1
ATOM 2650 C CA . TRP B 1 121 ? 15.523 -7.477 -18.625 1 72.88 121 TRP B CA 1
ATOM 2651 C C . TRP B 1 121 ? 14.391 -6.625 -18.062 1 72.88 121 TRP B C 1
ATOM 2653 O O . TRP B 1 121 ? 14.602 -5.457 -17.719 1 72.88 121 TRP B O 1
ATOM 2663 N N . ASP B 1 122 ? 13.344 -7.203 -17.797 1 74.75 122 ASP B N 1
ATOM 2664 C CA . ASP B 1 122 ? 12.211 -6.441 -17.281 1 74.75 122 ASP B CA 1
ATOM 2665 C C . ASP B 1 122 ? 12.469 -5.969 -15.852 1 74.75 122 ASP B C 1
ATOM 2667 O O . ASP B 1 122 ? 12.023 -4.887 -15.461 1 74.75 122 ASP B O 1
ATOM 2671 N N . TRP B 1 123 ? 13.219 -6.777 -15.141 1 77.88 123 TRP B N 1
ATOM 2672 C CA . TRP B 1 123 ? 13.523 -6.359 -13.781 1 77.88 123 TRP B CA 1
ATOM 2673 C C . TRP B 1 123 ? 14.367 -5.094 -13.773 1 77.88 123 TRP B C 1
ATOM 2675 O O . TRP B 1 123 ? 14.18 -4.219 -12.922 1 77.88 123 TRP B O 1
ATOM 2685 N N . LEU B 1 124 ? 15.242 -4.91 -14.727 1 80 124 LEU B N 1
ATOM 2686 C CA . LEU B 1 124 ? 16.078 -3.719 -14.812 1 80 124 LEU B CA 1
ATOM 2687 C C . LEU B 1 124 ? 15.242 -2.488 -15.148 1 80 124 LEU B C 1
ATOM 2689 O O . LEU B 1 124 ? 15.422 -1.426 -14.555 1 80 124 LEU B O 1
ATOM 2693 N N . ARG B 1 125 ? 14.398 -2.641 -16.047 1 77.81 125 ARG B N 1
ATOM 2694 C CA . ARG B 1 125 ? 13.508 -1.549 -16.422 1 77.81 125 ARG B CA 1
ATOM 2695 C C . ARG B 1 125 ? 12.664 -1.092 -15.242 1 77.81 125 ARG B C 1
ATOM 2697 O O . ARG B 1 125 ? 12.516 0.109 -15 1 77.81 125 ARG B O 1
ATOM 2704 N N . GLN B 1 126 ? 12.141 -1.988 -14.531 1 80.56 126 GLN B N 1
ATOM 2705 C CA . GLN B 1 126 ? 11.328 -1.658 -13.367 1 80.56 126 GLN B CA 1
ATOM 2706 C C . GLN B 1 126 ? 12.172 -1.016 -12.273 1 80.56 126 GLN B C 1
ATOM 2708 O O . GLN B 1 126 ? 11.703 -0.115 -11.57 1 80.56 126 GLN B O 1
ATOM 2713 N N . THR B 1 127 ? 13.359 -1.438 -12.156 1 86 127 THR B N 1
ATOM 2714 C CA . THR B 1 127 ? 14.266 -0.843 -11.18 1 86 127 THR B CA 1
ATOM 2715 C C . THR B 1 127 ? 14.555 0.615 -11.531 1 86 127 THR B C 1
ATOM 2717 O O . THR B 1 127 ? 14.539 1.481 -10.656 1 86 127 THR B O 1
ATOM 2720 N N . VAL B 1 128 ? 14.719 0.874 -12.742 1 84.06 128 VAL B N 1
ATOM 2721 C CA . VAL B 1 128 ? 14.93 2.242 -13.203 1 84.06 128 VAL B CA 1
ATOM 2722 C C . VAL B 1 128 ? 13.688 3.084 -12.898 1 84.06 128 VAL B C 1
ATOM 2724 O O . VAL B 1 128 ? 13.797 4.227 -12.453 1 84.06 128 VAL B O 1
ATOM 2727 N N . GLY B 1 129 ? 12.539 2.527 -13.109 1 84.25 129 GLY B N 1
ATOM 2728 C CA . GLY B 1 129 ? 11.297 3.203 -12.75 1 84.25 129 GLY B CA 1
ATOM 2729 C C . GLY B 1 129 ? 11.219 3.553 -11.281 1 84.25 129 GLY B C 1
ATOM 2730 O O . GLY B 1 129 ? 10.82 4.664 -10.922 1 84.25 129 GLY B O 1
ATOM 2731 N N . ASP B 1 130 ? 11.625 2.629 -10.453 1 88.88 130 ASP B N 1
ATOM 2732 C CA . ASP B 1 130 ? 11.633 2.873 -9.016 1 88.88 130 ASP B CA 1
ATOM 2733 C C . ASP B 1 130 ? 12.57 4.031 -8.664 1 88.88 130 ASP B C 1
ATOM 2735 O O . ASP B 1 130 ? 12.242 4.863 -7.82 1 88.88 130 ASP B O 1
ATOM 2739 N N . PHE B 1 131 ? 13.68 4.074 -9.328 1 88.75 131 PHE B N 1
ATOM 2740 C CA . PHE B 1 131 ? 14.641 5.141 -9.078 1 88.75 131 PHE B CA 1
ATOM 2741 C C . PHE B 1 131 ? 14.086 6.488 -9.523 1 88.75 131 PHE B C 1
ATOM 2743 O O . PHE B 1 131 ? 14.281 7.5 -8.844 1 88.75 131 PHE B O 1
ATOM 2750 N N . LEU B 1 132 ? 13.414 6.48 -10.586 1 88.25 132 LEU B N 1
ATOM 2751 C CA . LEU B 1 132 ? 12.828 7.723 -11.07 1 88.25 132 LEU B CA 1
ATOM 2752 C C . LEU B 1 132 ? 11.758 8.227 -10.109 1 88.25 132 LEU B C 1
ATOM 2754 O O . LEU B 1 132 ? 11.68 9.43 -9.844 1 88.25 132 LEU B O 1
ATOM 2758 N N . LEU B 1 133 ? 10.969 7.363 -9.633 1 91.06 133 LEU B N 1
ATOM 2759 C CA . LEU B 1 133 ? 9.953 7.766 -8.664 1 91.06 133 LEU B CA 1
ATOM 2760 C C . LEU B 1 133 ? 10.594 8.266 -7.379 1 91.06 133 LEU B C 1
ATOM 2762 O O . LEU B 1 133 ? 10.156 9.273 -6.809 1 91.06 133 LEU B O 1
ATOM 2766 N N . ALA B 1 134 ? 11.664 7.602 -6.961 1 92.69 134 ALA B N 1
ATOM 2767 C CA . ALA B 1 134 ? 12.414 8.094 -5.805 1 92.69 134 ALA B CA 1
ATOM 2768 C C . ALA B 1 134 ? 12.969 9.484 -6.062 1 92.69 134 ALA B C 1
ATOM 2770 O O . ALA B 1 134 ? 12.922 10.352 -5.184 1 92.69 134 ALA B O 1
ATOM 2771 N N . LEU B 1 135 ? 13.438 9.688 -7.23 1 92.38 135 LEU B N 1
ATOM 2772 C CA . LEU B 1 135 ? 14.047 10.961 -7.59 1 92.38 135 LEU B CA 1
ATOM 2773 C C . LEU B 1 135 ? 13.023 12.086 -7.543 1 92.38 135 LEU B C 1
ATOM 2775 O O . LEU B 1 135 ? 13.352 13.219 -7.195 1 92.38 135 LEU B O 1
ATOM 2779 N N . SER B 1 136 ? 11.789 11.812 -7.91 1 90.75 136 SER B N 1
ATOM 2780 C CA . SER B 1 136 ? 10.766 12.844 -7.824 1 90.75 136 SER B CA 1
ATOM 2781 C C . SER B 1 136 ? 10.594 13.336 -6.391 1 90.75 136 SER B C 1
ATOM 2783 O O . SER B 1 136 ? 10.391 14.531 -6.16 1 90.75 136 SER B O 1
ATOM 2785 N N . TRP B 1 137 ? 10.695 12.453 -5.402 1 93.31 137 TRP B N 1
ATOM 2786 C CA . TRP B 1 137 ? 10.617 12.859 -4.004 1 93.31 137 TRP B CA 1
ATOM 2787 C C . TRP B 1 137 ? 11.867 13.617 -3.582 1 93.31 137 TRP B C 1
ATOM 2789 O O . TRP B 1 137 ? 11.789 14.578 -2.812 1 93.31 137 TRP B O 1
ATOM 2799 N N . VAL B 1 138 ? 13 13.18 -4.062 1 92.75 138 VAL B N 1
ATOM 2800 C CA . VAL B 1 138 ? 14.242 13.891 -3.768 1 92.75 138 VAL B CA 1
ATOM 2801 C C . VAL B 1 138 ? 14.172 15.305 -4.328 1 92.75 138 VAL B C 1
ATOM 2803 O O . VAL B 1 138 ? 14.609 16.266 -3.674 1 92.75 138 VAL B O 1
ATOM 2806 N N . PHE B 1 139 ? 13.688 15.438 -5.477 1 90.19 139 PHE B N 1
ATOM 2807 C CA . PHE B 1 139 ? 13.508 16.75 -6.07 1 90.19 139 PHE B CA 1
ATOM 2808 C C . PHE B 1 139 ? 12.609 17.625 -5.191 1 90.19 139 PHE B C 1
ATOM 2810 O O . PHE B 1 139 ? 12.883 18.812 -5 1 90.19 139 PHE B O 1
ATOM 2817 N N . PHE B 1 140 ? 11.57 17.047 -4.762 1 92.31 140 PHE B N 1
ATOM 2818 C CA . PHE B 1 140 ? 10.711 17.766 -3.846 1 92.31 140 PHE B CA 1
ATOM 2819 C C . PHE B 1 140 ? 11.484 18.234 -2.615 1 92.31 140 PHE B C 1
ATOM 2821 O O . PHE B 1 140 ? 11.336 19.375 -2.168 1 92.31 140 PHE B O 1
ATOM 2828 N N . LEU B 1 141 ? 12.273 17.344 -2.061 1 92.5 141 LEU B N 1
ATOM 2829 C CA . LEU B 1 141 ? 13.039 17.672 -0.863 1 92.5 141 LEU B CA 1
ATOM 2830 C C . LEU B 1 141 ? 14.016 18.812 -1.138 1 92.5 141 LEU B C 1
ATOM 2832 O O . LEU B 1 141 ? 14.148 19.734 -0.329 1 92.5 141 LEU B O 1
ATOM 2836 N N . VAL B 1 142 ? 14.664 18.703 -2.205 1 90.31 142 VAL B N 1
ATOM 2837 C CA . VAL B 1 142 ? 15.609 19.75 -2.578 1 90.31 142 VAL B CA 1
ATOM 2838 C C . VAL B 1 142 ? 14.867 21.078 -2.783 1 90.31 142 VAL B C 1
ATOM 2840 O O . VAL B 1 142 ? 15.312 22.125 -2.309 1 90.31 142 VAL B O 1
ATOM 2843 N N . TYR B 1 143 ? 13.766 20.969 -3.467 1 85.12 143 TYR B N 1
ATOM 2844 C CA . TYR B 1 143 ? 12.938 22.141 -3.701 1 85.12 143 TYR B CA 1
ATOM 2845 C C . TYR B 1 143 ? 12.477 22.766 -2.385 1 85.12 143 TYR B C 1
ATOM 2847 O O . TYR B 1 143 ? 12.547 23.984 -2.199 1 85.12 143 TYR B O 1
ATOM 2855 N N . SER B 1 144 ? 12.016 21.953 -1.552 1 86.44 144 SER B N 1
ATOM 2856 C CA . SER B 1 144 ? 11.547 22.406 -0.246 1 86.44 144 SER B CA 1
ATOM 2857 C C . SER B 1 144 ? 12.688 23.031 0.559 1 86.44 144 SER B C 1
ATOM 2859 O O . SER B 1 144 ? 12.484 24.031 1.245 1 86.44 144 SER B O 1
ATOM 2861 N N . TRP B 1 145 ? 13.836 22.438 0.481 1 86.69 145 TRP B N 1
ATOM 2862 C CA . TRP B 1 145 ? 15.008 22.969 1.175 1 86.69 145 TRP B CA 1
ATOM 2863 C C . TRP B 1 145 ? 15.406 24.328 0.621 1 86.69 145 TRP B C 1
ATOM 2865 O O . TRP B 1 145 ? 15.695 25.25 1.383 1 86.69 145 TRP B O 1
ATOM 2875 N N . ARG B 1 146 ? 15.398 24.484 -0.618 1 83.38 146 ARG B N 1
ATOM 2876 C CA . ARG B 1 146 ? 15.758 25.75 -1.253 1 83.38 146 ARG B CA 1
ATOM 2877 C C . ARG B 1 146 ? 14.766 26.844 -0.874 1 83.38 146 ARG B C 1
ATOM 2879 O O . ARG B 1 146 ? 15.172 27.984 -0.613 1 83.38 146 ARG B O 1
ATOM 2886 N N . GLU B 1 147 ? 13.539 26.422 -0.924 1 80.75 147 GLU B N 1
ATOM 2887 C CA . GLU B 1 147 ? 12.516 27.391 -0.539 1 80.75 147 GLU B CA 1
ATOM 2888 C C . GLU B 1 147 ? 12.703 27.844 0.907 1 80.75 147 GLU B C 1
ATOM 2890 O O . GLU B 1 147 ? 12.547 29.031 1.216 1 80.75 147 GLU B O 1
ATOM 2895 N N . ASN B 1 148 ? 13.016 26.922 1.697 1 80.56 148 ASN B N 1
ATOM 2896 C CA . ASN B 1 148 ? 13.25 27.266 3.094 1 80.56 148 ASN B CA 1
ATOM 2897 C C . ASN B 1 148 ? 14.469 28.172 3.248 1 80.56 148 ASN B C 1
ATOM 2899 O O . ASN B 1 148 ? 14.453 29.109 4.043 1 80.56 148 ASN B O 1
ATOM 2903 N N . TRP B 1 149 ? 15.477 27.828 2.584 1 77.31 149 TRP B N 1
ATOM 2904 C CA . TRP B 1 149 ? 16.703 28.625 2.609 1 77.31 149 TRP B CA 1
ATOM 2905 C C . TRP B 1 149 ? 16.438 30.047 2.098 1 77.31 149 TRP B C 1
ATOM 2907 O O . TRP B 1 149 ? 16.891 31.016 2.691 1 77.31 149 TRP B O 1
ATOM 2917 N N . ARG B 1 150 ? 15.836 30.156 1.001 1 74.06 150 ARG B N 1
ATOM 2918 C CA . ARG B 1 150 ? 15.508 31.469 0.435 1 74.06 150 ARG B CA 1
ATOM 2919 C C . ARG B 1 150 ? 14.672 32.281 1.408 1 74.06 150 ARG B C 1
ATOM 2921 O O . ARG B 1 150 ? 14.875 33.5 1.54 1 74.06 150 ARG B O 1
ATOM 2928 N N . ARG B 1 151 ? 13.703 31.641 2.033 1 73.69 151 ARG B N 1
ATOM 2929 C CA . ARG B 1 151 ? 12.867 32.312 3.014 1 73.69 151 ARG B CA 1
ATOM 2930 C C . ARG B 1 151 ? 13.703 32.844 4.168 1 73.69 151 ARG B C 1
ATOM 2932 O O . ARG B 1 151 ? 13.422 33.938 4.695 1 73.69 151 ARG B O 1
ATOM 2939 N N . ARG B 1 152 ? 14.617 32.094 4.488 1 71.81 152 ARG B N 1
ATOM 2940 C CA . ARG B 1 152 ? 15.469 32.5 5.59 1 71.81 152 ARG B CA 1
ATOM 2941 C C . ARG B 1 152 ? 16.359 33.656 5.184 1 71.81 152 ARG B C 1
ATOM 2943 O O . ARG B 1 152 ? 16.578 34.594 5.973 1 71.81 152 ARG B O 1
ATOM 2950 N N . CYS B 1 153 ? 16.828 33.625 3.951 1 71.62 153 CYS B N 1
ATOM 2951 C CA . CYS B 1 153 ? 17.75 34.656 3.479 1 71.62 153 CYS B CA 1
ATOM 2952 C C . CYS B 1 153 ? 17 35.875 3.008 1 71.62 153 CYS B C 1
ATOM 2954 O O . CYS B 1 153 ? 17.5 37 3.127 1 71.62 153 CYS B O 1
ATOM 2956 N N . ASN B 1 154 ? 16.016 35.688 2.068 1 62.22 154 ASN B N 1
ATOM 2957 C CA . ASN B 1 154 ? 15.266 36.844 1.58 1 62.22 154 ASN B CA 1
ATOM 2958 C C . ASN B 1 154 ? 13.789 36.75 1.962 1 62.22 154 ASN B C 1
ATOM 2960 O O . ASN B 1 154 ? 12.953 36.375 1.146 1 62.22 154 ASN B O 1
ATOM 2964 N N . PRO B 1 155 ? 13.422 36.938 3.197 1 59.72 155 PRO B N 1
ATOM 2965 C CA . PRO B 1 155 ? 12.016 36.812 3.576 1 59.72 155 PRO B CA 1
ATOM 2966 C C . PRO B 1 155 ? 11.094 37.625 2.656 1 59.72 155 PRO B C 1
ATOM 2968 O O . PRO B 1 155 ? 9.914 37.312 2.523 1 59.72 155 PRO B O 1
ATOM 2971 N N . ASP B 1 156 ? 11.609 38.656 1.964 1 54.88 156 ASP B N 1
ATOM 2972 C CA . ASP B 1 156 ? 10.789 39.594 1.169 1 54.88 156 ASP B CA 1
ATOM 2973 C C . ASP B 1 156 ? 10.789 39.188 -0.303 1 54.88 156 ASP B C 1
ATOM 2975 O O . ASP B 1 156 ? 10.07 39.75 -1.113 1 54.88 156 ASP B O 1
ATOM 2979 N N . GLY B 1 157 ? 11.625 38.312 -0.917 1 51.25 157 GLY B N 1
ATOM 2980 C CA . GLY B 1 157 ? 11.883 38.25 -2.348 1 51.25 157 GLY B CA 1
ATOM 2981 C C . GLY B 1 157 ? 11 37.25 -3.076 1 51.25 157 GLY B C 1
ATOM 2982 O O . GLY B 1 157 ? 10.609 36.219 -2.508 1 51.25 157 GLY B O 1
ATOM 2983 N N . ASP B 1 158 ? 10.156 37.625 -4.129 1 46.69 158 ASP B N 1
ATOM 2984 C CA . ASP B 1 158 ? 9.133 37.094 -5.023 1 46.69 158 ASP B CA 1
ATOM 2985 C C . ASP B 1 158 ? 9.719 36.062 -5.973 1 46.69 158 ASP B C 1
ATOM 2987 O O . ASP B 1 158 ? 9.133 35.75 -7.016 1 46.69 158 ASP B O 1
ATOM 2991 N N . ASP B 1 159 ? 10.867 35.562 -5.883 1 46.91 159 ASP B N 1
ATOM 2992 C CA . ASP B 1 159 ? 11.383 34.812 -7.02 1 46.91 159 ASP B CA 1
ATOM 2993 C C . ASP B 1 159 ? 10.656 33.469 -7.164 1 46.91 159 ASP B C 1
ATOM 2995 O O . ASP B 1 159 ? 11.227 32.406 -6.863 1 46.91 159 ASP B O 1
ATOM 2999 N N . GLU B 1 160 ? 9.406 33.312 -7.188 1 49.16 160 GLU B N 1
ATOM 3000 C CA . GLU B 1 160 ? 8.531 32.156 -7.152 1 49.16 160 GLU B CA 1
ATOM 3001 C C . GLU B 1 160 ? 8.648 31.328 -8.438 1 49.16 160 GLU B C 1
ATOM 3003 O O . GLU B 1 160 ? 8.25 30.172 -8.477 1 49.16 160 GLU B O 1
ATOM 3008 N N . ARG B 1 161 ? 8.914 31.906 -9.531 1 46.38 161 ARG B N 1
ATOM 3009 C CA . ARG B 1 161 ? 8.609 31.328 -10.836 1 46.38 161 ARG B CA 1
ATOM 3010 C C . ARG B 1 161 ? 9.578 30.203 -11.18 1 46.38 161 ARG B C 1
ATOM 3012 O O . ARG B 1 161 ? 9.203 29.234 -11.844 1 46.38 161 ARG B O 1
ATOM 3019 N N . VAL B 1 162 ? 10.812 30.188 -10.938 1 45.5 162 VAL B N 1
ATOM 3020 C CA . VAL B 1 162 ? 11.773 29.234 -11.477 1 45.5 162 VAL B CA 1
ATOM 3021 C C . VAL B 1 162 ? 11.57 27.875 -10.828 1 45.5 162 VAL B C 1
ATOM 3023 O O . VAL B 1 162 ? 11.859 26.828 -11.438 1 45.5 162 VAL B O 1
ATOM 3026 N N . GLY B 1 163 ? 11.211 27.797 -9.68 1 46.16 163 GLY B N 1
ATOM 3027 C CA . GLY B 1 163 ? 11.086 26.547 -8.969 1 46.16 163 GLY B CA 1
ATOM 3028 C C . GLY B 1 163 ? 9.93 25.688 -9.461 1 46.16 163 GLY B C 1
ATOM 3029 O O . GLY B 1 163 ? 10.023 24.469 -9.492 1 46.16 163 GLY B O 1
ATOM 3030 N N . LEU B 1 164 ? 8.914 26.312 -9.922 1 48.28 164 LEU B N 1
ATOM 3031 C CA . LEU B 1 164 ? 7.742 25.609 -10.414 1 48.28 164 LEU B CA 1
ATOM 3032 C C . LEU B 1 164 ? 8.023 24.938 -11.758 1 48.28 164 LEU B C 1
ATOM 3034 O O . LEU B 1 164 ? 7.562 23.828 -12.008 1 48.28 164 LEU B O 1
ATOM 3038 N N . LEU B 1 165 ? 8.766 25.516 -12.602 1 46.28 165 LEU B N 1
ATOM 3039 C CA . LEU B 1 165 ? 9.07 24.953 -13.914 1 46.28 165 LEU B CA 1
ATOM 3040 C C . LEU B 1 165 ? 9.906 23.688 -13.781 1 46.28 165 LEU B C 1
ATOM 3042 O O . LEU B 1 165 ? 9.664 22.703 -14.484 1 46.28 165 LEU B O 1
ATOM 3046 N N . SER B 1 166 ? 10.828 23.766 -12.969 1 45.47 166 SER B N 1
ATOM 3047 C CA . SER B 1 166 ? 11.68 22.594 -12.828 1 45.47 166 SER B CA 1
ATOM 3048 C C . SER B 1 166 ? 10.898 21.422 -12.227 1 45.47 166 SER B C 1
ATOM 3050 O O . SER B 1 166 ? 11.094 20.281 -12.625 1 45.47 166 SER B O 1
ATOM 3052 N N . PHE B 1 167 ? 10.07 21.75 -11.406 1 52.91 167 PHE B N 1
ATOM 3053 C CA . PHE B 1 167 ? 9.227 20.719 -10.812 1 52.91 167 PHE B CA 1
ATOM 3054 C C . PHE B 1 167 ? 8.258 20.141 -11.836 1 52.91 167 PHE B C 1
ATOM 3056 O O . PHE B 1 167 ? 8.008 18.938 -11.859 1 52.91 167 PHE B O 1
ATOM 3063 N N . GLY B 1 168 ? 7.832 20.953 -12.711 1 49.5 168 GLY B N 1
ATOM 3064 C CA . GLY B 1 168 ? 6.957 20.516 -13.781 1 49.5 168 GLY B CA 1
ATOM 3065 C C . GLY B 1 168 ? 7.625 19.562 -14.742 1 49.5 168 GLY B C 1
ATOM 3066 O O . GLY B 1 168 ? 7.023 18.562 -15.156 1 49.5 168 GLY B O 1
ATOM 3067 N N . VAL B 1 169 ? 8.812 19.797 -14.992 1 49.34 169 VAL B N 1
ATOM 3068 C CA . VAL B 1 169 ? 9.555 18.906 -15.883 1 49.34 169 VAL B CA 1
ATOM 3069 C C . VAL B 1 169 ? 9.758 17.562 -15.219 1 49.34 169 VAL B C 1
ATOM 3071 O O . VAL B 1 169 ? 9.633 16.516 -15.859 1 49.34 169 VAL B O 1
ATOM 3074 N N . LEU B 1 170 ? 10.039 17.625 -14.047 1 50.12 170 LEU B N 1
ATOM 3075 C CA . LEU B 1 170 ? 10.266 16.375 -13.336 1 50.12 170 LEU B CA 1
ATOM 3076 C C . LEU B 1 170 ? 8.984 15.562 -13.234 1 50.12 170 LEU B C 1
ATOM 3078 O O . LEU B 1 170 ? 9 14.344 -13.398 1 50.12 170 LEU B O 1
ATOM 3082 N N . VAL B 1 171 ? 7.918 16.344 -13.031 1 52.94 171 VAL B N 1
ATOM 3083 C CA . VAL B 1 171 ? 6.613 15.688 -13.023 1 52.94 171 VAL B CA 1
ATOM 3084 C C . VAL B 1 171 ? 6.301 15.125 -14.414 1 52.94 171 VAL B C 1
ATOM 3086 O O . VAL B 1 171 ? 5.805 14 -14.539 1 52.94 171 VAL B O 1
ATOM 3089 N N . LEU B 1 172 ? 6.641 15.828 -15.344 1 47.41 172 LEU B N 1
ATOM 3090 C CA . LEU B 1 172 ? 6.406 15.375 -16.703 1 47.41 172 LEU B CA 1
ATOM 3091 C C . LEU B 1 172 ? 7.258 14.148 -17.031 1 47.41 172 LEU B C 1
ATOM 3093 O O . LEU B 1 172 ? 6.789 13.211 -17.688 1 47.41 172 LEU B O 1
ATOM 3097 N N . CYS B 1 173 ? 8.383 14.18 -16.594 1 44.84 173 CYS B N 1
ATOM 3098 C CA . CYS B 1 173 ? 9.25 13.031 -16.812 1 44.84 173 CYS B CA 1
ATOM 3099 C C . CYS B 1 173 ? 8.734 11.797 -16.078 1 44.84 173 CYS B C 1
ATOM 3101 O O . CYS B 1 173 ? 8.758 10.695 -16.625 1 44.84 173 CYS B O 1
ATOM 3103 N N . ALA B 1 174 ? 8.344 12.102 -14.969 1 45.91 174 ALA B N 1
ATOM 3104 C CA . ALA B 1 174 ? 7.773 10.992 -14.219 1 45.91 174 ALA B CA 1
ATOM 3105 C C . ALA B 1 174 ? 6.512 10.461 -14.898 1 45.91 174 ALA B C 1
ATOM 3107 O O . ALA B 1 174 ? 6.297 9.25 -14.969 1 45.91 174 ALA B O 1
ATOM 3108 N N . VAL B 1 175 ? 5.715 11.398 -15.453 1 46.56 175 VAL B N 1
ATOM 3109 C CA . VAL B 1 175 ? 4.52 11.008 -16.188 1 46.56 175 VAL B CA 1
ATOM 3110 C C . VAL B 1 175 ? 4.918 10.273 -17.469 1 46.56 175 VAL B C 1
ATOM 3112 O O . VAL B 1 175 ? 4.289 9.281 -17.844 1 46.56 175 VAL B O 1
ATOM 3115 N N . LYS B 1 176 ? 5.914 10.75 -18.109 1 41.75 176 LYS B N 1
ATOM 3116 C CA . LYS B 1 176 ? 6.363 10.07 -19.328 1 41.75 176 LYS B CA 1
ATOM 3117 C C . LYS B 1 176 ? 6.875 8.672 -19.016 1 41.75 176 LYS B C 1
ATOM 3119 O O . LYS B 1 176 ? 6.629 7.73 -19.781 1 41.75 176 LYS B O 1
ATOM 3124 N N . ILE B 1 177 ? 7.582 8.727 -18.031 1 42.72 177 ILE B N 1
ATOM 3125 C CA . ILE B 1 177 ? 8.039 7.398 -17.641 1 42.72 177 ILE B CA 1
ATOM 3126 C C . ILE B 1 177 ? 6.844 6.531 -17.266 1 42.72 177 ILE B C 1
ATOM 3128 O O . ILE B 1 177 ? 6.785 5.352 -17.625 1 42.72 177 ILE B O 1
ATOM 3132 N N . GLN B 1 178 ? 5.91 7.164 -16.625 1 39.41 178 GLN B N 1
ATOM 3133 C CA . GLN B 1 178 ? 4.645 6.488 -16.359 1 39.41 178 GLN B CA 1
ATOM 3134 C C . GLN B 1 178 ? 3.891 6.207 -17.656 1 39.41 178 GLN B C 1
ATOM 3136 O O . GLN B 1 178 ? 3.287 5.145 -17.812 1 39.41 178 GLN B O 1
ATOM 3141 N N . HIS B 1 179 ? 3.859 7.184 -18.453 1 39.53 179 HIS B N 1
ATOM 3142 C CA . HIS B 1 179 ? 3.293 6.945 -19.781 1 39.53 179 HIS B CA 1
ATOM 3143 C C . HIS B 1 179 ? 4.059 5.852 -20.516 1 39.53 179 HIS B C 1
ATOM 3145 O O . HIS B 1 179 ? 3.459 5.035 -21.219 1 39.53 179 HIS B O 1
ATOM 3151 N N . LEU B 1 180 ? 5.316 5.941 -20.453 1 36 180 LEU B N 1
ATOM 3152 C CA . LEU B 1 180 ? 6.039 4.828 -21.062 1 36 180 LEU B CA 1
ATOM 3153 C C . LEU B 1 180 ? 5.676 3.51 -20.391 1 36 180 LEU B C 1
ATOM 3155 O O . LEU B 1 180 ? 5.512 2.49 -21.062 1 36 180 LEU B O 1
ATOM 3159 N N . LEU B 1 181 ? 5.59 3.656 -19.203 1 39.28 181 LEU B N 1
ATOM 3160 C CA . LEU B 1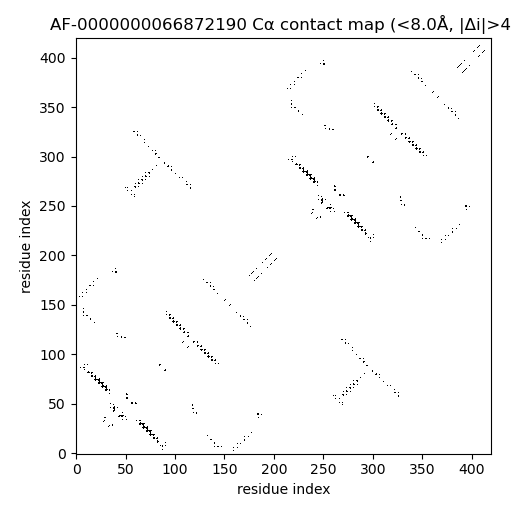 181 ? 5.156 2.432 -18.531 1 39.28 181 LEU B CA 1
ATOM 3161 C C . LEU B 1 181 ? 3.684 2.152 -18.828 1 39.28 181 LEU B C 1
ATOM 3163 O O . LEU B 1 181 ? 3.307 1.01 -19.094 1 39.28 181 LEU B O 1
ATOM 3167 N N . TYR B 1 182 ? 2.887 3.188 -18.719 1 37.28 182 TYR B N 1
ATOM 3168 C CA . TYR B 1 182 ? 1.478 3.102 -19.094 1 37.28 182 TYR B CA 1
ATOM 3169 C C . TYR B 1 182 ? 1.313 3.02 -20.609 1 37.28 182 TYR B C 1
ATOM 3171 O O . TYR B 1 182 ? 0.47 2.271 -21.109 1 37.28 182 TYR B O 1
ATOM 3179 N N . LEU B 1 183 ? 1.986 3.865 -21.344 1 34.22 183 LEU B N 1
ATOM 3180 C CA . LEU B 1 183 ? 1.9 3.797 -22.797 1 34.22 183 LEU B CA 1
ATOM 3181 C C . LEU B 1 183 ? 2.27 2.404 -23.297 1 34.22 183 LEU B C 1
ATOM 3183 O O . LEU B 1 183 ? 1.635 1.884 -24.219 1 34.22 183 LEU B O 1
ATOM 3187 N N . LYS B 1 184 ? 3.223 1.907 -22.812 1 35.38 184 LYS B N 1
ATOM 3188 C CA . LYS B 1 184 ? 3.414 0.521 -23.234 1 35.38 184 LYS B CA 1
ATOM 3189 C C . LYS B 1 184 ? 2.201 -0.333 -22.875 1 35.38 184 LYS B C 1
ATOM 3191 O O . LYS B 1 184 ? 1.79 -1.196 -23.656 1 35.38 184 LYS B O 1
ATOM 3196 N N . LEU B 1 185 ? 1.674 0.057 -21.844 1 34.5 185 LEU B N 1
ATOM 3197 C CA . LEU B 1 185 ? 0.437 -0.643 -21.516 1 34.5 185 LEU B CA 1
ATOM 3198 C C . LEU B 1 185 ? -0.712 -0.162 -22.406 1 34.5 185 LEU B C 1
ATOM 3200 O O . LEU B 1 185 ? -1.521 -0.967 -22.875 1 34.5 185 LEU B O 1
ATOM 3204 N N . LEU B 1 186 ? -0.87 1.123 -22.562 1 31.28 186 LEU B N 1
ATOM 3205 C CA . LEU B 1 186 ? -1.897 1.682 -23.422 1 31.28 186 LEU B CA 1
ATOM 3206 C C . LEU B 1 186 ? -1.609 1.349 -24.891 1 31.28 186 LEU B C 1
ATOM 3208 O O . LEU B 1 186 ? -2.523 1.012 -25.641 1 31.28 186 LEU B O 1
ATOM 3212 N N . ILE B 1 187 ? -0.448 1.486 -25.328 1 31.75 187 ILE B N 1
ATOM 3213 C CA . ILE B 1 187 ? -0.172 1.157 -26.734 1 31.75 187 ILE B CA 1
ATOM 3214 C C . ILE B 1 187 ? -0.492 -0.313 -26.984 1 31.75 187 ILE B C 1
ATOM 3216 O O . ILE B 1 187 ? -1.062 -0.659 -28.016 1 31.75 187 ILE B O 1
ATOM 3220 N N . CYS B 1 188 ? -0.185 -1.097 -26.125 1 29.81 188 CYS B N 1
ATOM 3221 C CA . CYS B 1 188 ? -0.532 -2.484 -26.422 1 29.81 188 CYS B CA 1
ATOM 3222 C C . CYS B 1 188 ? -2.041 -2.693 -26.344 1 29.81 188 CYS B C 1
ATOM 3224 O O . CYS B 1 188 ? -2.586 -3.537 -27.062 1 29.81 188 CYS B O 1
ATOM 3226 N N . ASN B 1 189 ? -2.74 -1.948 -25.531 1 33.62 189 ASN B N 1
ATOM 3227 C CA . ASN B 1 189 ? -4.191 -2.035 -25.641 1 33.62 189 ASN B CA 1
ATOM 3228 C C . ASN B 1 189 ? -4.695 -1.412 -26.938 1 33.62 189 ASN B C 1
ATOM 3230 O O . ASN B 1 189 ? -5.668 -1.89 -27.531 1 33.62 189 ASN B O 1
ATOM 3234 N N . PHE B 1 190 ? -4.105 -0.401 -27.422 1 31.52 190 PHE B N 1
ATOM 3235 C CA . PHE B 1 190 ? -4.52 0.124 -28.719 1 31.52 190 PHE B CA 1
ATOM 3236 C C . PHE B 1 190 ? -4.176 -0.856 -29.828 1 31.52 190 PHE B C 1
ATOM 3238 O O . PHE B 1 190 ? -4.957 -1.039 -30.766 1 31.52 190 PHE B O 1
ATOM 3245 N N . THR B 1 191 ? -3.123 -1.513 -29.688 1 32.19 191 THR B N 1
ATOM 3246 C CA . THR B 1 191 ? -2.836 -2.492 -30.734 1 32.19 191 THR B CA 1
ATOM 3247 C C . THR B 1 191 ? -3.707 -3.734 -30.562 1 32.19 191 THR B C 1
ATOM 3249 O O . THR B 1 191 ? -4.148 -4.328 -31.547 1 32.19 191 THR B O 1
ATOM 3252 N N . LEU B 1 192 ? -4.055 -4.059 -29.422 1 32.06 192 LEU B N 1
ATOM 3253 C CA . LEU B 1 192 ? -4.965 -5.188 -29.25 1 32.06 192 LEU B CA 1
ATOM 3254 C C . LEU B 1 192 ? -6.398 -4.785 -29.578 1 32.06 192 LEU B C 1
ATOM 3256 O O . LEU B 1 192 ? -7.141 -5.566 -30.188 1 32.06 192 LEU B O 1
ATOM 3260 N N . ILE B 1 193 ? -6.805 -3.607 -29.25 1 33.41 193 ILE B N 1
ATOM 3261 C CA . ILE B 1 193 ? -8.102 -3.156 -29.734 1 33.41 193 ILE B CA 1
ATOM 3262 C C . ILE B 1 193 ? -8.062 -3.021 -31.266 1 33.41 193 ILE B C 1
ATOM 3264 O O . ILE B 1 193 ? -9 -3.422 -31.953 1 33.41 193 ILE B O 1
ATOM 3268 N N . CYS B 1 194 ? -6.957 -2.594 -31.719 1 31.16 194 CYS B N 1
ATOM 3269 C CA . CYS B 1 194 ? -6.852 -2.49 -33.188 1 31.16 194 CYS B CA 1
ATOM 3270 C C . CYS B 1 194 ? -6.746 -3.871 -33.812 1 31.16 194 CYS B C 1
ATOM 3272 O O . CYS B 1 194 ? -7.352 -4.129 -34.844 1 31.16 194 CYS B O 1
ATOM 3274 N N . ASP B 1 195 ? -6.059 -4.699 -33.188 1 34.34 195 ASP B N 1
ATOM 3275 C CA . ASP B 1 195 ? -6 -6.031 -33.781 1 34.34 195 ASP B CA 1
ATOM 3276 C C . ASP B 1 195 ? -7.305 -6.793 -33.562 1 34.34 195 ASP B C 1
ATOM 3278 O O . ASP B 1 195 ? -7.762 -7.516 -34.438 1 34.34 195 ASP B O 1
ATOM 3282 N N . CYS B 1 196 ? -7.957 -6.562 -32.438 1 32.97 196 CYS B N 1
ATOM 3283 C CA . CYS B 1 196 ? -9.266 -7.18 -32.281 1 32.97 196 CYS B CA 1
ATOM 3284 C C . CYS B 1 196 ? -10.289 -6.523 -33.188 1 32.97 196 CYS B C 1
ATOM 3286 O O . CYS B 1 196 ? -11.117 -7.207 -33.812 1 32.97 196 CYS B O 1
ATOM 3288 N N . ASP B 1 197 ? -10.227 -5.234 -33.312 1 34.62 197 ASP B N 1
ATOM 3289 C CA . ASP B 1 197 ? -11.102 -4.594 -34.281 1 34.62 197 ASP B CA 1
ATOM 3290 C C . ASP B 1 197 ? -10.688 -4.961 -35.719 1 34.62 197 ASP B C 1
ATOM 3292 O O . ASP B 1 197 ? -11.539 -5.172 -36.562 1 34.62 197 ASP B O 1
ATOM 3296 N N . LEU B 1 198 ? -9.383 -5.152 -35.844 1 33.19 198 LEU B N 1
ATOM 3297 C CA . LEU B 1 198 ? -8.961 -5.57 -37.188 1 33.19 198 LEU B CA 1
ATOM 3298 C C . LEU B 1 198 ? -9.352 -7.016 -37.469 1 33.19 198 LEU B C 1
ATOM 3300 O O . LEU B 1 198 ? -9.734 -7.363 -38.594 1 33.19 198 LEU B O 1
ATOM 3304 N N . ASN B 1 199 ? -9.258 -7.766 -36.406 1 36.88 199 ASN B N 1
ATOM 3305 C CA . ASN B 1 199 ? -9.711 -9.133 -36.688 1 36.88 199 ASN B CA 1
ATOM 3306 C C . ASN B 1 199 ? -11.227 -9.195 -36.844 1 36.88 199 ASN B C 1
ATOM 3308 O O . ASN B 1 199 ? -11.727 -9.961 -37.656 1 36.88 199 ASN B O 1
ATOM 3312 N N . ILE B 1 200 ? -11.93 -8.406 -36.094 1 35.88 200 ILE B N 1
ATOM 3313 C CA . ILE B 1 200 ? -13.375 -8.352 -36.281 1 35.88 200 ILE B CA 1
ATOM 3314 C C . ILE B 1 200 ? -13.672 -7.738 -37.656 1 35.88 200 ILE B C 1
ATOM 3316 O O . ILE B 1 200 ? -14.531 -8.234 -38.406 1 35.88 200 ILE B O 1
ATOM 3320 N N . VAL B 1 201 ? -12.859 -6.703 -37.906 1 35.97 201 VAL B N 1
ATOM 3321 C CA . VAL B 1 201 ? -13.07 -6.086 -39.188 1 35.97 201 VAL B CA 1
ATOM 3322 C C . VAL B 1 201 ? -12.625 -7.047 -40.312 1 35.97 201 VAL B C 1
ATOM 3324 O O . VAL B 1 201 ? -13.305 -7.184 -41.312 1 35.97 201 VAL B O 1
ATOM 3327 N N . ASN B 1 202 ? -11.555 -7.676 -40 1 35.66 202 ASN B N 1
ATOM 3328 C CA . ASN B 1 202 ? -11.094 -8.625 -41.031 1 35.66 202 ASN B CA 1
ATOM 3329 C C . ASN B 1 202 ? -12.055 -9.797 -41.156 1 35.66 202 ASN B C 1
ATOM 3331 O O . ASN B 1 202 ? -12.312 -10.266 -42.281 1 35.66 202 ASN B O 1
ATOM 3335 N N . ASP B 1 203 ? -12.57 -10.211 -40 1 38.62 203 ASP B N 1
ATOM 3336 C CA . ASP B 1 203 ? -13.531 -11.297 -40.094 1 38.62 203 ASP B CA 1
ATOM 3337 C C . ASP B 1 203 ? -14.805 -10.844 -40.812 1 38.62 203 ASP B C 1
ATOM 3339 O O . ASP B 1 203 ? -15.391 -11.594 -41.594 1 38.62 203 ASP B O 1
ATOM 3343 N N . HIS B 1 204 ? -15.219 -9.633 -40.5 1 36.97 204 HIS B N 1
ATOM 3344 C CA . HIS B 1 204 ? -16.391 -9.148 -41.219 1 36.97 204 HIS B CA 1
ATOM 3345 C C . HIS B 1 204 ? -16.109 -8.93 -42.688 1 36.97 204 HIS B C 1
ATOM 3347 O O . HIS B 1 204 ? -16.984 -9.117 -43.531 1 36.97 204 HIS B O 1
ATOM 3353 N N . LEU B 1 205 ? -14.898 -8.469 -42.938 1 34.34 205 LEU B N 1
ATOM 3354 C CA . LEU B 1 205 ? -14.562 -8.25 -44.344 1 34.34 205 LEU B CA 1
ATOM 3355 C C . LEU B 1 205 ? -14.43 -9.578 -45.062 1 34.34 205 LEU B C 1
ATOM 3357 O O . LEU B 1 205 ? -14.797 -9.68 -46.25 1 34.34 205 LEU B O 1
ATOM 3361 N N . MET B 1 206 ? -13.953 -10.531 -44.344 1 35.94 206 MET B N 1
ATOM 3362 C CA . MET B 1 206 ? -13.82 -11.789 -45.062 1 35.94 206 MET B CA 1
ATOM 3363 C C . MET B 1 206 ? -15.188 -12.414 -45.344 1 35.94 206 MET B C 1
ATOM 3365 O O . MET B 1 206 ? -15.32 -13.289 -46.188 1 35.94 206 MET B O 1
ATOM 3369 N N . HIS B 1 207 ? -16.141 -12.164 -44.438 1 37.81 207 HIS B N 1
ATOM 3370 C CA . HIS B 1 207 ? -17.453 -12.766 -44.75 1 37.81 207 HIS B CA 1
ATOM 3371 C C . HIS B 1 207 ? -18.109 -12.094 -45.938 1 37.81 207 HIS B C 1
ATOM 3373 O O . HIS B 1 207 ? -19 -12.664 -46.562 1 37.81 207 HIS B O 1
ATOM 3379 N N . PHE B 1 208 ? -17.766 -10.852 -46.188 1 34.38 208 PHE B N 1
ATOM 3380 C CA . PHE B 1 208 ? -18.422 -10.234 -47.344 1 34.38 208 PHE B CA 1
ATOM 3381 C C . PHE B 1 208 ? -17.781 -10.719 -48.625 1 34.38 208 PHE B C 1
ATOM 3383 O O . PHE B 1 208 ? -18.391 -10.594 -49.688 1 34.38 208 PHE B O 1
ATOM 3390 N N . SER B 1 209 ? -16.547 -11.062 -48.625 1 27.55 209 SER B N 1
ATOM 3391 C CA . SER B 1 209 ? -15.977 -11.391 -49.938 1 27.55 209 SER B CA 1
ATOM 3392 C C . SER B 1 209 ? -16.375 -12.797 -50.375 1 27.55 209 SER B C 1
ATOM 3394 O O . SER B 1 209 ? -16 -13.234 -51.469 1 27.55 209 SER B O 1
ATOM 3396 N N . ARG B 1 210 ? -17.047 -13.594 -49.594 1 24.55 210 ARG B N 1
ATOM 3397 C CA . ARG B 1 210 ? -17.594 -14.766 -50.281 1 24.55 210 ARG B CA 1
ATOM 3398 C C . ARG B 1 210 ? -18.984 -14.484 -50.844 1 24.55 210 ARG B C 1
ATOM 3400 O O . ARG B 1 210 ? -19.797 -13.82 -50.188 1 24.55 210 ARG B O 1
#

Solvent-accessible surface area (backbone atoms only — not comparable to full-atom values): 21047 Å² total; per-residue (Å²): 118,73,66,60,67,42,48,57,46,46,51,49,27,51,51,25,42,50,53,11,52,50,28,31,51,54,9,50,39,35,45,74,36,43,68,58,48,34,30,56,73,60,34,63,72,38,24,54,64,70,45,34,89,45,75,67,38,23,50,51,40,50,44,42,39,23,49,36,8,50,48,29,28,50,47,11,51,51,32,44,58,56,31,70,62,75,55,61,69,55,51,54,53,49,33,54,49,48,28,52,50,25,51,49,51,30,50,47,33,64,69,50,47,55,71,42,65,78,48,66,66,52,42,57,54,52,32,51,50,28,49,51,56,20,45,54,33,49,48,48,48,52,50,46,50,49,53,50,49,44,43,71,71,41,73,82,67,80,82,64,67,69,63,54,56,57,50,48,50,51,52,46,47,52,44,45,53,42,35,52,57,41,35,47,50,46,48,44,46,51,48,45,50,46,46,50,47,41,45,49,46,45,50,54,49,56,59,64,73,102,117,74,65,58,67,40,48,56,45,44,50,48,27,50,51,26,43,50,53,12,51,51,28,30,52,54,8,50,39,33,44,74,36,43,69,59,48,34,29,54,72,58,33,62,71,38,22,53,65,69,44,34,90,42,75,67,39,25,52,52,42,52,45,42,39,22,49,35,9,50,48,29,28,49,47,11,50,49,32,46,58,55,31,72,61,74,55,62,69,56,50,53,53,49,33,54,49,50,27,50,51,26,52,50,50,30,50,47,32,64,68,49,48,54,73,42,64,76,48,66,64,51,43,57,55,52,34,52,52,27,49,51,56,20,45,54,31,48,50,48,50,52,50,46,48,49,52,51,50,43,44,70,72,40,75,84,67,78,82,62,67,68,63,54,55,56,50,48,49,51,50,46,47,52,44,46,50,41,36,51,57,42,37,47,50,48,49,44,47,51,49,47,51,46,45,49,47,42,47,51,46,45,50,53,50,54,59,62,74,104

Nearest PDB structures (foldseek):
  8r5s-assembly1_B  TM=2.724E-01  e=5.757E+00  unidentified
  3wmf-assembly1_A  TM=2.534E-01  e=4.769E+00  Cyanidioschyzon merolae
  3wme-assembly1_A  TM=1.818E-01  e=8.391E+00  Cyanidioschyzon merolae strain 10D
  3wmf-assembly1_A  TM=2.536E-01  e=5.713E+00  Cyanidioschyzon merolae
  8r5s-assembly1_B  TM=2.721E-01  e=9.157E+00  unidentified